Protein AF-A0A398A1E6-F1 (afdb_monomer)

Solvent-accessible surface area (backbone atoms only — not comparable to full-atom values): 34211 Å² total; per-residue (Å²):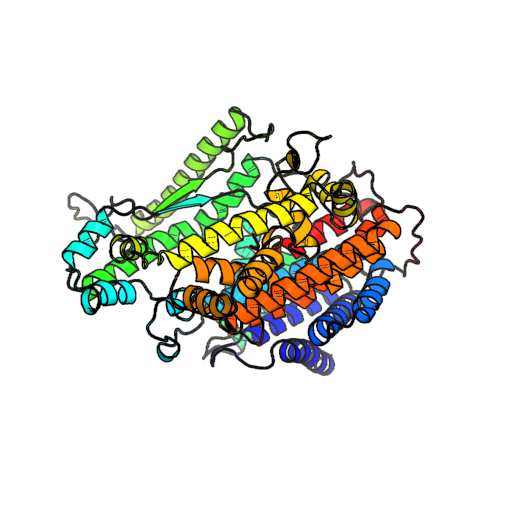 111,75,71,62,53,54,57,51,51,52,49,53,42,49,53,52,35,71,74,47,75,67,75,86,45,96,84,60,49,50,63,63,43,35,38,51,53,50,50,52,48,44,52,53,42,24,76,49,20,32,60,68,38,33,52,51,54,47,51,46,42,52,44,24,42,54,24,73,72,68,67,47,69,66,38,56,52,54,48,36,55,58,55,56,20,45,45,46,69,49,40,35,53,51,36,47,49,41,33,48,52,48,52,51,41,52,44,27,48,52,46,45,63,76,69,53,79,80,51,76,85,73,43,83,84,54,81,70,25,65,76,38,90,70,39,36,71,51,69,45,55,48,50,48,44,40,37,74,77,66,66,43,53,61,66,57,55,51,54,50,37,60,74,37,66,45,76,49,70,45,66,71,60,75,57,59,78,62,49,58,77,53,54,53,37,53,48,52,43,39,53,34,58,56,54,69,68,42,96,85,66,51,74,64,60,43,50,56,38,50,54,49,35,47,52,38,51,52,55,52,71,73,44,81,86,72,65,69,57,57,61,49,55,62,51,42,33,58,32,60,51,36,50,40,79,74,45,48,66,66,44,52,63,53,49,14,49,53,34,37,54,33,42,42,76,64,73,40,86,64,61,40,51,51,84,38,60,34,70,45,76,48,67,41,48,30,65,67,39,88,80,22,83,76,44,38,75,65,44,34,51,51,40,54,51,49,52,52,51,53,50,51,54,54,50,52,61,50,49,56,56,46,59,71,70,62,73,66,90,76,83,76,96,78,91,80,54,37,33,57,61,73,70,46,49,56,78,75,54,71,78,80,79,78,53,71,69,58,51,57,48,48,60,56,28,52,53,45,16,51,48,52,34,40,45,50,67,71,62,37,86,58,35,67,59,49,51,54,37,46,25,60,45,66,56,59,59,72,44,67,52,48,76,57,68,44,45,81,42,93,87,52,63,71,91,26,46,37,69,66,52,56,45,49,25,31,50,64,37,24,56,42,53,87,69,54,62,20,52,37,60,16,52,52,49,45,35,72,75,37,73,66,42,47,59,51,46,31,48,38,42,75,69,30,70,72,54,28,57,54,50,53,47,50,41,54,41,54,68,66,40,35,64,67,58,32,47,50,26,34,73,64,50,35,58,79,91,49,46,68,57,55,51,52,52,47,50,46,51,54,54,25,52,53,54,49,30,60,34,71,70,39,95,50,77,45,68,93,37,58,66,60,45,49,55,54,58,73,44,42,28,41,37,49,44,34,41,42,48,36,45,55,47,49,32,54,70,74,34,87,82,62,81,68,70,65,53,80,88,57,64,55,56,85,63,98,61,100,68,61,80,78,66,76,36,68,56,50,87,81,58,92,59,68,70,34,50,64,56,28,42,52,36,22,56,41,31,38,47,65,68,59,59,85,70,119

Radius of gyration: 26.44 Å; Cα contacts (8 Å, |Δi|>4): 723; chains: 1; bounding box: 74×60×83 Å

InterPro domains:
  IPR015813 Pyruvate/Phosphoenolpyruvate kinase-like domain superfamily [SSF51621] (33-337)
  IPR015813 Pyruvate/Phosphoenolpyruvate kinase-like domain superfamily [SSF51621] (335-616)
  IPR018129 Phosphoenolpyruvate carboxylase, Lys active site [PS00781] (169-180)
  IPR021135 Phosphoenolpyruvate carboxylase [PF00311] (34-332)
  IPR021135 Phosphoenolpyruvate carboxylase [PF00311] (334-616)
  IPR021135 Phosphoenolpyruvate carboxylase [PR00150] (168-181)
  IPR021135 Phosphoenolpyruvate carboxylase [PR00150] (221-237)
  IPR021135 Phosphoenolpyruvate carboxylase [PR00150] (281-296)
  IPR021135 Phosphoenolpyruvate carboxylase [PTHR30523] (6-334)

Sequence (616 aa):
MAGRNIEKMASIDAQLRQLAPAKVSEDDKLIEYDALLLDRFLDILQDLHGEDLRETVQELYELSAEYEGKREPKKLEELGKVLTSLDAGDSIVISKAFSHMLNLANLAEEVQIAYRRRIKKLKKGDFVDESSAATESDIEETFKRLVSDLGKSPEEIFDALKNQTVDLVLTAHPTQSVRRSLLQKHGRIRDCLAQLYAKDITPDDKQELDESLQREIQAAFRTDEIRRTPPTPQDEMRAGMSYFHETIWNGVPKFLRRVDTALKNIGIDERVPYNAPLIQFSSWMGGDRDGNPRVTPEVTRDVCLLARMMAANLYYNQIENLMFELSMWRCTDETLQRFTAATLEHGMNPPVSPKPEWRALLDAMAVVATEEYRSVVFQEPRFVEYFRLATPELEYGRMNIGSRPSKRKPSGGIESLRAIPWIFAWTQTRFHLPVWLGFGAAFKYAIKKDVRNLHMLQDMYKHWPFFRVTIDLIEMVFAKGDPGIAALYDKLLVSKDLWAFGEKLRTNFEETKNLILQTAGHKDLLEGDPYLKQRLRLRDSYITTLNVCQAYTLKRIRDQNYNVTLRPHISKEIMQSSKSAQELVKLNPTSEYAPGLEDTLILTMKGIAAGLQNTG

Structure (mmCIF, N/CA/C/O backbone):
data_AF-A0A398A1E6-F1
#
_entry.id   AF-A0A398A1E6-F1
#
loop_
_atom_site.group_PDB
_atom_site.id
_atom_site.type_symbol
_atom_site.label_atom_id
_atom_site.label_alt_id
_atom_site.label_comp_id
_atom_site.label_asym_id
_atom_site.label_entity_id
_atom_site.label_seq_id
_atom_site.pdbx_PDB_ins_code
_atom_site.Cartn_x
_atom_site.Cartn_y
_atom_site.Cartn_z
_atom_site.occupancy
_atom_site.B_iso_or_equiv
_atom_site.auth_seq_id
_atom_site.auth_comp_id
_atom_site.auth_asym_id
_atom_site.auth_atom_id
_atom_site.pdbx_PDB_model_num
ATOM 1 N N . MET A 1 1 ? 21.370 32.645 -9.598 1.00 35.91 1 MET A N 1
ATOM 2 C CA . MET A 1 1 ? 21.016 31.280 -9.150 1.00 35.91 1 MET A CA 1
ATOM 3 C C . MET A 1 1 ? 19.801 31.279 -8.225 1.00 35.91 1 MET A C 1
ATOM 5 O O . MET A 1 1 ? 18.847 30.604 -8.573 1.00 35.91 1 MET A O 1
ATOM 9 N N . ALA A 1 2 ? 19.738 32.113 -7.174 1.00 27.20 2 ALA A N 1
ATOM 10 C CA . ALA A 1 2 ? 18.571 32.193 -6.273 1.00 27.20 2 ALA A CA 1
ATOM 11 C C . ALA A 1 2 ? 17.202 32.413 -6.969 1.00 27.20 2 ALA A C 1
ATOM 13 O O . ALA A 1 2 ? 16.229 31.769 -6.605 1.00 27.20 2 ALA A O 1
ATOM 14 N N . GLY A 1 3 ? 17.123 33.252 -8.014 1.00 25.17 3 GLY A N 1
ATOM 15 C CA . GLY A 1 3 ? 15.863 33.500 -8.742 1.00 25.17 3 GLY A CA 1
ATOM 16 C C . GLY A 1 3 ? 15.341 32.324 -9.586 1.00 25.17 3 GLY A C 1
ATOM 17 O O . GLY A 1 3 ? 14.135 32.136 -9.664 1.00 25.17 3 GLY A O 1
ATOM 18 N N . ARG A 1 4 ? 16.228 31.490 -10.159 1.00 37.16 4 ARG A N 1
ATOM 19 C CA . ARG A 1 4 ? 15.828 30.289 -10.928 1.00 37.16 4 ARG A CA 1
ATOM 20 C C . ARG A 1 4 ? 15.352 29.152 -10.019 1.00 37.16 4 ARG A C 1
ATOM 22 O O . ARG A 1 4 ? 14.465 28.410 -10.419 1.00 37.16 4 ARG A O 1
ATOM 29 N N . ASN A 1 5 ? 15.906 29.024 -8.810 1.00 42.53 5 ASN A N 1
ATOM 30 C CA . ASN A 1 5 ? 15.459 28.009 -7.846 1.00 42.53 5 ASN A CA 1
ATOM 31 C C . ASN A 1 5 ? 14.048 28.314 -7.310 1.00 42.53 5 ASN A C 1
ATOM 33 O O . ASN A 1 5 ? 13.251 27.397 -7.152 1.00 42.53 5 ASN A O 1
ATOM 37 N N . ILE A 1 6 ? 13.697 29.595 -7.130 1.00 44.06 6 ILE A N 1
ATOM 38 C CA . ILE A 1 6 ? 12.349 30.011 -6.699 1.00 44.06 6 ILE A CA 1
ATOM 39 C C . ILE A 1 6 ? 11.285 29.690 -7.769 1.00 44.06 6 ILE A C 1
ATOM 41 O O . ILE A 1 6 ? 10.217 29.186 -7.430 1.00 44.06 6 ILE A O 1
ATOM 45 N N . GLU A 1 7 ? 11.573 29.921 -9.056 1.00 47.78 7 GLU A N 1
ATOM 46 C CA . GLU A 1 7 ? 10.660 29.559 -10.159 1.00 47.78 7 GLU A CA 1
ATOM 47 C C . GLU A 1 7 ? 10.483 28.036 -10.304 1.00 47.78 7 GLU A C 1
ATOM 49 O O . GLU A 1 7 ? 9.387 27.567 -10.611 1.00 47.78 7 GLU A O 1
ATOM 54 N N . LYS A 1 8 ? 11.536 27.249 -10.040 1.00 51.31 8 LYS A N 1
ATOM 55 C CA . LYS A 1 8 ? 11.503 25.779 -10.130 1.00 51.31 8 LYS A CA 1
ATOM 56 C C . LYS A 1 8 ? 10.757 25.127 -8.952 1.00 51.31 8 LYS A C 1
ATOM 58 O O . LYS A 1 8 ? 9.938 24.244 -9.201 1.00 51.31 8 LYS A O 1
ATOM 63 N N . MET A 1 9 ? 10.940 25.604 -7.712 1.00 51.16 9 MET A N 1
ATOM 64 C CA . MET A 1 9 ? 10.110 25.201 -6.557 1.00 51.16 9 MET A CA 1
ATOM 65 C C . MET A 1 9 ? 8.623 25.466 -6.810 1.00 51.16 9 MET A C 1
ATOM 67 O O . MET A 1 9 ? 7.776 24.625 -6.509 1.00 51.16 9 MET A O 1
ATOM 71 N N . ALA A 1 10 ? 8.308 26.623 -7.402 1.00 58.62 10 ALA A N 1
ATOM 72 C CA . ALA A 1 10 ? 6.941 26.975 -7.759 1.00 58.62 10 ALA A CA 1
ATOM 73 C C . ALA A 1 10 ? 6.337 26.018 -8.807 1.00 58.62 10 ALA A C 1
ATOM 75 O O . ALA A 1 10 ? 5.124 25.838 -8.807 1.00 58.62 10 ALA A O 1
ATOM 76 N N . SER A 1 11 ? 7.152 25.370 -9.654 1.00 68.12 11 SER A N 1
ATOM 77 C CA . SER A 1 11 ? 6.687 24.389 -10.650 1.00 68.12 11 SER A CA 1
ATOM 78 C C . SER A 1 11 ? 6.213 23.076 -10.011 1.00 68.12 11 SER A C 1
ATOM 80 O O . SER A 1 11 ? 5.104 22.624 -10.293 1.00 68.12 11 SER A O 1
ATOM 82 N N . ILE A 1 12 ? 7.005 22.485 -9.105 1.00 73.56 12 ILE A N 1
ATOM 83 C CA . ILE A 1 12 ? 6.671 21.200 -8.454 1.00 73.56 12 ILE A CA 1
ATOM 84 C C . ILE A 1 12 ? 5.479 21.361 -7.507 1.00 73.56 12 ILE A C 1
ATOM 86 O O . ILE A 1 12 ? 4.529 20.580 -7.569 1.00 73.56 12 ILE A O 1
ATOM 90 N N . ASP A 1 13 ? 5.484 22.407 -6.676 1.00 81.44 13 ASP A N 1
ATOM 91 C CA . ASP A 1 13 ? 4.347 22.731 -5.807 1.00 81.44 13 ASP A CA 1
ATOM 92 C C . ASP A 1 13 ? 3.076 22.985 -6.640 1.00 81.44 13 ASP A C 1
ATOM 94 O O . ASP A 1 13 ? 2.014 22.453 -6.317 1.00 81.44 13 ASP A O 1
ATOM 98 N N . ALA A 1 14 ? 3.174 23.696 -7.773 1.00 81.69 14 ALA A N 1
ATOM 99 C CA . ALA A 1 14 ? 2.032 23.903 -8.664 1.00 81.69 14 ALA A CA 1
ATOM 100 C C . ALA A 1 14 ? 1.500 22.595 -9.271 1.00 81.69 14 ALA A C 1
ATOM 102 O O . ALA A 1 14 ? 0.284 22.418 -9.338 1.00 81.69 14 ALA A O 1
ATOM 103 N N . GLN A 1 15 ? 2.369 21.671 -9.690 1.00 82.81 15 GLN A N 1
ATOM 104 C CA . GLN A 1 15 ? 1.957 20.371 -10.235 1.00 82.81 15 GLN A CA 1
ATOM 105 C C . GLN A 1 15 ? 1.272 19.500 -9.178 1.00 82.81 15 GLN A C 1
ATOM 107 O O . GLN A 1 15 ? 0.183 18.976 -9.424 1.00 82.81 15 GLN A O 1
ATOM 112 N N . LEU A 1 16 ? 1.840 19.413 -7.972 1.00 85.94 16 LEU A N 1
ATOM 113 C CA . LEU A 1 16 ? 1.220 18.704 -6.849 1.00 85.94 16 LEU A CA 1
ATOM 114 C C . LEU A 1 16 ? -0.152 19.306 -6.499 1.00 85.94 16 LEU A C 1
ATOM 116 O O . LEU A 1 16 ? -1.125 18.573 -6.305 1.00 85.94 16 LEU A O 1
ATOM 120 N N . ARG A 1 17 ? -0.275 20.641 -6.503 1.00 87.38 17 ARG A N 1
ATOM 121 C CA . ARG A 1 17 ? -1.558 21.336 -6.292 1.00 87.38 17 ARG A CA 1
ATOM 122 C C . ARG A 1 17 ? -2.555 21.121 -7.428 1.00 87.38 17 ARG A C 1
ATOM 124 O O . ARG A 1 17 ? -3.752 21.153 -7.176 1.00 87.38 17 ARG A O 1
ATOM 131 N N . GLN A 1 18 ? -2.126 20.868 -8.662 1.00 86.44 18 GLN A N 1
ATOM 132 C CA . GLN A 1 18 ? -3.060 20.480 -9.727 1.00 86.44 18 GLN A CA 1
ATOM 133 C C . GLN A 1 18 ? -3.651 19.084 -9.484 1.00 86.44 18 GLN A C 1
ATOM 135 O O . GLN A 1 18 ? -4.835 18.864 -9.746 1.00 86.44 18 GLN A O 1
ATOM 140 N N . LEU A 1 19 ? -2.859 18.154 -8.939 1.00 85.81 19 LEU A N 1
ATOM 141 C CA . LEU A 1 19 ? -3.315 16.799 -8.605 1.00 85.81 19 LEU A CA 1
ATOM 142 C C . LEU A 1 19 ? -4.220 16.773 -7.365 1.00 85.81 19 LEU A C 1
ATOM 144 O O . LEU A 1 19 ? -5.220 16.040 -7.343 1.00 85.81 19 LEU A O 1
ATOM 148 N N . ALA A 1 20 ? -3.894 17.593 -6.362 1.00 88.00 20 ALA A N 1
ATOM 149 C CA . ALA A 1 20 ? -4.620 17.742 -5.104 1.00 88.00 20 ALA A CA 1
ATOM 150 C C . ALA A 1 20 ? -4.887 19.234 -4.786 1.00 88.00 20 ALA A C 1
ATOM 152 O O . ALA A 1 20 ? -4.189 19.836 -3.971 1.00 88.00 20 ALA A O 1
ATOM 153 N N . PRO A 1 21 ? -5.910 19.856 -5.403 1.00 81.38 21 PRO A N 1
ATOM 154 C CA . PRO A 1 21 ? -6.115 21.309 -5.326 1.00 81.38 21 PRO A CA 1
ATOM 155 C C . PRO A 1 21 ? -6.673 21.809 -3.994 1.00 81.38 21 PRO A C 1
ATOM 157 O O . PRO A 1 21 ? -6.530 22.987 -3.669 1.00 81.38 21 PRO A O 1
ATOM 160 N N . ALA A 1 22 ? -7.325 20.939 -3.226 1.00 87.88 22 ALA A N 1
ATOM 161 C CA . ALA A 1 22 ? -7.956 21.297 -1.965 1.00 87.88 22 ALA A CA 1
ATOM 162 C C . ALA A 1 22 ? -7.212 20.665 -0.789 1.00 87.88 22 ALA A C 1
ATOM 164 O O . ALA A 1 22 ? -6.858 19.486 -0.830 1.00 87.88 22 ALA A O 1
ATOM 165 N N . LYS A 1 23 ? -7.044 21.443 0.285 1.00 89.50 23 LYS A N 1
ATOM 166 C CA . LYS A 1 23 ? -6.632 20.908 1.583 1.00 89.50 23 LYS A CA 1
ATOM 167 C C . LYS A 1 23 ? -7.730 20.012 2.144 1.00 89.50 23 LYS A C 1
ATOM 169 O O . LYS A 1 23 ? -8.903 20.386 2.117 1.00 89.50 23 LYS A O 1
ATOM 174 N N . VAL A 1 24 ? -7.346 18.866 2.699 1.00 90.06 24 VAL A N 1
ATOM 175 C CA . VAL A 1 24 ? -8.292 17.929 3.339 1.00 90.06 24 VAL A CA 1
ATOM 176 C C . VAL A 1 24 ? -8.504 18.220 4.833 1.00 90.06 24 VAL A C 1
ATOM 178 O O . VAL A 1 24 ? -9.445 17.715 5.447 1.00 90.06 24 VAL A O 1
ATOM 181 N N . SER A 1 25 ? -7.655 19.061 5.432 1.00 88.12 25 SER A N 1
ATOM 182 C CA . SER A 1 25 ? -7.827 19.654 6.766 1.00 88.12 25 SER A CA 1
ATOM 183 C C . SER A 1 25 ? -7.097 21.002 6.866 1.00 88.12 25 SER A C 1
ATOM 185 O O . SER A 1 25 ? -6.244 21.317 6.040 1.00 88.12 25 SER A O 1
ATOM 187 N N . GLU A 1 26 ? -7.423 21.839 7.858 1.00 88.25 26 GLU A N 1
ATOM 188 C CA . GLU A 1 26 ? -6.770 23.156 8.026 1.00 88.25 26 GLU A CA 1
ATOM 189 C C . GLU A 1 26 ? -5.255 23.045 8.269 1.00 88.25 26 GLU A C 1
ATOM 191 O O . GLU A 1 26 ? -4.477 23.892 7.829 1.00 88.25 26 GLU A O 1
ATOM 196 N N . ASP A 1 27 ? -4.844 21.984 8.959 1.00 88.62 27 ASP A N 1
ATOM 197 C CA . ASP A 1 27 ? -3.462 21.636 9.281 1.00 88.62 27 ASP A CA 1
ATOM 198 C C . ASP A 1 27 ? -2.801 20.721 8.238 1.00 88.62 27 ASP A C 1
ATOM 200 O O . ASP A 1 27 ? -1.704 20.215 8.478 1.00 88.62 27 ASP A O 1
ATOM 204 N N . ASP A 1 28 ? -3.447 20.509 7.088 1.00 91.25 28 ASP A N 1
ATOM 205 C CA . ASP A 1 28 ? -2.875 19.767 5.969 1.00 91.25 28 ASP A CA 1
ATOM 206 C C . ASP A 1 28 ? -1.689 20.537 5.373 1.00 91.25 28 ASP A C 1
ATOM 208 O O . ASP A 1 28 ? -1.822 21.680 4.906 1.00 91.25 28 ASP A O 1
ATOM 212 N N . LYS A 1 29 ? -0.526 19.892 5.445 1.00 91.69 29 LYS A N 1
ATOM 213 C CA . LYS A 1 29 ? 0.778 20.337 4.959 1.00 91.69 29 LYS A CA 1
ATOM 214 C C . LYS A 1 29 ? 1.413 19.308 4.017 1.00 91.69 29 LYS A C 1
ATOM 216 O O . LYS A 1 29 ? 2.608 19.395 3.746 1.00 91.69 29 LYS A O 1
ATOM 221 N N . LEU A 1 30 ? 0.661 18.305 3.552 1.00 92.31 30 LEU A N 1
ATOM 222 C CA . LEU A 1 30 ? 1.240 17.174 2.823 1.00 92.31 30 LEU A CA 1
ATOM 223 C C . LEU A 1 30 ? 1.933 17.608 1.527 1.00 92.31 30 LEU A C 1
ATOM 225 O O . LEU A 1 30 ? 3.026 17.138 1.230 1.00 92.31 30 LEU A O 1
ATOM 229 N N . ILE A 1 31 ? 1.319 18.535 0.790 1.00 91.75 31 ILE A N 1
ATOM 230 C CA . ILE A 1 31 ? 1.897 19.089 -0.440 1.00 91.75 31 ILE A CA 1
ATOM 231 C C . ILE A 1 31 ? 3.161 19.883 -0.117 1.00 91.75 31 ILE A C 1
ATOM 233 O O . ILE A 1 31 ? 4.172 19.723 -0.789 1.00 91.75 31 ILE A O 1
ATOM 237 N N . GLU A 1 32 ? 3.126 20.704 0.933 1.00 92.00 32 GLU A N 1
ATOM 238 C CA . GLU A 1 32 ? 4.274 21.494 1.371 1.00 92.00 32 GLU A CA 1
ATOM 239 C C . GLU A 1 32 ? 5.451 20.600 1.794 1.00 92.00 32 GLU A C 1
ATOM 241 O O . GLU A 1 32 ? 6.601 20.914 1.492 1.00 92.00 32 GLU A O 1
ATOM 246 N N . TYR A 1 33 ? 5.167 19.482 2.464 1.00 93.50 33 TYR A N 1
ATOM 247 C CA . TYR A 1 33 ? 6.160 18.481 2.839 1.00 93.50 33 TYR A CA 1
ATOM 248 C C . TYR A 1 33 ? 6.773 17.787 1.623 1.00 93.50 33 TYR A C 1
ATOM 250 O O . TYR A 1 33 ? 7.997 17.722 1.526 1.00 93.50 33 TYR A O 1
ATOM 258 N N . ASP A 1 34 ? 5.945 17.292 0.699 1.00 92.00 34 ASP A N 1
ATOM 259 C CA . ASP A 1 34 ? 6.426 16.583 -0.491 1.00 92.00 34 ASP A CA 1
ATOM 260 C C . ASP A 1 34 ? 7.236 17.522 -1.399 1.00 92.00 34 ASP A C 1
ATOM 262 O O . ASP A 1 34 ? 8.368 17.214 -1.769 1.00 92.00 34 ASP A O 1
ATOM 266 N N . ALA A 1 35 ? 6.732 18.736 -1.645 1.00 92.00 35 ALA A N 1
ATOM 267 C CA . ALA A 1 35 ? 7.427 19.755 -2.430 1.00 92.00 35 ALA A CA 1
ATOM 268 C C . ALA A 1 35 ? 8.807 20.110 -1.850 1.00 92.00 35 ALA A C 1
ATOM 270 O O . ALA A 1 35 ? 9.777 20.204 -2.602 1.00 92.00 35 ALA A O 1
ATOM 271 N N . LEU A 1 36 ? 8.923 20.270 -0.523 1.00 93.19 36 LEU A N 1
ATOM 272 C CA . LEU A 1 36 ? 10.206 20.552 0.130 1.00 93.19 36 LEU A CA 1
ATOM 273 C C . LEU A 1 36 ? 11.200 19.396 -0.040 1.00 93.19 36 LEU A C 1
ATOM 275 O O . LEU A 1 36 ? 12.368 19.627 -0.356 1.00 93.19 36 LEU A O 1
ATOM 279 N N . LEU A 1 37 ? 10.756 18.155 0.176 1.00 94.00 37 LEU A N 1
ATOM 280 C CA . LEU A 1 37 ? 11.623 16.982 0.051 1.00 94.00 37 LEU A CA 1
ATOM 281 C C . LEU A 1 37 ? 12.091 16.773 -1.395 1.00 94.00 37 LEU A C 1
ATOM 283 O O . LEU A 1 37 ? 13.263 16.463 -1.610 1.00 94.00 37 LEU A O 1
ATOM 287 N N . LEU A 1 38 ? 11.203 16.972 -2.373 1.00 92.19 38 LEU A N 1
ATOM 288 C CA . LEU A 1 38 ? 11.521 16.895 -3.800 1.00 92.19 38 LEU A CA 1
ATOM 289 C C . LEU A 1 38 ? 12.538 17.952 -4.211 1.00 92.19 38 LEU A C 1
ATOM 291 O O . LEU A 1 38 ? 13.514 17.624 -4.881 1.00 92.19 38 LEU A O 1
ATOM 295 N N . ASP A 1 39 ? 12.331 19.198 -3.791 1.00 92.44 39 ASP A N 1
ATOM 296 C CA . ASP A 1 39 ? 13.235 20.304 -4.099 1.00 92.44 39 ASP A CA 1
ATOM 297 C C . ASP A 1 39 ? 14.654 20.012 -3.593 1.00 92.44 39 ASP A C 1
ATOM 299 O O . ASP A 1 39 ? 15.613 20.001 -4.367 1.00 92.44 39 ASP A O 1
ATOM 303 N N . ARG A 1 40 ? 14.774 19.633 -2.313 1.00 94.19 40 ARG A N 1
ATOM 304 C CA . ARG A 1 40 ? 16.062 19.259 -1.710 1.00 94.19 40 ARG A CA 1
ATOM 305 C C . ARG A 1 40 ? 16.690 18.050 -2.391 1.00 94.19 40 ARG A C 1
ATOM 307 O O . ARG A 1 40 ? 17.902 18.020 -2.590 1.00 94.19 40 ARG A O 1
ATOM 314 N N . PHE A 1 41 ? 15.890 17.057 -2.770 1.00 95.50 41 PHE A N 1
ATOM 315 C CA . PHE A 1 41 ? 16.400 15.889 -3.477 1.00 95.50 41 PHE A CA 1
ATOM 316 C C . PHE A 1 41 ? 16.917 16.225 -4.883 1.00 95.50 41 PHE A C 1
ATOM 318 O O . PHE A 1 41 ? 17.969 15.723 -5.272 1.00 95.50 41 PHE A O 1
ATOM 325 N N . LEU A 1 42 ? 16.223 17.079 -5.639 1.00 93.94 42 LEU A N 1
ATOM 326 C CA . LEU A 1 42 ? 16.648 17.484 -6.981 1.00 93.94 42 LEU A CA 1
ATOM 327 C C . LEU A 1 42 ? 17.925 18.328 -6.959 1.00 93.94 42 LEU A C 1
ATOM 329 O O . LEU A 1 42 ? 18.764 18.165 -7.846 1.00 93.94 42 LEU A O 1
ATOM 333 N N . ASP A 1 43 ? 18.102 19.175 -5.945 1.00 93.44 43 ASP A N 1
ATOM 334 C CA . ASP A 1 43 ? 19.359 19.897 -5.731 1.00 93.44 43 ASP A CA 1
ATOM 335 C C . ASP A 1 43 ? 20.512 18.917 -5.448 1.00 93.44 43 ASP A C 1
ATOM 337 O O . ASP A 1 43 ? 21.538 18.954 -6.128 1.00 93.44 43 ASP A O 1
ATOM 341 N N . ILE A 1 44 ? 20.307 17.937 -4.557 1.00 94.62 44 ILE A N 1
ATOM 342 C CA . ILE A 1 44 ? 21.291 16.871 -4.289 1.00 94.62 44 ILE A CA 1
ATOM 343 C C . ILE A 1 44 ? 21.609 16.064 -5.557 1.00 94.62 44 ILE A C 1
ATOM 345 O O . ILE A 1 44 ? 22.762 15.695 -5.797 1.00 94.62 44 ILE A O 1
ATOM 349 N N . LEU A 1 45 ? 20.597 15.757 -6.371 1.00 93.25 45 LEU A N 1
ATOM 350 C CA . LEU A 1 45 ? 20.772 15.002 -7.608 1.00 93.25 45 LEU A CA 1
ATOM 351 C C . LEU A 1 45 ? 21.617 15.786 -8.620 1.00 93.25 45 LEU A C 1
ATOM 353 O O . LEU A 1 45 ? 22.506 15.206 -9.248 1.00 93.25 45 LEU A O 1
ATOM 357 N N . GLN A 1 46 ? 21.381 17.095 -8.739 1.00 94.00 46 GLN A N 1
ATOM 358 C CA . GLN A 1 46 ? 22.186 17.986 -9.571 1.00 94.00 46 GLN A CA 1
ATOM 359 C C . GLN A 1 46 ? 23.637 18.055 -9.098 1.00 94.00 46 GLN A C 1
ATOM 361 O O . GLN A 1 46 ? 24.542 17.968 -9.927 1.00 94.00 46 GLN A O 1
ATOM 366 N N . ASP A 1 47 ? 23.871 18.165 -7.792 1.00 92.06 47 ASP A N 1
ATOM 367 C CA . ASP A 1 47 ? 25.225 18.231 -7.238 1.00 92.06 47 ASP A CA 1
ATOM 368 C C . ASP A 1 47 ? 26.017 16.936 -7.473 1.00 92.06 47 ASP A C 1
ATOM 370 O O . ASP A 1 47 ? 27.228 16.966 -7.696 1.00 92.06 47 ASP A O 1
ATOM 374 N N . LEU A 1 48 ? 25.341 15.783 -7.437 1.00 90.06 48 LEU A N 1
ATOM 375 C CA . LEU A 1 48 ? 25.979 14.476 -7.612 1.00 90.06 48 LEU A CA 1
ATOM 376 C C . LEU A 1 48 ? 26.184 14.085 -9.079 1.00 90.06 48 LEU A C 1
ATOM 378 O O . LEU A 1 48 ? 27.209 13.484 -9.405 1.00 90.06 48 LEU A O 1
ATOM 382 N N . HIS A 1 49 ? 25.215 14.383 -9.945 1.00 90.12 49 HIS A N 1
ATOM 383 C CA . HIS A 1 49 ? 25.149 13.835 -11.303 1.00 90.12 49 HIS A CA 1
ATOM 384 C C . HIS A 1 49 ? 25.028 14.891 -12.413 1.00 90.12 49 HIS A C 1
ATOM 386 O O . HIS A 1 49 ? 25.072 14.538 -13.591 1.00 90.12 49 HIS A O 1
ATOM 392 N N . GLY A 1 50 ? 24.933 16.175 -12.069 1.00 92.69 50 GLY A N 1
ATOM 393 C CA . GLY A 1 50 ? 24.848 17.287 -13.013 1.00 92.69 50 GLY A CA 1
ATOM 394 C C . GLY A 1 50 ? 23.421 17.728 -13.356 1.00 92.69 50 GLY A C 1
ATOM 395 O O . GLY A 1 50 ? 22.439 17.025 -13.119 1.00 92.69 50 GLY A O 1
ATOM 396 N N . GLU A 1 51 ? 23.322 18.926 -13.940 1.00 92.88 51 GLU A N 1
ATOM 397 C CA . GLU A 1 51 ? 22.051 19.587 -14.280 1.00 92.88 51 GLU A CA 1
ATOM 398 C C . GLU A 1 51 ? 21.231 18.798 -15.311 1.00 92.88 51 GLU A C 1
ATOM 400 O O . GLU A 1 51 ? 20.036 18.616 -15.107 1.00 92.88 51 GLU A O 1
ATOM 405 N N . ASP A 1 52 ? 21.868 18.229 -16.339 1.00 93.19 52 ASP A N 1
ATOM 406 C CA . ASP A 1 52 ? 21.170 17.488 -17.402 1.00 93.19 52 ASP A CA 1
ATOM 407 C C . ASP A 1 52 ? 20.373 16.279 -16.852 1.00 93.19 52 ASP A C 1
ATOM 409 O O . ASP A 1 52 ? 19.265 15.980 -17.311 1.00 93.19 52 ASP A O 1
ATOM 413 N N . LEU A 1 53 ? 20.907 15.585 -15.832 1.00 92.44 53 LEU A N 1
ATOM 414 C CA . LEU A 1 53 ? 20.206 14.464 -15.197 1.00 92.44 53 LEU A CA 1
ATOM 415 C C . LEU A 1 53 ? 19.046 14.959 -14.328 1.00 92.44 53 LEU A C 1
ATOM 417 O O . LEU A 1 53 ? 17.960 14.380 -14.384 1.00 92.44 53 LEU A O 1
ATOM 421 N N . ARG A 1 54 ? 19.254 16.032 -13.551 1.00 94.44 54 ARG A N 1
ATOM 422 C CA . ARG A 1 54 ? 18.181 16.673 -12.775 1.00 94.44 54 ARG A CA 1
ATOM 423 C C . ARG A 1 54 ? 17.027 17.073 -13.689 1.00 94.44 54 ARG A C 1
ATOM 425 O O . ARG A 1 54 ? 15.885 16.751 -13.379 1.00 94.44 54 ARG A O 1
ATOM 432 N N . GLU A 1 55 ? 17.320 17.742 -14.801 1.00 93.81 55 GLU A N 1
ATOM 433 C CA . GLU A 1 55 ? 16.307 18.182 -15.764 1.00 93.81 55 GLU A CA 1
ATOM 434 C C . GLU A 1 55 ? 15.568 16.999 -16.387 1.00 93.81 55 GLU A C 1
ATOM 436 O O . GLU A 1 55 ? 14.349 17.047 -16.503 1.00 93.81 55 GLU A O 1
ATOM 441 N N . THR A 1 56 ? 16.266 15.900 -16.685 1.00 95.19 56 THR A N 1
ATOM 442 C CA . THR A 1 56 ? 15.627 14.672 -17.186 1.00 95.19 56 THR A CA 1
ATOM 443 C C . THR A 1 56 ? 14.701 14.035 -16.140 1.00 95.19 56 THR A C 1
ATOM 445 O O . THR A 1 56 ? 13.595 13.615 -16.475 1.00 95.19 56 THR A O 1
ATOM 448 N N . VAL A 1 57 ? 15.110 13.956 -14.865 1.00 95.69 57 VAL A N 1
ATOM 449 C CA . VAL A 1 57 ? 14.234 13.461 -13.781 1.00 95.69 57 VAL A CA 1
ATOM 450 C C . VAL A 1 57 ? 13.020 14.362 -13.615 1.00 95.69 57 VAL A C 1
ATOM 452 O O . VAL A 1 57 ? 11.907 13.858 -13.475 1.00 95.69 57 VAL A O 1
ATOM 455 N N . GLN A 1 58 ? 13.231 15.677 -13.652 1.00 93.44 58 GLN A N 1
ATOM 456 C CA . GLN A 1 58 ? 12.151 16.641 -13.568 1.00 93.44 58 GLN A CA 1
ATOM 457 C C . GLN A 1 58 ? 11.184 16.454 -14.742 1.00 93.44 58 GLN A C 1
ATOM 459 O O . GLN A 1 58 ? 10.029 16.154 -14.488 1.00 93.44 58 GLN A O 1
ATOM 464 N N . GLU A 1 59 ? 11.642 16.485 -15.997 1.00 94.25 59 GLU A N 1
ATOM 465 C CA . GLU A 1 59 ? 10.811 16.268 -17.196 1.00 94.25 59 GLU A CA 1
ATOM 466 C C . GLU A 1 59 ? 9.953 14.996 -17.092 1.00 94.25 59 GLU A C 1
ATOM 468 O O . GLU A 1 59 ? 8.750 15.021 -17.357 1.00 94.25 59 GLU A O 1
ATOM 473 N N . LEU A 1 60 ? 10.551 13.879 -16.666 1.00 95.94 60 LEU A N 1
ATOM 474 C CA . LEU A 1 60 ? 9.831 12.621 -16.464 1.00 95.94 60 LEU A CA 1
ATOM 475 C C . LEU A 1 60 ? 8.741 12.750 -15.388 1.00 95.94 60 LEU A C 1
ATOM 477 O O . LEU A 1 60 ? 7.632 12.246 -15.569 1.00 95.94 60 LEU A O 1
ATOM 481 N N . TYR A 1 61 ? 9.026 13.447 -14.287 1.00 94.81 61 TYR A N 1
ATOM 482 C CA . TYR A 1 61 ? 8.036 13.714 -13.251 1.00 94.81 61 TYR A CA 1
ATOM 483 C C . TYR A 1 61 ? 6.888 14.577 -13.794 1.00 94.81 61 TYR A C 1
ATOM 485 O O . TYR A 1 61 ? 5.729 14.196 -13.637 1.00 94.81 61 TYR A O 1
ATOM 493 N N . GLU A 1 62 ? 7.189 15.663 -14.510 1.00 92.06 62 GLU A N 1
ATOM 494 C CA . GLU A 1 62 ? 6.185 16.578 -15.070 1.00 92.06 62 GLU A CA 1
ATOM 495 C C . GLU A 1 62 ? 5.270 15.859 -16.075 1.00 92.06 62 GLU A C 1
ATOM 497 O O . GLU A 1 62 ? 4.046 15.923 -15.962 1.00 92.06 62 GLU A O 1
ATOM 502 N N . LEU A 1 63 ? 5.842 15.081 -17.001 1.00 94.12 63 LEU A N 1
ATOM 503 C CA . LEU A 1 63 ? 5.080 14.283 -17.970 1.00 94.12 63 LEU A CA 1
ATOM 504 C C . LEU A 1 63 ? 4.162 13.254 -17.291 1.00 94.12 63 LEU A C 1
ATOM 506 O O . LEU A 1 63 ? 3.045 13.011 -17.757 1.00 94.12 63 LEU A O 1
ATOM 510 N N . SER A 1 64 ? 4.622 12.641 -16.197 1.00 95.06 64 SER A N 1
ATOM 511 C CA . SER A 1 64 ? 3.802 11.709 -15.421 1.00 95.06 64 SER A CA 1
ATOM 512 C C . SER A 1 64 ? 2.685 12.422 -14.657 1.00 95.06 64 SER A C 1
ATOM 514 O O . SER A 1 64 ? 1.547 11.968 -14.709 1.00 95.06 64 SER A O 1
ATOM 516 N N . ALA A 1 65 ? 2.951 13.582 -14.052 1.00 91.81 65 ALA A N 1
ATOM 517 C CA . ALA A 1 65 ? 1.939 14.390 -13.375 1.00 91.81 65 ALA A CA 1
ATOM 518 C C . ALA A 1 65 ? 0.867 14.909 -14.353 1.00 91.81 65 ALA A C 1
ATOM 520 O O . ALA A 1 65 ? -0.328 14.870 -14.051 1.00 91.81 65 ALA A O 1
ATOM 521 N N . GLU A 1 66 ? 1.261 15.320 -15.564 1.00 92.81 66 GLU A N 1
ATOM 522 C CA . GLU A 1 66 ? 0.325 15.672 -16.640 1.00 92.81 66 GLU A CA 1
ATOM 523 C C . GLU A 1 66 ? -0.571 14.488 -17.031 1.00 92.81 66 GLU A C 1
ATOM 525 O O . GLU A 1 66 ? -1.779 14.656 -17.246 1.00 92.81 66 GLU A O 1
ATOM 530 N N . TYR A 1 67 ? 0.006 13.284 -17.103 1.00 95.75 67 TYR A N 1
ATOM 531 C CA . TYR A 1 67 ? -0.760 12.065 -17.325 1.00 95.75 67 TYR A CA 1
ATOM 532 C C . TYR A 1 67 ? -1.729 11.786 -16.170 1.00 95.75 67 TYR A C 1
ATOM 534 O O . TYR A 1 67 ? -2.887 11.486 -16.433 1.00 95.75 67 TYR A O 1
ATOM 542 N N . GLU A 1 68 ? -1.337 11.942 -14.909 1.00 93.19 68 GLU A N 1
ATOM 543 C CA . GLU A 1 68 ? -2.250 11.725 -13.776 1.00 93.19 68 GLU A CA 1
ATOM 544 C C . GLU A 1 68 ? -3.427 12.718 -13.759 1.00 93.19 68 GLU A C 1
ATOM 546 O O . GLU A 1 68 ? -4.537 12.371 -13.344 1.00 93.19 68 GLU A O 1
ATOM 551 N N . GLY A 1 69 ? -3.220 13.933 -14.276 1.00 88.31 69 GLY A N 1
ATOM 552 C CA . GLY A 1 69 ? -4.269 14.944 -14.406 1.00 88.31 69 GLY A CA 1
ATOM 553 C C . GLY A 1 69 ? -5.312 14.642 -15.490 1.00 88.31 69 GLY A C 1
ATOM 554 O O . GLY A 1 69 ? -6.499 14.895 -15.275 1.00 88.31 69 GLY A O 1
ATOM 555 N N . LYS A 1 70 ? -4.896 14.120 -16.657 1.00 91.00 70 LYS A N 1
ATOM 556 C CA . LYS A 1 70 ? -5.774 13.962 -17.845 1.00 91.00 70 LYS A CA 1
ATOM 557 C C . LYS A 1 70 ? -5.941 12.530 -18.363 1.00 91.00 70 LYS A C 1
ATOM 559 O O . LYS A 1 70 ? -6.837 12.280 -19.164 1.00 91.00 70 LYS A O 1
ATOM 564 N N . ARG A 1 71 ? -5.084 11.604 -17.935 1.00 93.38 71 ARG A N 1
ATOM 565 C CA . ARG A 1 71 ? -4.982 10.195 -18.366 1.00 93.38 71 ARG A CA 1
ATOM 566 C C . ARG A 1 71 ? -4.863 10.020 -19.887 1.00 93.38 71 ARG A C 1
ATOM 568 O O . ARG A 1 71 ? -5.399 9.073 -20.456 1.00 93.38 71 ARG A O 1
ATOM 575 N N . GLU A 1 72 ? -4.157 10.924 -20.570 1.00 94.25 72 GLU A N 1
ATOM 576 C CA . GLU A 1 72 ? -3.947 10.849 -22.023 1.00 94.25 72 GLU A CA 1
ATOM 577 C C . GLU A 1 72 ? -2.859 9.813 -22.378 1.00 94.25 72 GLU A C 1
ATOM 579 O O . GLU A 1 72 ? -1.685 10.047 -22.082 1.00 94.25 72 GLU A O 1
ATOM 584 N N . PRO A 1 73 ? -3.167 8.707 -23.090 1.00 92.88 73 PRO A N 1
ATOM 585 C CA . PRO A 1 73 ? -2.189 7.640 -23.353 1.00 92.88 73 PRO A CA 1
ATOM 586 C C . PRO A 1 73 ? -0.938 8.100 -24.111 1.00 92.88 73 PRO A C 1
ATOM 588 O O . PRO A 1 73 ? 0.137 7.523 -23.963 1.00 92.88 73 PRO A O 1
ATOM 591 N N . LYS A 1 74 ? -1.056 9.176 -24.899 1.00 95.00 74 LYS A N 1
ATOM 592 C CA . LYS A 1 74 ? 0.064 9.786 -25.623 1.00 95.00 74 LYS A CA 1
ATOM 593 C C . LYS A 1 74 ? 1.187 10.237 -24.678 1.00 95.00 74 LYS A C 1
ATOM 595 O O . LYS A 1 74 ? 2.354 10.107 -25.036 1.00 95.00 74 LYS A O 1
ATOM 600 N N . LYS A 1 75 ? 0.860 10.697 -23.465 1.00 96.12 75 LYS A N 1
ATOM 601 C CA . LYS A 1 75 ? 1.855 11.103 -22.461 1.00 96.12 75 LYS A CA 1
ATOM 602 C C . LYS A 1 75 ? 2.699 9.931 -21.962 1.00 96.12 75 LYS A C 1
ATOM 604 O O . LYS A 1 75 ? 3.906 10.080 -21.803 1.00 96.12 75 LYS A O 1
ATOM 609 N N . LEU A 1 76 ? 2.112 8.738 -21.841 1.00 96.88 76 LEU A N 1
ATOM 610 C CA . LEU A 1 76 ? 2.866 7.517 -21.533 1.00 96.88 76 LEU A CA 1
ATOM 611 C C . LEU A 1 76 ? 3.840 7.137 -22.659 1.00 96.88 76 LEU A C 1
ATOM 613 O O . LEU A 1 76 ? 4.926 6.618 -22.401 1.00 96.88 76 LEU A O 1
ATOM 617 N N . GLU A 1 77 ? 3.477 7.399 -23.917 1.00 94.25 77 GLU A N 1
ATOM 618 C CA . GLU A 1 77 ? 4.380 7.192 -25.054 1.00 94.25 77 GLU A CA 1
ATOM 619 C C . GLU A 1 77 ? 5.513 8.223 -25.088 1.00 94.25 77 GLU A C 1
ATOM 621 O O . GLU A 1 77 ? 6.645 7.863 -25.405 1.00 94.25 77 GLU A O 1
ATOM 626 N N . GLU A 1 78 ? 5.228 9.486 -24.758 1.00 96.00 78 GLU A N 1
ATOM 627 C CA . GLU A 1 78 ? 6.234 10.547 -24.606 1.00 96.00 78 GLU A CA 1
ATOM 628 C C . GLU A 1 78 ? 7.246 10.181 -23.506 1.00 96.00 78 GLU A C 1
ATOM 630 O O . GLU A 1 78 ? 8.442 10.113 -23.793 1.00 96.00 78 GLU A O 1
ATOM 635 N N . LEU A 1 79 ? 6.774 9.789 -22.314 1.00 95.50 79 LEU A N 1
ATOM 636 C CA . LEU A 1 79 ? 7.606 9.230 -21.235 1.00 95.50 79 LEU A CA 1
ATOM 637 C C . LEU A 1 79 ? 8.457 8.049 -21.712 1.00 95.50 79 LEU A C 1
ATOM 639 O O . LEU A 1 79 ? 9.665 7.988 -21.482 1.00 95.50 79 LEU A O 1
ATOM 643 N N . GLY A 1 80 ? 7.823 7.107 -22.412 1.00 94.56 80 GLY A N 1
ATOM 644 C CA . GLY A 1 80 ? 8.469 5.912 -22.937 1.00 94.56 80 GLY A CA 1
ATOM 645 C C . GLY A 1 80 ? 9.619 6.210 -23.891 1.00 94.56 80 GLY A C 1
ATOM 646 O O . GLY A 1 80 ? 10.660 5.555 -23.826 1.00 94.56 80 GLY A O 1
ATOM 647 N N . LYS A 1 81 ? 9.468 7.220 -24.754 1.00 94.38 81 LYS A N 1
ATOM 648 C CA . LYS A 1 81 ? 10.526 7.667 -25.674 1.00 94.38 81 LYS A CA 1
ATOM 649 C C . LYS A 1 81 ? 11.731 8.223 -24.925 1.00 94.38 81 LYS A C 1
ATOM 651 O O . LYS A 1 81 ? 12.861 7.904 -25.291 1.00 94.38 81 LYS A O 1
ATOM 656 N N . VAL A 1 82 ? 11.506 9.007 -23.869 1.00 95.50 82 VAL A N 1
ATOM 657 C CA . VAL A 1 82 ? 12.602 9.513 -23.030 1.00 95.50 82 VAL A CA 1
ATOM 658 C C . VAL A 1 82 ? 13.322 8.336 -22.370 1.00 95.50 82 VAL A C 1
ATOM 660 O O . VAL A 1 82 ? 14.515 8.147 -22.603 1.00 95.50 82 VAL A O 1
ATOM 663 N N . LEU A 1 83 ? 12.587 7.477 -21.660 1.00 94.81 83 LEU A N 1
ATOM 664 C CA . LEU A 1 83 ? 13.138 6.350 -20.897 1.00 94.81 83 LEU A CA 1
ATOM 665 C C . LEU A 1 83 ? 13.869 5.316 -21.768 1.00 94.81 83 LEU A C 1
ATOM 667 O O . LEU A 1 83 ? 14.931 4.831 -21.393 1.00 94.81 83 LEU A O 1
ATOM 671 N N . THR A 1 84 ? 13.341 4.982 -22.948 1.00 91.75 84 THR A N 1
ATOM 672 C CA . THR A 1 84 ? 13.979 3.998 -23.848 1.00 91.75 84 THR A CA 1
ATOM 673 C C . THR A 1 84 ? 15.260 4.489 -24.494 1.00 91.75 84 THR A C 1
ATOM 675 O O . THR A 1 84 ? 16.086 3.666 -24.886 1.00 91.75 84 THR A O 1
ATOM 678 N N . SER A 1 85 ? 15.428 5.805 -24.608 1.00 93.44 85 SER A N 1
ATOM 679 C CA . SER A 1 85 ? 16.648 6.386 -25.159 1.00 93.44 85 SER A CA 1
ATOM 680 C C . SER A 1 85 ? 17.806 6.423 -24.158 1.00 93.44 85 SER A C 1
ATOM 682 O O . SER A 1 85 ? 18.928 6.692 -24.566 1.00 93.44 85 SER A O 1
ATOM 684 N N . LEU A 1 86 ? 17.570 6.145 -22.872 1.00 91.25 86 LEU A N 1
ATOM 685 C CA . LEU A 1 86 ? 18.615 6.127 -21.849 1.00 91.25 86 LEU A CA 1
ATOM 686 C C . LEU A 1 86 ? 19.497 4.878 -21.961 1.00 91.25 86 LEU A C 1
ATOM 688 O O . LEU A 1 86 ? 19.016 3.760 -22.203 1.00 91.25 86 LEU A O 1
ATOM 692 N N . ASP A 1 87 ? 20.797 5.058 -21.728 1.00 87.56 87 ASP A N 1
ATOM 693 C CA . ASP A 1 87 ? 21.709 3.934 -21.547 1.00 87.56 87 ASP A CA 1
ATOM 694 C C . ASP A 1 87 ? 21.472 3.216 -20.204 1.00 87.56 87 ASP A C 1
ATOM 696 O O . ASP A 1 87 ? 20.613 3.592 -19.402 1.00 87.56 87 ASP A O 1
ATOM 700 N N . ALA A 1 88 ? 22.201 2.124 -19.976 1.00 83.56 88 ALA A N 1
ATOM 701 C CA . ALA A 1 88 ? 22.040 1.299 -18.784 1.00 83.56 88 ALA A CA 1
ATOM 702 C C . ALA A 1 88 ? 22.374 2.042 -17.478 1.00 83.56 88 ALA A C 1
ATOM 704 O O . ALA A 1 88 ? 21.690 1.839 -16.477 1.00 83.56 88 ALA A O 1
ATOM 705 N N . GLY A 1 89 ? 23.404 2.894 -17.484 1.00 84.38 89 GLY A N 1
ATOM 706 C CA . GLY A 1 89 ? 23.817 3.652 -16.307 1.00 84.38 89 GLY A CA 1
ATOM 707 C C . GLY A 1 89 ? 22.761 4.683 -15.931 1.00 84.38 89 GLY A C 1
ATOM 708 O O . GLY A 1 89 ? 22.279 4.685 -14.798 1.00 84.38 89 GLY A O 1
ATOM 709 N N . ASP A 1 90 ? 22.324 5.483 -16.903 1.00 90.25 90 ASP A N 1
ATOM 710 C CA . ASP A 1 90 ? 21.285 6.492 -16.681 1.00 90.25 90 ASP A CA 1
ATOM 711 C C . ASP A 1 90 ? 19.946 5.850 -16.286 1.00 90.25 90 ASP A C 1
ATOM 713 O O . ASP A 1 90 ? 19.275 6.336 -15.378 1.00 90.25 90 ASP A O 1
ATOM 717 N N . SER A 1 91 ? 19.574 4.710 -16.883 1.00 91.06 91 SER A N 1
ATOM 718 C CA . SER A 1 91 ? 18.339 3.986 -16.528 1.00 91.06 91 SER A CA 1
ATOM 719 C C . SER A 1 91 ? 18.307 3.562 -15.053 1.00 91.06 91 SER A C 1
ATOM 721 O O . SER A 1 91 ? 17.272 3.686 -14.387 1.00 91.06 91 SER A O 1
ATOM 723 N N . ILE A 1 92 ? 19.443 3.105 -14.513 1.00 88.88 92 ILE A N 1
ATOM 724 C CA . ILE A 1 92 ? 19.575 2.747 -13.094 1.00 88.88 92 ILE A CA 1
ATOM 725 C C . ILE A 1 92 ? 19.438 3.993 -12.216 1.00 88.88 92 ILE A C 1
ATOM 727 O O . ILE A 1 92 ? 18.696 3.964 -11.234 1.00 88.88 92 ILE A O 1
ATOM 731 N N . VAL A 1 93 ? 20.117 5.094 -12.556 1.00 90.69 93 VAL A N 1
ATOM 732 C CA . VAL A 1 93 ? 20.067 6.314 -11.735 1.00 90.69 93 VAL A CA 1
ATOM 733 C C . VAL A 1 93 ? 18.665 6.925 -11.743 1.00 90.69 93 VAL A C 1
ATOM 735 O O . VAL A 1 93 ? 18.154 7.256 -10.675 1.00 90.69 93 VAL A O 1
ATOM 738 N N . ILE A 1 94 ? 18.001 6.993 -12.901 1.00 94.06 94 ILE A N 1
ATOM 739 C CA . ILE A 1 94 ? 16.621 7.483 -13.022 1.00 94.06 94 ILE A CA 1
ATOM 740 C C . ILE A 1 94 ? 15.659 6.603 -12.214 1.00 94.06 94 ILE A C 1
ATOM 742 O O . ILE A 1 94 ? 14.915 7.109 -11.376 1.00 94.06 94 ILE A O 1
ATOM 746 N N . SER A 1 95 ? 15.681 5.279 -12.401 1.00 91.94 95 SER A N 1
ATOM 747 C CA . SER A 1 95 ? 14.780 4.380 -11.659 1.00 91.94 95 SER A CA 1
ATOM 748 C C . SER A 1 95 ? 15.025 4.424 -10.145 1.00 91.94 95 SER A C 1
ATOM 750 O O . SER A 1 95 ? 14.070 4.413 -9.364 1.00 91.94 95 SER A O 1
ATOM 752 N N . LYS A 1 96 ? 16.287 4.561 -9.716 1.00 91.50 96 LYS A N 1
ATOM 753 C CA . LYS A 1 96 ? 16.651 4.771 -8.310 1.00 91.50 96 LYS A CA 1
ATOM 754 C C . LYS A 1 96 ? 16.147 6.117 -7.785 1.00 91.50 96 LYS A C 1
ATOM 756 O O . LYS A 1 96 ? 15.620 6.155 -6.678 1.00 91.50 96 LYS A O 1
ATOM 761 N N . ALA A 1 97 ? 16.272 7.194 -8.561 1.00 94.44 97 ALA A N 1
ATOM 762 C CA . ALA A 1 97 ? 15.791 8.522 -8.186 1.00 94.44 97 ALA A CA 1
ATOM 763 C C . ALA A 1 97 ? 14.275 8.521 -7.950 1.00 94.44 97 ALA A C 1
ATOM 765 O O . ALA A 1 97 ? 13.835 8.918 -6.876 1.00 94.44 97 ALA A O 1
ATOM 766 N N . PHE A 1 98 ? 13.487 7.965 -8.874 1.00 95.81 98 PHE A N 1
ATOM 767 C CA . PHE A 1 98 ? 12.030 7.861 -8.713 1.00 95.81 98 PHE A CA 1
ATOM 768 C C . PHE A 1 98 ? 11.614 6.959 -7.544 1.00 95.81 98 PHE A C 1
ATOM 770 O O . PHE A 1 98 ? 10.679 7.290 -6.817 1.00 95.81 98 PHE A O 1
ATOM 777 N N . SER A 1 99 ? 12.324 5.848 -7.313 1.00 91.75 99 SER A N 1
ATOM 778 C CA . SER A 1 99 ? 12.113 5.014 -6.120 1.00 91.75 99 SER A CA 1
ATOM 779 C C . SER A 1 99 ? 12.389 5.798 -4.830 1.00 91.75 99 SER A C 1
ATOM 781 O O . SER A 1 99 ? 11.639 5.691 -3.862 1.00 91.75 99 SER A O 1
ATOM 783 N N . HIS A 1 100 ? 13.438 6.624 -4.819 1.00 93.31 100 HIS A N 1
ATOM 784 C CA . HIS A 1 100 ? 13.805 7.426 -3.657 1.00 93.31 100 HIS A CA 1
ATOM 785 C C . HIS A 1 100 ? 12.829 8.582 -3.405 1.00 93.31 100 HIS A C 1
ATOM 787 O O . HIS A 1 100 ? 12.400 8.769 -2.271 1.00 93.31 100 HIS A O 1
ATOM 793 N N . MET A 1 101 ? 12.409 9.302 -4.450 1.00 95.06 101 MET A N 1
ATOM 794 C CA . MET A 1 101 ? 11.379 10.349 -4.365 1.00 95.06 101 MET A CA 1
ATOM 795 C C . MET A 1 101 ? 10.070 9.789 -3.799 1.00 95.06 101 MET A C 1
ATOM 797 O O . MET A 1 101 ? 9.488 10.373 -2.893 1.00 95.06 101 MET A O 1
ATOM 801 N N . LEU A 1 102 ? 9.665 8.595 -4.240 1.00 94.38 102 LEU A N 1
ATOM 802 C CA . LEU A 1 102 ? 8.493 7.909 -3.697 1.00 94.38 102 LEU A CA 1
ATOM 803 C C . LEU A 1 102 ? 8.664 7.519 -2.218 1.00 94.38 102 LEU A C 1
ATOM 805 O O . LEU A 1 102 ? 7.714 7.607 -1.440 1.00 94.38 102 LEU A O 1
ATOM 809 N N . ASN A 1 103 ? 9.866 7.110 -1.798 1.00 93.19 103 ASN A N 1
ATOM 810 C CA . ASN A 1 103 ? 10.159 6.878 -0.382 1.00 93.19 103 ASN A CA 1
ATOM 811 C C . ASN A 1 103 ? 10.040 8.178 0.430 1.00 93.19 103 ASN A C 1
ATOM 813 O O . ASN A 1 103 ? 9.446 8.153 1.505 1.00 93.19 103 ASN A O 1
ATOM 817 N N . LEU A 1 104 ? 10.541 9.307 -0.081 1.00 95.50 104 LEU A N 1
ATOM 818 C CA . LEU A 1 104 ? 10.406 10.618 0.564 1.00 95.50 104 LEU A CA 1
ATOM 819 C C . LEU A 1 104 ? 8.935 11.053 0.674 1.00 95.50 104 LEU A C 1
ATOM 821 O O . LEU A 1 104 ? 8.514 11.455 1.759 1.00 95.50 104 LEU A O 1
ATOM 825 N N . ALA A 1 105 ? 8.136 10.870 -0.380 1.00 94.81 105 ALA A N 1
ATOM 826 C CA . ALA A 1 105 ? 6.696 11.136 -0.359 1.00 94.81 105 ALA A CA 1
ATOM 827 C C . ALA A 1 105 ? 5.976 10.295 0.714 1.00 94.81 105 ALA A C 1
ATOM 829 O O . ALA A 1 105 ? 5.185 10.816 1.502 1.00 94.81 105 ALA A O 1
ATOM 830 N N . ASN A 1 106 ? 6.319 9.006 0.841 1.00 92.88 106 ASN A N 1
ATOM 831 C CA . ASN A 1 106 ? 5.796 8.155 1.915 1.00 92.88 106 ASN A CA 1
ATOM 832 C C . ASN A 1 106 ? 6.176 8.679 3.317 1.00 92.88 106 ASN A C 1
ATOM 834 O O . ASN A 1 106 ? 5.356 8.621 4.233 1.00 92.88 106 ASN A O 1
ATOM 838 N N . LEU A 1 107 ? 7.387 9.223 3.506 1.00 94.88 107 LEU A N 1
ATOM 839 C CA . LEU A 1 107 ? 7.796 9.826 4.784 1.00 94.88 107 LEU A CA 1
ATOM 840 C C . LEU A 1 107 ? 7.023 11.115 5.090 1.00 94.88 107 LEU A C 1
ATOM 842 O O . LEU A 1 107 ? 6.643 11.328 6.243 1.00 94.88 107 LEU A O 1
ATOM 846 N N . ALA A 1 108 ? 6.761 11.947 4.080 1.00 95.69 108 ALA A N 1
ATOM 847 C CA . ALA A 1 108 ? 5.909 13.127 4.216 1.00 95.69 108 ALA A CA 1
ATOM 848 C C . ALA A 1 108 ? 4.487 12.742 4.652 1.00 95.69 108 ALA A C 1
ATOM 850 O O . ALA A 1 108 ? 3.932 13.353 5.569 1.00 95.69 108 ALA A O 1
ATOM 851 N N . GLU A 1 109 ? 3.920 11.682 4.068 1.00 93.12 109 GLU A N 1
ATOM 852 C CA . GLU A 1 109 ? 2.627 11.144 4.493 1.00 93.12 109 GLU A CA 1
ATOM 853 C C . GLU A 1 109 ? 2.637 10.655 5.944 1.00 93.12 109 GLU A C 1
ATOM 855 O O . GLU A 1 109 ? 1.709 10.956 6.696 1.00 93.12 109 GLU A O 1
ATOM 860 N N . GLU A 1 110 ? 3.673 9.915 6.354 1.00 90.88 110 GLU A N 1
ATOM 861 C CA . GLU A 1 110 ? 3.819 9.436 7.733 1.00 90.88 110 GLU A CA 1
ATOM 862 C C . GLU A 1 110 ? 3.828 10.603 8.732 1.00 90.88 110 GLU A C 1
ATOM 864 O O . GLU A 1 110 ? 3.126 10.548 9.745 1.00 90.88 110 GLU A O 1
ATOM 869 N N . VAL A 1 111 ? 4.564 11.680 8.433 1.00 93.19 111 VAL A N 1
ATOM 870 C CA . VAL A 1 111 ? 4.595 12.896 9.266 1.00 93.19 111 VAL A CA 1
ATOM 871 C C . VAL A 1 111 ? 3.229 13.578 9.281 1.00 93.19 111 VAL A C 1
ATOM 873 O O . VAL A 1 111 ? 2.717 13.886 10.359 1.00 93.19 111 VAL A O 1
ATOM 876 N N . GLN A 1 112 ? 2.589 13.756 8.122 1.00 92.69 112 GLN A N 1
ATOM 877 C CA . GLN A 1 112 ? 1.260 14.362 8.052 1.00 92.69 112 GLN A CA 1
ATOM 878 C C . GLN A 1 112 ? 0.231 13.585 8.882 1.00 92.69 112 GLN A C 1
ATOM 880 O O . GLN A 1 112 ? -0.587 14.199 9.565 1.00 92.69 112 GLN A O 1
ATOM 885 N N . ILE A 1 113 ? 0.247 12.251 8.836 1.00 83.94 113 ILE A N 1
ATOM 886 C CA . ILE A 1 113 ? -0.676 11.409 9.610 1.00 83.94 113 ILE A CA 1
ATOM 887 C C . ILE A 1 113 ? -0.369 11.510 11.106 1.00 83.94 113 ILE A C 1
ATOM 889 O O . ILE A 1 113 ? -1.292 11.664 11.905 1.00 83.94 113 ILE A O 1
ATOM 893 N N . ALA A 1 114 ? 0.910 11.457 11.489 1.00 83.25 114 ALA A N 1
ATOM 894 C CA . ALA A 1 114 ? 1.331 11.471 12.887 1.00 83.25 114 ALA A CA 1
ATOM 895 C C . ALA A 1 114 ? 0.984 12.780 13.616 1.00 83.25 114 ALA A C 1
ATOM 897 O O . ALA A 1 114 ? 0.674 12.749 14.808 1.00 83.25 114 ALA A O 1
ATOM 898 N N . TYR A 1 115 ? 1.024 13.914 12.909 1.00 86.12 115 TYR A N 1
ATOM 899 C CA . TYR A 1 115 ? 0.787 15.244 13.481 1.00 86.12 115 TYR A CA 1
ATOM 900 C C . TYR A 1 115 ? -0.581 15.845 13.143 1.00 86.12 115 TYR A C 1
ATOM 902 O O . TYR A 1 115 ? -0.888 16.942 13.617 1.00 86.12 115 TYR A O 1
ATOM 910 N N . ARG A 1 116 ? -1.428 15.139 12.381 1.00 86.00 116 ARG A N 1
ATOM 911 C CA . ARG A 1 116 ? -2.790 15.598 12.087 1.00 86.00 116 ARG A CA 1
ATOM 912 C C . ARG A 1 116 ? -3.597 15.745 13.373 1.00 86.00 116 ARG A C 1
ATOM 914 O O . ARG A 1 116 ? -3.713 14.824 14.186 1.00 86.00 116 ARG A O 1
ATOM 921 N N . ARG A 1 117 ? -4.248 16.891 13.522 1.00 84.06 117 ARG A N 1
ATOM 922 C CA . ARG A 1 117 ? -5.189 17.156 14.600 1.00 84.06 117 ARG A CA 1
ATOM 923 C C . ARG A 1 117 ? -6.462 16.334 14.399 1.00 84.06 117 ARG A C 1
ATOM 925 O O . ARG A 1 117 ? -7.121 16.423 13.368 1.00 84.06 117 ARG A O 1
ATOM 932 N N . ARG A 1 118 ? -6.878 15.594 15.430 1.00 79.50 118 ARG A N 1
ATOM 933 C CA . ARG A 1 118 ? -8.205 14.956 15.455 1.00 79.50 118 ARG A CA 1
ATOM 934 C C . ARG A 1 118 ? -9.299 16.024 15.582 1.00 79.50 118 ARG A C 1
ATOM 936 O O . ARG A 1 118 ? -9.303 16.802 16.540 1.00 79.50 118 ARG A O 1
ATOM 943 N N . ILE A 1 119 ? -10.236 16.059 14.632 1.00 82.06 119 ILE A N 1
ATOM 944 C CA . ILE A 1 119 ? -11.358 17.010 14.603 1.00 82.06 119 ILE A CA 1
ATOM 945 C C . ILE A 1 119 ? -12.652 16.256 14.913 1.00 82.06 119 ILE A C 1
ATOM 947 O O . ILE A 1 119 ? -13.222 15.599 14.048 1.00 82.06 119 ILE A O 1
ATOM 951 N N . LYS A 1 120 ? -13.168 16.400 16.141 1.00 79.00 120 LYS A N 1
ATOM 952 C CA . LYS A 1 120 ? -14.381 15.686 16.587 1.00 79.00 120 LYS A CA 1
ATOM 953 C C . LYS A 1 120 ? -15.620 15.950 15.723 1.00 79.00 120 LYS A C 1
ATOM 955 O O . LYS A 1 120 ? -16.472 15.083 15.619 1.00 79.00 120 LYS A O 1
ATOM 960 N N . LYS A 1 121 ? -15.707 17.121 15.081 1.00 82.00 121 LYS A N 1
ATOM 961 C CA . LYS A 1 121 ? -16.828 17.493 14.197 1.00 82.00 121 LYS A CA 1
ATOM 962 C C . LYS A 1 121 ? -16.905 16.678 12.898 1.00 82.00 121 LYS A C 1
ATOM 964 O O . LYS A 1 121 ? -17.924 16.762 12.228 1.00 82.00 121 LYS A O 1
ATOM 969 N N . LEU A 1 122 ? -15.851 15.944 12.527 1.00 80.62 122 LEU A N 1
ATOM 970 C CA . LEU A 1 122 ? -15.868 15.074 11.345 1.00 80.62 122 LEU A CA 1
ATOM 971 C C . LEU A 1 122 ? -16.621 13.758 11.589 1.00 80.62 122 LEU A C 1
ATOM 973 O O . LEU A 1 122 ? -17.012 13.113 10.621 1.00 80.62 122 LEU A O 1
ATOM 977 N N . LYS A 1 123 ? -16.824 13.374 12.857 1.00 86.12 123 LYS A N 1
ATOM 978 C CA . LYS A 1 123 ? -17.527 12.145 13.233 1.00 86.12 123 LYS A CA 1
ATOM 979 C C . LYS A 1 123 ? -19.018 12.252 12.909 1.00 86.12 123 LYS A C 1
ATOM 981 O O . LYS A 1 123 ? -19.659 13.242 13.267 1.00 86.12 123 LYS A O 1
ATOM 986 N N . LYS A 1 124 ? -19.566 11.232 12.252 1.00 84.00 124 LYS A N 1
ATOM 987 C CA . LYS A 1 124 ? -20.996 11.095 11.937 1.00 84.00 124 LYS A CA 1
ATOM 988 C C . LYS A 1 124 ? -21.790 10.451 13.076 1.00 84.00 124 LYS A C 1
ATOM 990 O O . LYS A 1 124 ? -23.007 10.612 13.117 1.00 84.00 124 LYS A O 1
ATOM 995 N N . GLY A 1 125 ? -21.113 9.791 14.015 1.00 83.69 125 GLY A N 1
ATOM 996 C CA . GLY A 1 125 ? -21.714 9.131 15.173 1.00 83.69 125 GLY A CA 1
ATOM 997 C C . GLY A 1 125 ? -22.209 7.713 14.891 1.00 83.69 125 GLY A C 1
ATOM 998 O O . GLY A 1 125 ? -23.049 7.209 15.631 1.00 83.69 125 GLY A O 1
ATOM 999 N N . ASP A 1 126 ? -21.720 7.075 13.829 1.00 84.88 126 ASP A N 1
ATOM 1000 C CA . ASP A 1 126 ? -22.053 5.697 13.474 1.00 84.88 126 ASP A CA 1
ATOM 1001 C C . ASP A 1 126 ? -20.785 4.863 13.217 1.00 84.88 126 ASP A C 1
ATOM 1003 O O . ASP A 1 126 ? -19.658 5.347 13.318 1.00 84.88 126 ASP A O 1
ATOM 1007 N N . PHE A 1 127 ? -20.957 3.578 12.897 1.00 82.56 127 PHE A N 1
ATOM 1008 C CA . PHE A 1 127 ? -19.838 2.654 12.694 1.00 82.56 127 PHE A CA 1
ATOM 1009 C C . PHE A 1 127 ? -18.948 3.004 11.487 1.00 82.56 127 PHE A C 1
ATOM 1011 O O . PHE A 1 127 ? -17.869 2.429 11.352 1.00 82.56 127 PHE A O 1
ATOM 1018 N N . VAL A 1 128 ? -19.375 3.914 10.602 1.00 82.06 128 VAL A N 1
ATOM 1019 C CA . VAL A 1 128 ? -18.559 4.373 9.470 1.00 82.06 128 VAL A CA 1
ATOM 1020 C C . VAL A 1 128 ? -17.373 5.193 9.968 1.00 82.06 128 VAL A C 1
ATOM 1022 O O . VAL A 1 128 ? -16.315 5.157 9.341 1.00 82.06 128 VAL A O 1
ATOM 1025 N N . ASP A 1 129 ? -17.495 5.863 11.116 1.00 82.75 129 ASP A N 1
ATOM 1026 C CA . ASP A 1 129 ? -16.395 6.636 11.700 1.00 82.75 129 ASP A CA 1
ATOM 1027 C C . ASP A 1 129 ? -15.152 5.771 11.966 1.00 82.75 129 ASP A C 1
ATOM 1029 O O . ASP A 1 129 ? -14.031 6.257 11.830 1.00 82.75 129 ASP A O 1
ATOM 1033 N N . GLU A 1 130 ? -15.330 4.478 12.247 1.00 81.62 130 GLU A N 1
ATOM 1034 C CA . GLU A 1 130 ? -14.246 3.531 12.543 1.00 81.62 130 GLU A CA 1
ATOM 1035 C C . GLU A 1 130 ? -13.461 3.070 11.298 1.00 81.62 130 GLU A C 1
ATOM 1037 O O . GLU A 1 130 ? -12.491 2.324 11.412 1.00 81.62 130 GLU A O 1
ATOM 1042 N N . SER A 1 131 ? -13.856 3.506 10.095 1.00 73.69 131 SER A N 1
ATOM 1043 C CA . SER A 1 131 ? -13.196 3.128 8.833 1.00 73.69 131 SER A CA 1
ATOM 1044 C C . SER A 1 131 ? -11.988 3.998 8.463 1.00 73.69 131 SER A C 1
ATOM 1046 O O . SER A 1 131 ? -11.195 3.608 7.606 1.00 73.69 131 SER A O 1
ATOM 1048 N N . SER A 1 132 ? -11.813 5.159 9.107 1.00 77.31 132 SER A N 1
ATOM 1049 C CA . SER A 1 132 ? -10.715 6.092 8.829 1.00 77.31 132 SER A CA 1
ATOM 1050 C C . SER A 1 132 ? -10.072 6.602 10.113 1.00 77.31 132 SER A C 1
ATOM 1052 O O . SER A 1 132 ? -10.755 7.040 11.034 1.00 77.31 132 SER A O 1
ATOM 1054 N N . ALA A 1 133 ? -8.738 6.664 10.147 1.00 74.56 133 ALA A N 1
ATOM 1055 C CA . ALA A 1 133 ? -7.982 7.149 11.307 1.00 74.56 133 ALA A CA 1
ATOM 1056 C C . ALA A 1 133 ? -8.304 8.609 11.702 1.00 74.56 133 ALA A C 1
ATOM 1058 O O . ALA A 1 133 ? -8.006 9.043 12.817 1.00 74.56 133 ALA A O 1
ATOM 1059 N N . ALA A 1 134 ? -8.889 9.392 10.787 1.00 76.12 134 ALA A N 1
ATOM 1060 C CA . ALA A 1 134 ? -9.330 10.758 11.068 1.00 76.12 134 ALA A CA 1
ATOM 1061 C C . ALA A 1 134 ? -10.586 10.810 11.960 1.00 76.12 134 ALA A C 1
ATOM 1063 O O . ALA A 1 134 ? -10.775 11.788 12.689 1.00 76.12 134 ALA A O 1
ATOM 1064 N N . THR A 1 135 ? -11.425 9.774 11.902 1.00 83.06 135 THR A N 1
ATOM 1065 C CA . THR A 1 135 ? -12.737 9.696 12.560 1.00 83.06 135 THR A CA 1
ATOM 1066 C C . THR A 1 135 ? -12.844 8.557 13.570 1.00 83.06 135 THR A C 1
ATOM 1068 O O . THR A 1 135 ? -13.729 8.623 14.421 1.00 83.06 135 THR A O 1
ATOM 1071 N N . GLU A 1 136 ? -11.935 7.577 13.546 1.00 81.00 136 GLU A N 1
ATOM 1072 C CA . GLU A 1 136 ? -11.961 6.419 14.445 1.00 81.00 136 GLU A CA 1
ATOM 1073 C C . GLU A 1 136 ? -11.997 6.843 15.918 1.00 81.00 136 GLU A C 1
ATOM 1075 O O . GLU A 1 136 ? -11.497 7.907 16.327 1.00 81.00 136 GLU A O 1
ATOM 1080 N N . SER A 1 137 ? -12.614 6.013 16.743 1.00 82.38 137 SER A N 1
ATOM 1081 C CA . SER A 1 137 ? -12.630 6.200 18.185 1.00 82.38 137 SER A CA 1
ATOM 1082 C C . SER A 1 137 ? -11.266 5.873 18.764 1.00 82.38 137 SER A C 1
ATOM 1084 O O . SER A 1 137 ? -10.649 4.858 18.448 1.00 82.38 137 SER A O 1
ATOM 1086 N N . ASP A 1 138 ? -10.757 6.769 19.609 1.00 85.81 138 ASP A N 1
ATOM 1087 C CA . ASP A 1 138 ? -9.669 6.362 20.484 1.00 85.81 138 ASP A CA 1
ATOM 1088 C C . ASP A 1 138 ? -10.193 5.453 21.601 1.00 85.81 138 ASP A C 1
ATOM 1090 O O . ASP A 1 138 ? -11.391 5.238 21.783 1.00 85.81 138 ASP A O 1
ATOM 1094 N N . ILE A 1 139 ? -9.258 4.926 22.379 1.00 86.75 139 ILE A N 1
ATOM 1095 C CA . ILE A 1 139 ? -9.556 3.931 23.395 1.00 86.75 139 ILE A CA 1
ATOM 1096 C C . ILE A 1 139 ? -10.493 4.420 24.506 1.00 86.75 139 ILE A C 1
ATOM 1098 O O . ILE A 1 139 ? -11.257 3.640 25.068 1.00 86.75 139 ILE A O 1
ATOM 1102 N N . GLU A 1 140 ? -10.439 5.711 24.827 1.00 89.19 140 GLU A N 1
ATOM 1103 C CA . GLU A 1 140 ? -11.297 6.309 25.843 1.00 89.19 140 GLU A CA 1
ATOM 1104 C C . GLU A 1 140 ? -12.693 6.574 25.277 1.00 89.19 140 GLU A C 1
ATOM 1106 O O . GLU A 1 140 ? -13.687 6.355 25.967 1.00 89.19 140 GLU A O 1
ATOM 1111 N N . GLU A 1 141 ? -12.780 7.012 24.020 1.00 88.75 141 GLU A N 1
ATOM 1112 C CA . GLU A 1 141 ? -14.051 7.162 23.308 1.00 88.75 141 GLU A CA 1
ATOM 1113 C C . GLU A 1 141 ? -14.777 5.814 23.176 1.00 88.75 141 GLU A C 1
ATOM 1115 O O . GLU A 1 141 ? -15.972 5.746 23.468 1.00 88.75 141 GLU A O 1
ATOM 1120 N N . THR A 1 142 ? -14.054 4.735 22.860 1.00 90.44 142 THR A N 1
ATOM 1121 C CA . THR A 1 142 ? -14.579 3.360 22.867 1.00 90.44 142 THR A CA 1
ATOM 1122 C C . THR A 1 142 ? -15.119 2.961 24.242 1.00 90.44 142 THR A C 1
ATOM 1124 O O . THR A 1 142 ? -16.251 2.489 24.346 1.00 90.44 142 THR A O 1
ATOM 1127 N N . PHE A 1 143 ? -14.359 3.176 25.322 1.00 92.50 143 PHE A N 1
ATOM 1128 C CA . PHE A 1 143 ? -14.836 2.879 26.679 1.00 92.50 143 PHE A CA 1
ATOM 1129 C C . PHE A 1 143 ? -16.088 3.661 27.048 1.00 92.50 143 PHE A C 1
ATOM 1131 O O . PHE A 1 143 ? -17.031 3.095 27.596 1.00 92.50 143 PHE A O 1
ATOM 1138 N N . LYS A 1 144 ? -16.112 4.957 26.732 1.00 92.81 144 LYS A N 1
ATOM 1139 C CA . LYS A 1 144 ? -17.270 5.806 26.998 1.00 92.81 144 LYS A CA 1
ATOM 1140 C C . LYS A 1 144 ? -18.499 5.297 26.260 1.00 92.81 144 LYS A C 1
ATOM 1142 O O . LYS A 1 144 ? -19.517 5.134 26.914 1.00 92.81 144 LYS A O 1
ATOM 1147 N N . ARG A 1 145 ? -18.382 4.956 24.972 1.00 90.88 145 ARG A N 1
ATOM 1148 C CA . ARG A 1 145 ? -19.468 4.351 24.183 1.00 90.88 145 ARG A CA 1
ATOM 1149 C C . ARG A 1 145 ? -19.967 3.037 24.794 1.00 90.88 145 ARG A C 1
ATOM 1151 O O . ARG A 1 145 ? -21.175 2.832 24.889 1.00 90.88 145 ARG A O 1
ATOM 1158 N N . LEU A 1 146 ? -19.065 2.162 25.247 1.00 92.69 146 LEU A N 1
ATOM 1159 C CA . LEU A 1 146 ? -19.442 0.903 25.908 1.00 92.69 146 LEU A CA 1
ATOM 1160 C C . LEU A 1 146 ? -20.272 1.149 27.179 1.00 92.69 146 LEU A C 1
ATOM 1162 O O . LEU A 1 146 ? -21.266 0.457 27.399 1.00 92.69 146 LEU A O 1
ATOM 1166 N N . VAL A 1 147 ? -19.902 2.151 27.980 1.00 94.75 147 VAL A N 1
ATOM 1167 C CA . VAL A 1 147 ? -20.636 2.510 29.201 1.00 94.75 147 VAL A CA 1
ATOM 1168 C C . VAL A 1 147 ? -21.949 3.230 28.886 1.00 94.75 147 VAL A C 1
ATOM 1170 O O . VAL A 1 147 ? -23.001 2.827 29.376 1.00 94.75 147 VAL A O 1
ATOM 1173 N N . SER A 1 148 ? -21.908 4.298 28.086 1.00 93.38 148 SER A N 1
ATOM 1174 C CA . SER A 1 148 ? -23.052 5.191 27.875 1.00 93.38 148 SER A CA 1
ATOM 1175 C C . SER A 1 148 ? -24.105 4.614 26.940 1.00 93.38 148 SER A C 1
ATOM 1177 O O . SER A 1 148 ? -25.294 4.726 27.228 1.00 93.38 148 SER A O 1
ATOM 1179 N N . ASP A 1 149 ? -23.681 3.998 25.838 1.00 92.00 149 ASP A N 1
ATOM 1180 C CA . ASP A 1 149 ? -24.584 3.651 24.737 1.00 92.00 149 ASP A CA 1
ATOM 1181 C C . ASP A 1 149 ? -24.995 2.177 24.809 1.00 92.00 149 ASP A C 1
ATOM 1183 O O . ASP A 1 149 ? -26.118 1.822 24.453 1.00 92.00 149 ASP A O 1
ATOM 1187 N N . LEU A 1 150 ? -24.098 1.316 25.302 1.00 92.00 150 LEU A N 1
ATOM 1188 C CA . LEU A 1 150 ? -24.324 -0.130 25.419 1.00 92.00 150 LEU A CA 1
ATOM 1189 C C . LEU A 1 150 ? -24.593 -0.606 26.849 1.00 92.00 150 LEU A C 1
ATOM 1191 O O . LEU A 1 150 ? -24.862 -1.792 27.052 1.00 92.00 150 LEU A O 1
ATOM 1195 N N . GLY A 1 151 ? -24.545 0.300 27.830 1.00 93.81 151 GLY A N 1
ATOM 1196 C CA . GLY A 1 151 ? -24.892 0.013 29.220 1.00 93.81 151 GLY A CA 1
ATOM 1197 C C . GLY A 1 151 ? -23.976 -1.007 29.899 1.00 93.81 151 GLY A C 1
ATOM 1198 O O . GLY A 1 151 ? -24.420 -1.677 30.830 1.00 93.81 151 GLY A O 1
ATOM 1199 N N . LYS A 1 152 ? -22.732 -1.163 29.426 1.00 95.19 152 LYS A N 1
ATOM 1200 C CA . LYS A 1 152 ? -21.733 -2.028 30.067 1.00 95.19 152 LYS A CA 1
ATOM 1201 C C . LYS A 1 152 ? -21.188 -1.368 31.321 1.00 95.19 152 LYS A C 1
ATOM 1203 O O . LYS A 1 152 ? -20.914 -0.168 31.327 1.00 95.19 152 LYS A O 1
ATOM 1208 N N . SER A 1 153 ? -21.004 -2.148 32.379 1.00 96.69 153 SER A N 1
ATOM 1209 C CA . SER A 1 153 ? -20.379 -1.619 33.587 1.00 96.69 153 SER A CA 1
ATOM 1210 C C . SER A 1 153 ? -18.867 -1.422 33.362 1.00 96.69 153 SER A C 1
ATOM 1212 O O . SER A 1 153 ? -18.248 -2.176 32.600 1.00 96.69 153 SER A O 1
ATOM 1214 N N . PRO A 1 154 ? -18.230 -0.427 34.007 1.00 96.12 154 PRO A N 1
ATOM 1215 C CA . PRO A 1 154 ? -16.777 -0.261 33.946 1.00 96.12 154 PRO A CA 1
ATOM 1216 C C . PRO A 1 154 ? -16.002 -1.513 34.396 1.00 96.12 154 PRO A C 1
ATOM 1218 O O . PRO A 1 154 ? -14.923 -1.796 33.874 1.00 96.12 154 PRO A O 1
ATOM 1221 N N . GLU A 1 155 ? -16.555 -2.290 35.328 1.00 96.19 155 GLU A N 1
ATOM 1222 C CA . GLU A 1 155 ? -15.974 -3.541 35.822 1.00 96.19 155 GLU A CA 1
ATOM 1223 C C . GLU A 1 155 ? -16.034 -4.651 34.770 1.00 96.19 155 GLU A C 1
ATOM 1225 O O . GLU A 1 155 ? -15.060 -5.385 34.614 1.00 96.19 155 GLU A O 1
ATOM 1230 N N . GLU A 1 156 ? -17.134 -4.751 34.011 1.00 94.62 156 GLU A N 1
ATOM 1231 C CA . GLU A 1 156 ? -17.233 -5.686 32.883 1.00 94.62 156 GLU A CA 1
ATOM 1232 C C . GLU A 1 156 ? -16.155 -5.378 31.840 1.00 94.62 156 GLU A C 1
ATOM 1234 O O . GLU A 1 156 ? -15.431 -6.280 31.412 1.00 94.62 156 GLU A O 1
ATOM 1239 N N . ILE A 1 157 ? -16.016 -4.095 31.476 1.00 93.38 157 ILE A N 1
ATOM 1240 C CA . ILE A 1 157 ? -14.976 -3.583 30.570 1.00 93.38 157 ILE A CA 1
ATOM 1241 C C . ILE A 1 157 ? -13.600 -4.003 31.085 1.00 93.38 157 ILE A C 1
ATOM 1243 O O . ILE A 1 157 ? -12.836 -4.636 30.359 1.00 93.38 157 ILE A O 1
ATOM 1247 N N . PHE A 1 158 ? -13.290 -3.705 32.346 1.00 94.75 158 PHE A N 1
ATOM 1248 C CA . PHE A 1 158 ? -12.005 -4.048 32.944 1.00 94.75 158 PHE A CA 1
ATOM 1249 C C . PHE A 1 158 ? -11.722 -5.555 32.937 1.00 94.75 158 PHE A C 1
ATOM 1251 O O . PHE A 1 158 ? -10.606 -5.971 32.618 1.00 94.75 158 PHE A O 1
ATOM 1258 N N . ASP A 1 159 ? -12.715 -6.384 33.262 1.00 93.31 159 ASP A N 1
ATOM 1259 C CA . ASP A 1 159 ? -12.531 -7.830 33.328 1.00 93.31 159 ASP A CA 1
ATOM 1260 C C . ASP A 1 159 ? -12.281 -8.458 31.958 1.00 93.31 159 ASP A C 1
ATOM 1262 O O . ASP A 1 159 ? -11.372 -9.276 31.798 1.00 93.31 159 ASP A O 1
ATOM 1266 N N . ALA A 1 160 ? -12.999 -8.011 30.933 1.00 92.12 160 ALA A N 1
ATOM 1267 C CA . ALA A 1 160 ? -12.739 -8.474 29.579 1.00 92.12 160 ALA A CA 1
ATOM 1268 C C . ALA A 1 160 ? -11.373 -8.010 29.054 1.00 92.12 160 ALA A C 1
ATOM 1270 O O . ALA A 1 160 ? -10.722 -8.774 28.344 1.00 92.12 160 ALA A O 1
ATOM 1271 N N . LEU A 1 161 ? -10.881 -6.831 29.460 1.00 89.50 161 LEU A N 1
ATOM 1272 C CA . LEU A 1 161 ? -9.516 -6.414 29.127 1.00 89.50 161 LEU A CA 1
ATOM 1273 C C . LEU A 1 161 ? -8.461 -7.336 29.696 1.00 89.50 161 LEU A C 1
ATOM 1275 O O . LEU A 1 161 ? -7.532 -7.678 28.976 1.00 89.50 161 LEU A O 1
ATOM 1279 N N . LYS A 1 162 ? -8.602 -7.767 30.952 1.00 88.69 162 LYS A N 1
ATOM 1280 C CA . LYS A 1 162 ? -7.645 -8.696 31.573 1.00 88.69 162 LYS A CA 1
ATOM 1281 C C . LYS A 1 162 ? -7.525 -10.015 30.804 1.00 88.69 162 LYS A C 1
ATOM 1283 O O . LYS A 1 162 ? -6.455 -10.615 30.801 1.00 88.69 162 LYS A O 1
ATOM 1288 N N . ASN A 1 163 ? -8.607 -10.444 30.160 1.00 89.38 163 ASN A N 1
ATOM 1289 C CA . ASN A 1 163 ? -8.700 -11.717 29.444 1.00 89.38 163 ASN A CA 1
ATOM 1290 C C . ASN A 1 163 ? -8.471 -11.589 27.927 1.00 89.38 163 ASN A C 1
ATOM 1292 O O . ASN A 1 163 ? -8.577 -12.571 27.192 1.00 89.38 163 ASN A O 1
ATOM 1296 N N . GLN A 1 164 ? -8.174 -10.385 27.445 1.00 89.69 164 GLN A N 1
ATOM 1297 C CA . GLN A 1 164 ? -7.982 -10.096 26.034 1.00 89.69 164 GLN A CA 1
ATOM 1298 C C . GLN A 1 164 ? -6.527 -10.316 25.606 1.00 89.69 164 GLN A C 1
ATOM 1300 O O . GLN A 1 164 ? -5.602 -9.879 26.284 1.00 89.69 164 GLN A O 1
ATOM 1305 N N . THR A 1 165 ? -6.322 -10.874 24.410 1.00 90.75 165 THR A N 1
ATOM 1306 C CA . THR A 1 165 ? -5.008 -10.908 23.751 1.00 90.75 165 THR A CA 1
ATOM 1307 C C . THR A 1 165 ? -5.139 -10.610 22.262 1.00 90.75 165 THR A C 1
ATOM 1309 O O . THR A 1 165 ? -5.952 -11.219 21.568 1.00 90.75 165 THR A O 1
ATOM 1312 N N . VAL A 1 166 ? -4.304 -9.696 21.762 1.00 90.44 166 VAL A N 1
ATOM 1313 C CA . VAL A 1 166 ? -4.065 -9.488 20.326 1.00 90.44 166 VAL A CA 1
ATOM 1314 C C . VAL A 1 166 ? -2.682 -10.019 19.980 1.00 90.44 166 VAL A C 1
ATOM 1316 O O . VAL A 1 166 ? -1.698 -9.489 20.486 1.00 90.44 166 VAL A O 1
ATOM 1319 N N . ASP A 1 167 ? -2.595 -11.025 19.107 1.00 92.19 167 ASP A N 1
ATOM 1320 C CA . ASP A 1 167 ? -1.315 -11.515 18.576 1.00 92.19 167 ASP A CA 1
ATOM 1321 C C . ASP A 1 167 ? -1.079 -10.996 17.150 1.00 92.19 167 ASP A C 1
ATOM 1323 O O . ASP A 1 167 ? -1.829 -11.308 16.222 1.00 92.19 167 ASP A O 1
ATOM 1327 N N . LEU A 1 168 ? -0.033 -10.184 16.981 1.00 90.12 168 LEU A N 1
ATOM 1328 C CA . LEU A 1 168 ? 0.388 -9.635 15.695 1.00 90.12 168 LEU A CA 1
ATOM 1329 C C . LEU A 1 168 ? 1.528 -10.476 15.107 1.00 90.12 168 LEU A C 1
ATOM 1331 O O . LEU A 1 168 ? 2.665 -10.442 15.583 1.00 90.12 168 LEU A O 1
ATOM 1335 N N . VAL A 1 169 ? 1.238 -11.203 14.027 1.00 93.31 169 VAL A N 1
ATOM 1336 C CA . VAL A 1 169 ? 2.203 -12.099 13.373 1.00 93.31 169 VAL A CA 1
ATOM 1337 C C . VAL A 1 169 ? 2.978 -11.365 12.275 1.00 93.31 169 VAL A C 1
ATOM 1339 O O . VAL A 1 169 ? 2.439 -11.058 11.212 1.00 93.31 169 VAL A O 1
ATOM 1342 N N . LEU A 1 170 ? 4.270 -11.117 12.495 1.00 91.62 170 LEU A N 1
ATOM 1343 C CA . LEU A 1 170 ? 5.150 -10.506 11.498 1.00 91.62 170 LEU A CA 1
ATOM 1344 C C . LEU A 1 170 ? 5.527 -11.499 10.388 1.00 91.62 170 LEU A C 1
ATOM 1346 O O . LEU A 1 170 ? 5.912 -12.645 10.642 1.00 91.62 170 LEU A O 1
ATOM 1350 N N . THR A 1 171 ? 5.487 -11.030 9.142 1.00 88.94 171 THR A N 1
ATOM 1351 C CA . THR A 1 171 ? 5.845 -11.807 7.947 1.00 88.94 171 THR A CA 1
ATOM 1352 C C . THR A 1 171 ? 6.983 -11.135 7.174 1.00 88.94 171 THR A C 1
ATOM 1354 O O . THR A 1 171 ? 7.275 -9.955 7.367 1.00 88.94 171 THR A O 1
ATOM 1357 N N . ALA A 1 172 ? 7.674 -11.897 6.321 1.00 84.56 172 ALA A N 1
ATOM 1358 C CA . ALA A 1 172 ? 8.721 -11.342 5.468 1.00 84.56 172 ALA A CA 1
ATOM 1359 C C . ALA A 1 172 ? 8.114 -10.406 4.411 1.00 84.56 172 ALA A C 1
ATOM 1361 O O . ALA A 1 172 ? 7.100 -10.729 3.793 1.00 84.56 172 ALA A O 1
ATOM 1362 N N . HIS A 1 173 ? 8.769 -9.276 4.157 1.00 78.19 173 HIS A N 1
ATOM 1363 C CA . HIS A 1 173 ? 8.334 -8.342 3.124 1.00 78.19 173 HIS A CA 1
ATOM 1364 C C . HIS A 1 173 ? 8.598 -8.923 1.714 1.00 78.19 173 HIS A C 1
ATOM 1366 O O . HIS A 1 173 ? 9.714 -9.378 1.453 1.00 78.19 173 HIS A O 1
ATOM 1372 N N . PRO A 1 174 ? 7.638 -8.866 0.766 1.00 66.38 174 PRO A N 1
ATOM 1373 C CA . PRO A 1 174 ? 7.731 -9.566 -0.525 1.00 66.38 174 PRO A CA 1
ATOM 1374 C C . PRO A 1 174 ? 8.808 -9.033 -1.486 1.00 66.38 174 PRO A C 1
ATOM 1376 O O . PRO A 1 174 ? 9.276 -9.784 -2.342 1.00 66.38 174 PRO A O 1
ATOM 1379 N N . THR A 1 175 ? 9.180 -7.750 -1.373 1.00 63.31 175 THR A N 1
ATOM 1380 C CA . THR A 1 175 ? 10.159 -7.091 -2.261 1.00 63.31 175 THR A CA 1
ATOM 1381 C C . THR A 1 175 ? 11.336 -6.386 -1.588 1.00 63.31 175 THR A C 1
ATOM 1383 O O . THR A 1 175 ? 12.375 -6.195 -2.226 1.00 63.31 175 THR A O 1
ATOM 1386 N N . GLN A 1 176 ? 11.202 -5.952 -0.333 1.00 64.62 176 GLN A N 1
ATOM 1387 C CA . GLN A 1 176 ? 12.179 -5.091 0.325 1.00 64.62 176 GLN A CA 1
ATOM 1388 C C . GLN A 1 176 ? 12.420 -5.501 1.777 1.00 64.62 176 GLN A C 1
ATOM 1390 O O . GLN A 1 176 ? 11.605 -5.281 2.662 1.00 64.62 176 GLN A O 1
ATOM 1395 N N . SER A 1 177 ? 13.611 -6.023 2.050 1.00 65.06 177 SER A N 1
ATOM 1396 C CA . SER A 1 177 ? 14.121 -6.141 3.414 1.00 65.06 177 SER A CA 1
ATOM 1397 C C . SER A 1 177 ? 14.914 -4.871 3.750 1.00 65.06 177 SER A C 1
ATOM 1399 O O . SER A 1 177 ? 16.134 -4.814 3.532 1.00 65.06 177 SER A O 1
ATOM 1401 N N . VAL A 1 178 ? 14.202 -3.834 4.211 1.00 68.62 178 VAL A N 1
ATOM 1402 C CA . VAL A 1 178 ? 14.777 -2.536 4.607 1.00 68.62 178 VAL A CA 1
ATOM 1403 C C . VAL A 1 178 ? 15.742 -2.749 5.773 1.00 68.62 178 VAL A C 1
ATOM 1405 O O . VAL A 1 178 ? 15.414 -3.386 6.773 1.00 68.62 178 VAL A O 1
ATOM 1408 N N . ARG A 1 179 ? 16.975 -2.251 5.641 1.00 73.56 179 ARG A N 1
ATOM 1409 C CA . ARG A 1 179 ? 17.984 -2.368 6.702 1.00 73.56 179 ARG A CA 1
ATOM 1410 C C . ARG A 1 179 ? 17.690 -1.360 7.812 1.00 73.56 179 ARG A C 1
ATOM 1412 O O . ARG A 1 179 ? 17.301 -0.229 7.532 1.00 73.56 179 ARG A O 1
ATOM 1419 N N . ARG A 1 180 ? 18.010 -1.722 9.057 1.00 76.25 180 ARG A N 1
ATOM 1420 C CA . ARG A 1 180 ? 17.923 -0.826 10.224 1.00 76.25 180 ARG A CA 1
ATOM 1421 C C . ARG A 1 180 ? 18.568 0.547 9.988 1.00 76.25 180 ARG A C 1
ATOM 1423 O O . ARG A 1 180 ? 17.997 1.566 10.354 1.00 76.25 180 ARG A O 1
ATOM 1430 N N . SER A 1 181 ? 19.722 0.588 9.322 1.00 81.50 181 SER A N 1
ATOM 1431 C CA . SER A 1 181 ? 20.435 1.838 9.023 1.00 81.50 181 SER A CA 1
ATOM 1432 C C . SER A 1 181 ? 19.670 2.794 8.101 1.00 81.50 181 SER A C 1
ATOM 1434 O O . SER A 1 181 ? 19.939 3.996 8.145 1.00 81.50 181 SER A O 1
ATOM 1436 N N . LEU A 1 182 ? 18.763 2.278 7.264 1.00 84.31 182 LEU A N 1
ATOM 1437 C CA . LEU A 1 182 ? 17.891 3.075 6.403 1.00 84.31 182 LEU A CA 1
ATOM 1438 C C . LEU A 1 182 ? 16.639 3.520 7.171 1.00 84.31 182 LEU A C 1
ATOM 1440 O O . LEU A 1 182 ? 16.299 4.695 7.114 1.00 84.31 182 LEU A O 1
ATOM 1444 N N . LEU A 1 183 ? 16.051 2.646 8.004 1.00 84.31 183 LEU A N 1
ATOM 1445 C CA . LEU A 1 183 ? 14.957 3.024 8.918 1.00 84.31 183 LEU A CA 1
ATOM 1446 C C . LEU A 1 183 ? 15.346 4.191 9.837 1.00 84.31 183 LEU A C 1
ATOM 1448 O O . LEU A 1 183 ? 14.560 5.111 10.033 1.00 84.31 183 LEU A O 1
ATOM 1452 N N . GLN A 1 184 ? 16.578 4.198 10.349 1.00 87.94 184 GLN A N 1
ATOM 1453 C CA . GLN A 1 184 ? 17.084 5.300 11.172 1.00 87.94 184 GLN A CA 1
ATOM 1454 C C . GLN A 1 184 ? 17.262 6.606 10.387 1.00 87.94 184 GLN A C 1
ATOM 1456 O O . GLN A 1 184 ? 17.020 7.679 10.931 1.00 87.94 184 GLN A O 1
ATOM 1461 N N . LYS A 1 185 ? 17.681 6.538 9.115 1.00 92.25 185 LYS A N 1
ATOM 1462 C CA . LYS A 1 185 ? 17.751 7.724 8.238 1.00 92.25 185 LYS A CA 1
ATOM 1463 C C . LYS A 1 185 ? 16.355 8.274 7.973 1.00 92.25 185 LYS A C 1
ATOM 1465 O O . LYS A 1 185 ? 16.136 9.464 8.131 1.00 92.25 185 LYS A O 1
ATOM 1470 N N . HIS A 1 186 ? 15.404 7.394 7.670 1.00 93.00 186 HIS A N 1
ATOM 1471 C CA . HIS A 1 186 ? 13.999 7.759 7.509 1.00 93.00 186 HIS A CA 1
ATOM 1472 C C . HIS A 1 186 ? 13.427 8.402 8.780 1.00 93.00 186 HIS A C 1
ATOM 1474 O O . HIS A 1 186 ? 12.724 9.400 8.684 1.00 93.00 186 HIS A O 1
ATOM 1480 N N . GLY A 1 187 ? 13.773 7.882 9.965 1.00 91.94 187 GLY A N 1
ATOM 1481 C CA . GLY A 1 187 ? 13.444 8.505 11.250 1.00 91.94 187 GLY A CA 1
ATOM 1482 C C . GLY A 1 187 ? 13.953 9.941 11.348 1.00 91.94 187 GLY A C 1
ATOM 1483 O O . GLY A 1 187 ? 13.154 10.848 11.543 1.00 91.94 187 GLY A O 1
ATOM 1484 N N . ARG A 1 188 ? 15.248 10.162 11.093 1.00 95.69 188 ARG A N 1
ATOM 1485 C CA . ARG A 1 188 ? 15.844 11.507 11.137 1.00 95.69 188 ARG A CA 1
ATOM 1486 C C . ARG A 1 188 ? 15.251 12.469 10.103 1.00 95.69 188 ARG A C 1
ATOM 1488 O O . ARG A 1 188 ? 15.031 13.626 10.432 1.00 95.69 188 ARG A O 1
ATOM 1495 N N . ILE A 1 189 ? 14.932 11.999 8.893 1.00 96.44 189 ILE A N 1
ATOM 1496 C CA . ILE A 1 189 ? 14.236 12.808 7.875 1.00 96.44 189 ILE A CA 1
ATOM 1497 C C . ILE A 1 189 ? 12.867 13.263 8.398 1.00 96.44 189 ILE A C 1
ATOM 1499 O O . ILE A 1 189 ? 12.541 14.445 8.301 1.00 96.44 189 ILE A O 1
ATOM 1503 N N . ARG A 1 190 ? 12.083 12.357 9.001 1.00 95.75 190 ARG A N 1
ATOM 1504 C CA . ARG A 1 190 ? 10.782 12.704 9.599 1.00 95.75 190 ARG A CA 1
ATOM 1505 C C . ARG A 1 190 ? 10.918 13.685 10.757 1.00 95.75 190 ARG A C 1
ATOM 1507 O O . ARG A 1 190 ? 10.128 14.621 10.841 1.00 95.75 190 ARG A O 1
ATOM 1514 N N . ASP A 1 191 ? 11.915 13.488 11.616 1.00 94.19 191 ASP A N 1
ATOM 1515 C CA . ASP A 1 191 ? 12.167 14.364 12.759 1.00 94.19 191 ASP A CA 1
ATOM 1516 C C . ASP A 1 191 ? 12.531 15.782 12.295 1.00 94.19 191 ASP A C 1
ATOM 1518 O O . ASP A 1 191 ? 11.957 16.748 12.798 1.00 94.19 191 ASP A O 1
ATOM 1522 N N . CYS A 1 192 ? 13.418 15.914 11.299 1.00 95.88 192 CYS A N 1
ATOM 1523 C CA . CYS A 1 192 ? 13.752 17.202 10.687 1.00 95.88 192 CYS A CA 1
ATOM 1524 C C . CYS A 1 192 ? 12.514 17.864 10.068 1.00 95.88 192 CYS A C 1
ATOM 1526 O O . CYS A 1 192 ? 12.251 19.037 10.322 1.00 95.88 192 CYS A O 1
ATOM 1528 N N . LEU A 1 193 ? 11.717 17.109 9.305 1.00 94.56 193 LEU A N 1
ATOM 1529 C CA . LEU A 1 193 ? 10.519 17.627 8.644 1.00 94.56 193 LEU A CA 1
ATOM 1530 C C . LEU A 1 193 ? 9.468 18.126 9.648 1.00 94.56 193 LEU A C 1
ATOM 1532 O O . LEU A 1 193 ? 8.892 19.198 9.464 1.00 94.56 193 LEU A O 1
ATOM 1536 N N . ALA A 1 194 ? 9.246 17.387 10.737 1.00 92.56 194 ALA A N 1
ATOM 1537 C CA . ALA A 1 194 ? 8.330 17.793 11.798 1.00 92.56 194 ALA A CA 1
ATOM 1538 C C . ALA A 1 194 ? 8.812 19.066 12.519 1.00 92.56 194 ALA A C 1
ATOM 1540 O O . ALA A 1 194 ? 8.012 19.967 12.779 1.00 92.56 194 ALA A O 1
ATOM 1541 N N . GLN A 1 195 ? 10.114 19.163 12.809 1.00 93.44 195 GLN A N 1
ATOM 1542 C CA . GLN A 1 195 ? 10.707 20.308 13.509 1.00 93.44 195 GLN A CA 1
ATOM 1543 C C . GLN A 1 195 ? 10.734 21.579 12.648 1.00 93.44 195 GLN A C 1
ATOM 1545 O O . GLN A 1 195 ? 10.410 22.652 13.152 1.00 93.44 195 GLN A O 1
ATOM 1550 N N . LEU A 1 196 ? 11.012 21.468 11.343 1.00 92.62 196 LEU A N 1
ATOM 1551 C CA . LEU A 1 196 ? 11.034 22.604 10.405 1.00 92.62 196 LEU A CA 1
ATOM 1552 C C . LEU A 1 196 ? 9.704 23.368 10.322 1.00 92.62 196 LEU A C 1
ATOM 1554 O O . LEU A 1 196 ? 9.685 24.549 9.976 1.00 92.62 196 LEU A O 1
ATOM 1558 N N . TYR A 1 197 ? 8.592 22.701 10.633 1.00 89.81 197 TYR A N 1
ATOM 1559 C CA . TYR A 1 197 ? 7.247 23.276 10.608 1.00 89.81 197 TYR A CA 1
ATOM 1560 C C . TYR A 1 197 ? 6.670 23.537 12.006 1.00 89.81 197 TYR A C 1
ATOM 1562 O O . TYR A 1 197 ? 5.456 23.760 12.131 1.00 89.81 197 TYR A O 1
ATOM 1570 N N . ALA A 1 198 ? 7.520 23.531 13.039 1.00 88.81 198 ALA A N 1
ATOM 1571 C CA . ALA A 1 198 ? 7.171 24.011 14.368 1.00 88.81 198 ALA A CA 1
ATOM 1572 C C . ALA A 1 198 ? 6.794 25.503 14.328 1.00 88.81 198 ALA A C 1
ATOM 1574 O O . ALA A 1 198 ? 7.278 26.269 13.497 1.00 88.81 198 ALA A O 1
ATOM 1575 N N . LYS A 1 199 ? 5.885 25.917 15.220 1.00 83.12 199 LYS A N 1
ATOM 1576 C CA . LYS A 1 199 ? 5.255 27.247 15.171 1.00 83.12 199 LYS A CA 1
ATOM 1577 C C . LYS A 1 199 ? 6.240 28.402 15.399 1.00 83.12 199 LYS A C 1
ATOM 1579 O O . LYS A 1 199 ? 6.098 29.432 14.751 1.00 83.12 199 LYS A O 1
ATOM 1584 N N . ASP A 1 200 ? 7.221 28.202 16.276 1.00 88.94 200 ASP A N 1
ATOM 1585 C CA . ASP A 1 200 ? 8.108 29.254 16.787 1.00 88.94 200 ASP A CA 1
ATOM 1586 C C . ASP A 1 200 ? 9.593 28.878 16.599 1.00 88.94 200 ASP A C 1
ATOM 1588 O O . ASP A 1 200 ? 10.396 28.977 17.523 1.00 88.94 200 ASP A O 1
ATOM 1592 N N . ILE A 1 201 ? 9.951 28.378 15.411 1.00 92.56 201 ILE A N 1
ATOM 1593 C CA . ILE A 1 201 ? 11.337 28.032 15.055 1.00 92.56 201 ILE A CA 1
ATOM 1594 C C . ILE A 1 201 ? 12.154 29.290 14.722 1.00 92.56 201 ILE A C 1
ATOM 1596 O O . ILE A 1 201 ? 11.681 30.167 13.991 1.00 92.56 201 ILE A O 1
ATOM 1600 N N . THR A 1 202 ? 13.380 29.391 15.245 1.00 94.31 202 THR A N 1
ATOM 1601 C CA . THR A 1 202 ? 14.269 30.514 14.916 1.00 94.31 202 THR A CA 1
ATOM 1602 C C . THR A 1 202 ? 14.839 30.369 13.495 1.00 94.31 202 THR A C 1
ATOM 1604 O O . THR A 1 202 ? 14.884 29.260 12.958 1.00 94.31 202 THR A O 1
ATOM 1607 N N . PRO A 1 203 ? 15.264 31.466 12.837 1.00 94.38 203 PRO A N 1
ATOM 1608 C CA . PRO A 1 203 ? 15.884 31.381 11.515 1.00 94.38 203 PRO A CA 1
ATOM 1609 C C . PRO A 1 203 ? 17.132 30.489 11.484 1.00 94.38 203 PRO A C 1
ATOM 1611 O O . PRO A 1 203 ? 17.286 29.719 10.537 1.00 94.38 203 PRO A O 1
ATOM 1614 N N . ASP A 1 204 ? 17.962 30.559 12.527 1.00 94.75 204 ASP A N 1
ATOM 1615 C CA . ASP A 1 204 ? 19.198 29.779 12.635 1.00 94.75 204 ASP A CA 1
ATOM 1616 C C . ASP A 1 204 ? 18.879 28.286 12.817 1.00 94.75 204 ASP A C 1
ATOM 1618 O O . ASP A 1 204 ? 19.351 27.466 12.032 1.00 94.75 204 ASP A O 1
ATOM 1622 N N . ASP A 1 205 ? 17.963 27.934 13.733 1.00 94.44 205 ASP A N 1
ATOM 1623 C CA . ASP A 1 205 ? 17.515 26.541 13.916 1.00 94.44 205 ASP A CA 1
ATOM 1624 C C . ASP A 1 205 ? 16.922 25.967 12.622 1.00 94.44 205 ASP A C 1
ATOM 1626 O O . ASP A 1 205 ? 17.124 24.802 12.278 1.00 94.44 205 ASP A O 1
ATOM 1630 N N . LYS A 1 206 ? 16.166 26.789 11.882 1.00 93.88 206 LYS A N 1
ATOM 1631 C CA . LYS A 1 206 ? 15.576 26.384 10.604 1.00 93.88 206 LYS A CA 1
ATOM 1632 C C . LYS A 1 206 ? 16.651 26.102 9.560 1.00 93.88 206 LYS A C 1
ATOM 1634 O O . LYS A 1 206 ? 16.507 25.137 8.811 1.00 93.88 206 LYS A O 1
ATOM 1639 N N . GLN A 1 207 ? 17.696 26.924 9.499 1.00 94.75 207 GLN A N 1
ATOM 1640 C CA . GLN A 1 207 ? 18.814 26.703 8.590 1.00 94.75 207 GLN A CA 1
ATOM 1641 C C . GLN A 1 207 ? 19.565 25.413 8.949 1.00 94.75 207 GLN A C 1
ATOM 1643 O O . GLN A 1 207 ? 19.760 24.566 8.080 1.00 94.75 207 GLN A O 1
ATOM 1648 N N . GLU A 1 208 ? 19.903 25.211 10.224 1.00 95.69 208 GLU A N 1
ATOM 1649 C CA . GLU A 1 208 ? 20.595 24.003 10.695 1.00 95.69 208 GLU A CA 1
ATOM 1650 C C . GLU A 1 208 ? 19.776 22.725 10.435 1.00 95.69 208 GLU A C 1
ATOM 1652 O O . GLU A 1 208 ? 20.313 21.689 10.024 1.00 95.69 208 GLU A O 1
ATOM 1657 N N . LEU A 1 209 ? 18.454 22.787 10.625 1.00 95.56 209 LEU A N 1
ATOM 1658 C CA . LEU A 1 209 ? 17.554 21.672 10.335 1.00 95.56 209 LEU A CA 1
ATOM 1659 C C . LEU A 1 209 ? 17.419 21.389 8.834 1.00 95.56 209 LEU A C 1
ATOM 1661 O O . LEU A 1 209 ? 17.336 20.218 8.462 1.00 95.56 209 LEU A O 1
ATOM 1665 N N . ASP A 1 210 ? 17.417 22.415 7.979 1.00 94.56 210 ASP A N 1
ATOM 1666 C CA . ASP A 1 210 ? 17.393 22.248 6.519 1.00 94.56 210 ASP A CA 1
ATOM 1667 C C . ASP A 1 210 ? 18.704 21.613 6.018 1.00 94.56 210 ASP A C 1
ATOM 1669 O O . ASP A 1 210 ? 18.669 20.648 5.252 1.00 94.56 210 ASP A O 1
ATOM 1673 N N . GLU A 1 211 ? 19.856 22.043 6.542 1.00 95.12 211 GLU A N 1
ATOM 1674 C CA . GLU A 1 211 ? 21.160 21.422 6.269 1.00 95.12 211 GLU A CA 1
ATOM 1675 C C . GLU A 1 211 ? 21.208 19.958 6.750 1.00 95.12 211 GLU A C 1
ATOM 1677 O O . GLU A 1 211 ? 21.683 19.062 6.041 1.00 95.12 211 GLU A O 1
ATOM 1682 N N . SER A 1 212 ? 20.666 19.675 7.940 1.00 96.75 212 SER A N 1
ATOM 1683 C CA . SER A 1 212 ? 20.551 18.307 8.455 1.00 96.75 212 SER A CA 1
ATOM 1684 C C . SER A 1 212 ? 19.639 17.441 7.581 1.00 96.75 212 SER A C 1
ATOM 1686 O O . SER A 1 212 ? 19.985 16.294 7.288 1.00 96.75 212 SER A O 1
ATOM 1688 N N . LEU A 1 213 ? 18.507 17.981 7.121 1.00 96.56 213 LEU A N 1
ATOM 1689 C CA . LEU A 1 213 ? 17.584 17.294 6.219 1.00 96.56 213 LEU A CA 1
ATOM 1690 C C . LEU A 1 213 ? 18.277 16.920 4.901 1.00 96.56 213 LEU A C 1
ATOM 1692 O O . LEU A 1 213 ? 18.230 15.755 4.502 1.00 96.56 213 LEU A O 1
ATOM 1696 N N . GLN A 1 214 ? 18.978 17.867 4.269 1.00 96.38 214 GLN A N 1
ATOM 1697 C CA . GLN A 1 214 ? 19.750 17.624 3.043 1.00 96.38 214 GLN A CA 1
ATOM 1698 C C . GLN A 1 214 ? 20.782 16.508 3.233 1.00 96.38 214 GLN A C 1
ATOM 1700 O O . GLN A 1 214 ? 20.856 15.569 2.435 1.00 96.38 214 GLN A O 1
ATOM 1705 N N . ARG A 1 215 ? 21.538 16.561 4.337 1.00 96.38 215 ARG A N 1
ATOM 1706 C CA . ARG A 1 215 ? 22.545 15.549 4.677 1.00 96.38 215 ARG A CA 1
ATOM 1707 C C . ARG A 1 215 ? 21.933 14.157 4.834 1.00 96.38 215 ARG A C 1
ATOM 1709 O O . ARG A 1 215 ? 22.511 13.180 4.355 1.00 96.38 215 ARG A O 1
ATOM 1716 N N . GLU A 1 216 ? 20.782 14.036 5.495 1.00 96.69 216 GLU A N 1
ATOM 1717 C CA . GLU A 1 216 ? 20.117 12.741 5.683 1.00 96.69 216 GLU A CA 1
ATOM 1718 C C . GLU A 1 216 ? 19.498 12.202 4.385 1.00 96.69 216 GLU A C 1
ATOM 1720 O O . GLU A 1 216 ? 19.625 11.001 4.126 1.00 96.69 216 GLU A O 1
ATOM 1725 N N . ILE A 1 217 ? 18.914 13.061 3.537 1.00 95.88 217 ILE A N 1
ATOM 1726 C CA . ILE A 1 217 ? 18.418 12.678 2.201 1.00 95.88 217 ILE A CA 1
ATOM 1727 C C . ILE A 1 217 ? 19.578 12.163 1.342 1.00 95.88 217 ILE A C 1
ATOM 1729 O O . ILE A 1 217 ? 19.514 11.054 0.809 1.00 95.88 217 ILE A O 1
ATOM 1733 N N . GLN A 1 218 ? 20.687 12.904 1.268 1.00 94.88 218 GLN A N 1
ATOM 1734 C CA . GLN A 1 218 ? 21.863 12.483 0.507 1.00 94.88 218 GLN A CA 1
ATOM 1735 C C . GLN A 1 218 ? 22.436 11.161 1.041 1.00 94.88 218 GLN A C 1
ATOM 1737 O O . GLN A 1 218 ? 22.787 10.268 0.264 1.00 94.88 218 GLN A O 1
ATOM 1742 N N . ALA A 1 219 ? 22.507 11.001 2.366 1.00 92.75 219 ALA A N 1
ATOM 1743 C CA . ALA A 1 219 ? 22.974 9.767 2.989 1.00 92.75 219 ALA A CA 1
ATOM 1744 C C . ALA A 1 219 ? 22.055 8.576 2.676 1.00 92.75 219 ALA A C 1
ATOM 1746 O O . ALA A 1 219 ? 22.546 7.460 2.487 1.00 92.75 219 ALA A O 1
ATOM 1747 N N . ALA A 1 220 ? 20.739 8.787 2.621 1.00 91.62 220 ALA A N 1
ATOM 1748 C CA . ALA A 1 220 ? 19.779 7.759 2.242 1.00 91.62 220 ALA A CA 1
ATOM 1749 C C . ALA A 1 220 ? 19.922 7.391 0.756 1.00 91.62 220 ALA A C 1
ATOM 1751 O O . ALA A 1 220 ? 20.106 6.214 0.453 1.00 91.62 220 ALA A O 1
ATOM 1752 N N . PHE A 1 221 ? 19.980 8.374 -0.146 1.00 90.94 221 PHE A N 1
ATOM 1753 C CA . PHE A 1 221 ? 20.130 8.153 -1.589 1.00 90.94 221 PHE A CA 1
ATOM 1754 C C . PHE A 1 221 ? 21.433 7.428 -1.964 1.00 90.94 221 PHE A C 1
ATOM 1756 O O . PHE A 1 221 ? 21.450 6.525 -2.807 1.00 90.94 221 PHE A O 1
ATOM 1763 N N . ARG A 1 222 ? 22.548 7.770 -1.307 1.00 87.56 222 ARG A N 1
ATOM 1764 C CA . ARG A 1 222 ? 23.848 7.112 -1.533 1.00 87.56 222 ARG A CA 1
ATOM 1765 C C . ARG A 1 222 ? 23.970 5.746 -0.852 1.00 87.56 222 ARG A C 1
ATOM 1767 O O . ARG A 1 222 ? 24.940 5.035 -1.101 1.00 87.56 222 ARG A O 1
ATOM 1774 N N . THR A 1 223 ? 23.007 5.351 -0.019 1.00 83.00 223 THR A N 1
ATOM 1775 C CA . THR A 1 223 ? 22.967 4.003 0.555 1.00 83.00 223 THR A CA 1
ATOM 1776 C C . THR A 1 223 ? 22.328 3.040 -0.449 1.00 83.00 223 THR A C 1
ATOM 1778 O O . THR A 1 223 ? 21.200 3.245 -0.882 1.00 83.00 223 THR A O 1
ATOM 1781 N N . ASP A 1 224 ? 23.029 1.964 -0.816 1.00 66.94 224 ASP A N 1
ATOM 1782 C CA . ASP A 1 224 ? 22.503 0.957 -1.750 1.00 66.94 224 ASP A CA 1
ATOM 1783 C C . ASP A 1 224 ? 21.227 0.274 -1.207 1.00 66.94 224 ASP A C 1
ATOM 1785 O O . ASP A 1 224 ? 21.272 -0.490 -0.236 1.00 66.94 224 ASP A O 1
ATOM 1789 N N . GLU A 1 225 ? 20.094 0.503 -1.880 1.00 63.56 225 GLU A N 1
ATOM 1790 C CA . GLU A 1 225 ? 18.808 -0.180 -1.636 1.00 63.56 225 GLU A CA 1
ATOM 1791 C C . GLU A 1 225 ? 18.739 -1.573 -2.303 1.00 63.56 225 GLU A C 1
ATOM 1793 O O . GLU A 1 225 ? 17.924 -2.437 -1.941 1.00 63.56 225 GLU A O 1
ATOM 1798 N N . ILE A 1 226 ? 19.603 -1.828 -3.292 1.00 62.56 226 ILE A N 1
ATOM 1799 C CA . ILE A 1 226 ? 19.669 -3.108 -4.001 1.00 62.56 226 ILE A CA 1
ATOM 1800 C C . ILE A 1 226 ? 20.604 -4.060 -3.249 1.00 62.56 226 ILE A C 1
ATOM 1802 O O . ILE A 1 226 ? 21.765 -3.756 -2.974 1.00 62.56 226 ILE A O 1
ATOM 1806 N N . ARG A 1 227 ? 20.092 -5.246 -2.902 1.00 61.12 227 ARG A N 1
ATOM 1807 C CA . ARG A 1 227 ? 20.913 -6.319 -2.334 1.00 61.12 227 ARG A CA 1
ATOM 1808 C C . ARG A 1 227 ? 21.561 -7.093 -3.478 1.00 61.12 227 ARG A C 1
ATOM 1810 O O . ARG A 1 227 ? 20.859 -7.577 -4.354 1.00 61.12 227 ARG A O 1
ATOM 1817 N N . ARG A 1 228 ? 22.888 -7.224 -3.425 1.00 58.62 228 ARG A N 1
ATOM 1818 C CA . ARG A 1 228 ? 23.713 -7.942 -4.418 1.00 58.62 228 ARG A CA 1
ATOM 1819 C C . ARG A 1 228 ? 23.522 -9.464 -4.373 1.00 58.62 228 ARG A C 1
ATOM 1821 O O . ARG A 1 228 ? 23.843 -10.160 -5.323 1.00 58.62 228 ARG A O 1
ATOM 1828 N N . THR A 1 229 ? 23.003 -9.981 -3.264 1.00 62.66 229 THR A N 1
ATOM 1829 C CA . THR A 1 229 ? 22.645 -11.389 -3.078 1.00 62.66 229 THR A CA 1
ATOM 1830 C C . THR A 1 229 ? 21.229 -11.485 -2.509 1.00 62.66 229 THR A C 1
ATOM 1832 O O . THR A 1 229 ? 20.828 -10.601 -1.737 1.00 62.66 229 THR A O 1
ATOM 1835 N N . PRO A 1 230 ? 20.458 -12.535 -2.856 1.00 66.25 230 PRO A N 1
ATOM 1836 C CA . PRO A 1 230 ? 19.183 -12.804 -2.207 1.00 66.25 230 PRO A CA 1
ATOM 1837 C C . PRO A 1 230 ? 19.346 -12.804 -0.687 1.00 66.25 230 PRO A C 1
ATOM 1839 O O . PRO A 1 230 ? 20.321 -13.377 -0.190 1.00 66.25 230 PRO A O 1
ATOM 1842 N N . PRO A 1 231 ? 18.410 -12.204 0.067 1.00 76.38 231 PRO A N 1
ATOM 1843 C CA . PRO A 1 231 ? 18.454 -12.297 1.515 1.00 76.38 231 PRO A CA 1
ATOM 1844 C C . PRO A 1 231 ? 18.376 -13.766 1.944 1.00 76.38 231 PRO A C 1
ATOM 1846 O O . PRO A 1 231 ? 17.589 -14.552 1.403 1.00 76.38 231 PRO A O 1
ATOM 1849 N N . THR A 1 232 ? 19.190 -14.137 2.930 1.00 86.94 232 THR A N 1
ATOM 1850 C CA . THR A 1 232 ? 18.987 -15.402 3.642 1.00 86.94 232 THR A CA 1
ATOM 1851 C C . THR A 1 232 ? 17.730 -15.290 4.514 1.00 86.94 232 THR A C 1
ATOM 1853 O O . THR A 1 232 ? 17.368 -14.179 4.919 1.00 86.94 232 THR A O 1
ATOM 1856 N N . PRO A 1 233 ? 17.050 -16.397 4.857 1.00 89.50 233 PRO A N 1
ATOM 1857 C CA . PRO A 1 233 ? 15.930 -16.338 5.798 1.00 89.50 233 PRO A CA 1
ATOM 1858 C C . PRO A 1 233 ? 16.308 -15.699 7.150 1.00 89.50 233 PRO A C 1
ATOM 1860 O O . PRO A 1 233 ? 15.495 -15.000 7.755 1.00 89.50 233 PRO A O 1
ATOM 1863 N N . GLN A 1 234 ? 17.557 -15.871 7.602 1.00 90.50 234 GLN A N 1
ATOM 1864 C CA . GLN A 1 234 ? 18.089 -15.198 8.789 1.00 90.50 234 GLN A CA 1
ATOM 1865 C C . GLN A 1 234 ? 18.160 -13.670 8.606 1.00 90.50 234 GLN A C 1
ATOM 1867 O O . GLN A 1 234 ? 17.885 -12.922 9.545 1.00 90.50 234 GLN A O 1
ATOM 1872 N N . ASP A 1 235 ? 18.499 -13.177 7.410 1.00 86.12 235 ASP A N 1
ATOM 1873 C CA . ASP A 1 235 ? 18.487 -11.740 7.110 1.00 86.12 235 ASP A CA 1
ATOM 1874 C C . ASP A 1 235 ? 17.079 -11.151 7.112 1.00 86.12 235 ASP A C 1
ATOM 1876 O O . ASP A 1 235 ? 16.893 -10.033 7.595 1.00 86.12 235 ASP A O 1
ATOM 1880 N N . GLU A 1 236 ? 16.102 -11.883 6.568 1.00 86.00 236 GLU A N 1
ATOM 1881 C CA . GLU A 1 236 ? 14.694 -11.469 6.593 1.00 86.00 236 GLU A CA 1
ATOM 1882 C C . GLU A 1 236 ? 14.212 -11.325 8.037 1.00 86.00 236 GLU A C 1
ATOM 1884 O O . GLU A 1 236 ? 13.647 -10.288 8.384 1.00 86.00 236 GLU A O 1
ATOM 1889 N N . MET A 1 237 ? 14.541 -12.294 8.900 1.00 90.88 237 MET A N 1
ATOM 1890 C CA . MET A 1 237 ? 14.217 -12.228 10.324 1.00 90.88 237 MET A CA 1
ATOM 1891 C C . MET A 1 237 ? 14.875 -11.023 11.013 1.00 90.88 237 MET A C 1
ATOM 1893 O O . MET A 1 237 ? 14.183 -10.243 11.665 1.00 90.88 237 MET A O 1
ATOM 1897 N N . ARG A 1 238 ? 16.183 -10.794 10.814 1.00 88.44 238 ARG A N 1
ATOM 1898 C CA . ARG A 1 238 ? 16.885 -9.630 11.398 1.00 88.44 238 ARG A CA 1
ATOM 1899 C C . ARG A 1 238 ? 16.290 -8.294 10.948 1.00 88.44 238 ARG A C 1
ATOM 1901 O O . ARG A 1 238 ? 16.185 -7.362 11.747 1.00 88.44 238 ARG A O 1
ATOM 1908 N N . ALA A 1 239 ? 15.903 -8.188 9.680 1.00 84.19 239 ALA A N 1
ATOM 1909 C CA . ALA A 1 239 ? 15.267 -6.986 9.161 1.00 84.19 239 ALA A CA 1
ATOM 1910 C C . ALA A 1 239 ? 13.873 -6.775 9.763 1.00 84.19 239 ALA A C 1
ATOM 1912 O O . ALA A 1 239 ? 13.593 -5.681 10.245 1.00 84.19 239 ALA A O 1
ATOM 1913 N N . GLY A 1 240 ? 13.041 -7.819 9.828 1.00 86.25 240 GLY A N 1
ATOM 1914 C CA . GLY A 1 240 ? 11.722 -7.742 10.462 1.00 86.25 240 GLY A CA 1
ATOM 1915 C C . GLY A 1 240 ? 11.799 -7.324 11.933 1.00 86.25 240 GLY A C 1
ATOM 1916 O O . GLY A 1 240 ? 11.040 -6.468 12.381 1.00 86.25 240 GLY A O 1
ATOM 1917 N N . MET A 1 241 ? 12.797 -7.825 12.667 1.00 88.62 241 MET A N 1
ATOM 1918 C CA . MET A 1 241 ? 13.025 -7.450 14.066 1.00 88.62 241 MET A CA 1
ATOM 1919 C C . MET A 1 241 ? 13.523 -6.008 14.262 1.00 88.62 241 MET A C 1
ATOM 1921 O O . MET A 1 241 ? 13.536 -5.513 15.389 1.00 88.62 241 MET A O 1
ATOM 1925 N N . SER A 1 242 ? 13.907 -5.297 13.197 1.00 87.12 242 SER A N 1
ATOM 1926 C CA . SER A 1 242 ? 14.351 -3.901 13.311 1.00 87.12 242 SER A CA 1
ATOM 1927 C C . SER A 1 242 ? 13.218 -2.974 13.772 1.00 87.12 242 SER A C 1
ATOM 1929 O O . SER A 1 242 ? 13.475 -2.038 14.523 1.00 87.12 242 SER A O 1
ATOM 1931 N N . TYR A 1 243 ? 11.959 -3.270 13.430 1.00 86.31 243 TYR A N 1
ATOM 1932 C CA . TYR A 1 243 ? 10.805 -2.484 13.890 1.00 86.31 243 TYR A CA 1
ATOM 1933 C C . TYR A 1 243 ? 10.578 -2.572 15.404 1.00 86.31 243 TYR A C 1
ATOM 1935 O O . TYR A 1 243 ? 10.137 -1.589 16.005 1.00 86.31 243 TYR A O 1
ATOM 1943 N N . PHE A 1 244 ? 10.936 -3.698 16.039 1.00 87.00 244 PHE A N 1
ATOM 1944 C CA . PHE A 1 244 ? 10.912 -3.802 17.499 1.00 87.00 244 PHE A CA 1
ATOM 1945 C C . PHE A 1 244 ? 11.857 -2.818 18.145 1.00 87.00 244 PHE A C 1
ATOM 1947 O O . PHE A 1 244 ? 11.447 -2.058 19.017 1.00 87.00 244 PHE A O 1
ATOM 1954 N N . HIS A 1 245 ? 13.100 -2.827 17.676 1.00 83.50 245 HIS A N 1
ATOM 1955 C CA . HIS A 1 245 ? 14.144 -1.984 18.223 1.00 83.50 245 HIS A CA 1
ATOM 1956 C C . HIS A 1 245 ? 13.826 -0.494 18.046 1.00 83.50 245 HIS A C 1
ATOM 1958 O O . HIS A 1 245 ? 14.095 0.301 18.939 1.00 83.50 245 HIS A O 1
ATOM 1964 N N . GLU A 1 246 ? 13.275 -0.105 16.896 1.00 84.06 246 GLU A N 1
ATOM 1965 C CA . GLU A 1 246 ? 13.075 1.311 16.574 1.00 84.06 246 GLU A CA 1
ATOM 1966 C C . GLU A 1 246 ? 11.735 1.869 17.093 1.00 84.06 246 GLU A C 1
ATOM 1968 O O . GLU A 1 246 ? 11.670 3.045 17.438 1.00 84.06 246 GLU A O 1
ATOM 1973 N N . THR A 1 247 ? 10.661 1.065 17.174 1.00 84.44 247 THR A N 1
ATOM 1974 C CA . THR A 1 247 ? 9.311 1.593 17.480 1.00 84.44 247 THR A CA 1
ATOM 1975 C C . THR A 1 247 ? 8.505 0.764 18.481 1.00 84.44 247 THR A C 1
ATOM 1977 O O . THR A 1 247 ? 8.042 1.313 19.483 1.00 84.44 247 THR A O 1
ATOM 1980 N N . ILE A 1 248 ? 8.330 -0.543 18.258 1.00 90.38 248 ILE A N 1
ATOM 1981 C CA . ILE A 1 248 ? 7.360 -1.355 19.019 1.00 90.38 248 ILE A CA 1
ATOM 1982 C C . ILE A 1 248 ? 7.765 -1.467 20.495 1.00 90.38 248 ILE A C 1
ATOM 1984 O O . ILE A 1 248 ? 6.901 -1.354 21.365 1.00 90.38 248 ILE A O 1
ATOM 1988 N N . TRP A 1 249 ? 9.065 -1.612 20.787 1.00 88.44 249 TRP A N 1
ATOM 1989 C CA . TRP A 1 249 ? 9.589 -1.748 22.153 1.00 88.44 249 TRP A CA 1
ATOM 1990 C C . TRP A 1 249 ? 9.152 -0.604 23.076 1.00 88.44 249 TRP A C 1
ATOM 1992 O O . TRP A 1 249 ? 8.692 -0.838 24.190 1.00 88.44 249 TRP A O 1
ATOM 2002 N N . ASN A 1 250 ? 9.217 0.634 22.579 1.00 85.12 250 ASN A N 1
ATOM 2003 C CA . ASN A 1 250 ? 8.782 1.823 23.315 1.00 85.12 250 ASN A CA 1
ATOM 2004 C C . ASN A 1 250 ? 7.277 2.101 23.139 1.00 85.12 250 ASN A C 1
ATOM 2006 O O . ASN A 1 250 ? 6.636 2.687 24.016 1.00 85.12 250 ASN A O 1
ATOM 2010 N N . GLY A 1 251 ? 6.703 1.685 22.007 1.00 87.44 251 GLY A N 1
ATOM 2011 C CA . GLY A 1 251 ? 5.304 1.904 21.649 1.00 87.44 251 GLY A CA 1
ATOM 2012 C C . GLY A 1 251 ? 4.323 1.141 22.537 1.00 87.44 251 GLY A C 1
ATOM 2013 O O . GLY A 1 251 ? 3.378 1.745 23.045 1.00 87.44 251 GLY A O 1
ATOM 2014 N N . VAL A 1 252 ? 4.576 -0.150 22.788 1.00 89.19 252 VAL A N 1
ATOM 2015 C CA . VAL A 1 252 ? 3.719 -1.005 23.632 1.00 89.19 252 VAL A CA 1
ATOM 2016 C C . VAL A 1 252 ? 3.509 -0.391 25.020 1.00 89.19 252 VAL A C 1
ATOM 2018 O O . VAL A 1 252 ? 2.373 -0.032 25.325 1.00 89.19 252 VAL A O 1
ATOM 2021 N N . PRO A 1 253 ? 4.543 -0.156 25.856 1.00 86.69 253 PRO A N 1
ATOM 2022 C CA . PRO A 1 253 ? 4.345 0.379 27.202 1.00 86.69 253 PRO A CA 1
ATOM 2023 C C . PRO A 1 253 ? 3.680 1.764 27.210 1.00 86.69 253 PRO A C 1
ATOM 2025 O O . PRO A 1 253 ? 2.949 2.071 28.158 1.00 86.69 253 PRO A O 1
ATOM 2028 N N . LYS A 1 254 ? 3.911 2.601 26.187 1.00 84.12 254 LYS A N 1
ATOM 2029 C CA . LYS A 1 254 ? 3.249 3.908 26.032 1.00 84.12 254 LYS A CA 1
ATOM 2030 C C . LYS A 1 254 ? 1.754 3.747 25.759 1.00 84.12 254 LYS A C 1
ATOM 2032 O O . LYS A 1 254 ? 0.955 4.440 26.388 1.00 84.12 254 LYS A O 1
ATOM 2037 N N . PHE A 1 255 ? 1.379 2.824 24.876 1.00 88.06 255 PHE A N 1
ATOM 2038 C CA . PHE A 1 255 ? -0.020 2.490 24.627 1.00 88.06 255 PHE A CA 1
ATOM 2039 C C . PHE A 1 255 ? -0.678 1.896 25.877 1.00 88.06 255 PHE A C 1
ATOM 2041 O O . PHE A 1 255 ? -1.731 2.382 26.281 1.00 88.06 255 PHE A O 1
ATOM 2048 N N . LEU A 1 256 ? -0.028 0.950 26.571 1.00 87.12 256 LEU A N 1
ATOM 2049 C CA . LEU A 1 256 ? -0.609 0.364 27.787 1.00 87.12 256 LEU A CA 1
ATOM 2050 C C . LEU A 1 256 ? -0.842 1.426 28.875 1.00 87.12 256 LEU A C 1
ATOM 2052 O O . LEU A 1 256 ? -1.802 1.354 29.638 1.00 87.12 256 LEU A O 1
ATOM 2056 N N . ARG A 1 257 ? 0.004 2.466 28.915 1.00 84.31 257 ARG A N 1
ATOM 2057 C CA . ARG A 1 257 ? -0.186 3.615 29.807 1.00 84.31 257 ARG A CA 1
ATOM 2058 C C . ARG A 1 257 ? -1.355 4.505 29.389 1.00 84.31 257 ARG A C 1
ATOM 2060 O O . ARG A 1 257 ? -2.033 5.053 30.251 1.00 84.31 257 ARG A O 1
ATOM 2067 N N . ARG A 1 258 ? -1.599 4.669 28.086 1.00 86.19 258 ARG A N 1
ATOM 2068 C CA . ARG A 1 258 ? -2.780 5.394 27.592 1.00 86.19 258 ARG A CA 1
ATOM 2069 C C . ARG A 1 258 ? -4.051 4.707 28.047 1.00 86.19 258 ARG A C 1
ATOM 2071 O O . ARG A 1 258 ? -4.979 5.384 28.479 1.00 86.19 258 ARG A O 1
ATOM 2078 N N . VAL A 1 259 ? -4.085 3.385 27.959 1.00 89.44 259 VAL A N 1
ATOM 2079 C CA . VAL A 1 259 ? -5.266 2.684 28.416 1.00 89.44 259 VAL A CA 1
ATOM 2080 C C . VAL A 1 259 ? -5.388 2.790 29.947 1.00 89.44 259 VAL A C 1
ATOM 2082 O O . VAL A 1 259 ? -6.506 3.016 30.399 1.00 89.44 259 VAL A O 1
ATOM 2085 N N . ASP A 1 260 ? -4.272 2.864 30.710 1.00 90.50 260 ASP A N 1
ATOM 2086 C CA . ASP A 1 260 ? -4.312 3.262 32.139 1.00 90.50 260 ASP A CA 1
ATOM 2087 C C . ASP A 1 260 ? -5.142 4.510 32.416 1.00 90.50 260 ASP A C 1
ATOM 2089 O O . ASP A 1 260 ? -5.965 4.551 33.331 1.00 90.50 260 ASP A O 1
ATOM 2093 N N . THR A 1 261 ? -4.911 5.543 31.620 1.00 89.56 261 THR A N 1
ATOM 2094 C CA . THR A 1 261 ? -5.646 6.798 31.725 1.00 89.56 261 THR A CA 1
ATOM 2095 C C . THR A 1 261 ? -7.123 6.617 31.379 1.00 89.56 261 THR A C 1
ATOM 2097 O O . THR A 1 261 ? -7.979 7.182 32.053 1.00 89.56 261 THR A O 1
ATOM 2100 N N . ALA A 1 262 ? -7.428 5.808 30.366 1.00 91.25 262 ALA A N 1
ATOM 2101 C CA . ALA A 1 262 ? -8.788 5.625 29.886 1.00 91.25 262 ALA A CA 1
ATOM 2102 C C . ALA A 1 262 ? -9.694 4.882 30.886 1.00 91.25 262 ALA A C 1
ATOM 2104 O O . ALA A 1 262 ? -10.834 5.312 31.053 1.00 91.25 262 ALA A O 1
ATOM 2105 N N . LEU A 1 263 ? -9.226 3.837 31.598 1.00 93.50 263 LEU A N 1
ATOM 2106 C CA . LEU A 1 263 ? -10.099 3.197 32.606 1.00 93.50 263 LEU A CA 1
ATOM 2107 C C . LEU A 1 263 ? -10.348 4.106 33.816 1.00 93.50 263 LEU A C 1
ATOM 2109 O O . LEU A 1 263 ? -11.476 4.166 34.303 1.00 93.50 263 LEU A O 1
ATOM 2113 N N . LYS A 1 264 ? -9.344 4.884 34.247 1.00 93.44 264 LYS A N 1
ATOM 2114 C CA . LYS A 1 264 ? -9.538 5.900 35.299 1.00 93.44 264 LYS A CA 1
ATOM 2115 C C . LYS A 1 264 ? -10.641 6.885 34.931 1.00 93.44 264 LYS A C 1
ATOM 2117 O O . LYS A 1 264 ? -11.473 7.220 35.769 1.00 93.44 264 LYS A O 1
ATOM 2122 N N . ASN A 1 265 ? -10.694 7.291 33.665 1.00 94.75 265 ASN A N 1
ATOM 2123 C CA . ASN A 1 265 ? -11.692 8.233 33.163 1.00 94.75 265 ASN A CA 1
ATOM 2124 C C . ASN A 1 265 ? -13.120 7.660 33.091 1.00 94.75 265 ASN A C 1
ATOM 2126 O O . ASN A 1 265 ? -14.060 8.445 32.966 1.00 94.75 265 ASN A O 1
ATOM 2130 N N . ILE A 1 266 ? -13.301 6.338 33.199 1.00 95.00 266 ILE A N 1
ATOM 2131 C CA . ILE A 1 266 ? -14.621 5.694 33.340 1.00 95.00 266 ILE A CA 1
ATOM 2132 C C . ILE A 1 266 ? -14.898 5.176 34.763 1.00 95.00 266 ILE A C 1
ATOM 2134 O O . ILE A 1 266 ? -15.890 4.486 34.972 1.00 95.00 266 ILE A O 1
ATOM 2138 N N . GLY A 1 267 ? -14.052 5.515 35.744 1.00 94.62 267 GLY A N 1
ATOM 2139 C CA . GLY A 1 267 ? -14.283 5.215 37.163 1.00 94.62 267 GLY A CA 1
ATOM 2140 C C . GLY A 1 267 ? -13.539 4.002 37.731 1.00 94.62 267 GLY A C 1
ATOM 2141 O O . GLY A 1 267 ? -13.726 3.690 38.902 1.00 94.62 267 GLY A O 1
ATOM 2142 N N . ILE A 1 268 ? -12.670 3.344 36.960 1.00 95.25 268 ILE A N 1
ATOM 2143 C CA . ILE A 1 268 ? -11.827 2.241 37.450 1.00 95.25 268 ILE A CA 1
ATOM 2144 C C . ILE A 1 268 ? -10.465 2.801 37.867 1.00 95.25 268 ILE A C 1
ATOM 2146 O O . ILE A 1 268 ? -9.665 3.219 37.029 1.00 95.25 268 ILE A O 1
ATOM 2150 N N . ASP A 1 269 ? -10.187 2.819 39.171 1.00 93.56 269 ASP A N 1
ATOM 2151 C CA . ASP A 1 269 ? -8.937 3.391 39.697 1.00 93.56 269 ASP A CA 1
ATOM 2152 C C . ASP A 1 269 ? -7.736 2.425 39.636 1.00 93.56 269 ASP A C 1
ATOM 2154 O O . ASP A 1 269 ? -6.574 2.832 39.774 1.00 93.56 269 ASP A O 1
ATOM 2158 N N . GLU A 1 270 ? -8.008 1.148 39.369 1.00 91.12 270 GLU A N 1
ATOM 2159 C CA . GLU A 1 270 ? -6.998 0.117 39.168 1.00 91.12 270 GLU A CA 1
ATOM 2160 C C . GLU A 1 270 ? -6.263 0.286 37.844 1.00 91.12 270 GLU A C 1
ATOM 2162 O O . GLU A 1 270 ? -6.796 0.812 36.861 1.00 91.12 270 GLU A O 1
ATOM 2167 N N . ARG A 1 271 ? -5.022 -0.218 37.812 1.00 88.75 271 ARG A N 1
ATOM 2168 C CA . ARG A 1 271 ? -4.368 -0.481 36.540 1.00 88.75 271 ARG A CA 1
ATOM 2169 C C . ARG A 1 271 ? -4.667 -1.897 36.066 1.00 88.75 271 ARG A C 1
ATOM 2171 O O . ARG A 1 271 ? -4.696 -2.803 36.889 1.00 88.75 271 ARG A O 1
ATOM 2178 N N . VAL A 1 272 ? -4.835 -2.117 34.761 1.00 87.06 272 VAL A N 1
ATOM 2179 C CA . VAL A 1 272 ? -4.806 -3.474 34.204 1.00 87.06 272 VAL A CA 1
ATOM 2180 C C . VAL A 1 272 ? -3.514 -4.122 34.652 1.00 87.06 272 VAL A C 1
ATOM 2182 O O . VAL A 1 272 ? -2.503 -3.439 34.604 1.00 87.06 272 VAL A O 1
ATOM 2185 N N . PRO A 1 273 ? -3.535 -5.382 35.093 1.00 89.19 273 PRO A N 1
ATOM 2186 C CA . PRO A 1 273 ? -2.356 -6.074 35.580 1.00 89.19 273 PRO A CA 1
ATOM 2187 C C . PRO A 1 273 ? -1.252 -6.227 34.533 1.00 89.19 273 PRO A C 1
ATOM 2189 O O . PRO A 1 273 ? -1.491 -6.434 33.350 1.00 89.19 273 PRO A O 1
ATOM 2192 N N . TYR A 1 274 ? -0.008 -6.192 34.985 1.00 84.31 274 TYR A N 1
ATOM 2193 C CA . TYR A 1 274 ? 1.181 -6.188 34.133 1.00 84.31 274 TYR A CA 1
ATOM 2194 C C . TYR A 1 274 ? 1.503 -7.482 33.440 1.00 84.31 274 TYR A C 1
ATOM 2196 O O . TYR A 1 274 ? 2.181 -7.517 32.418 1.00 84.31 274 TYR A O 1
ATOM 2204 N N . ASN A 1 275 ? 1.048 -8.550 34.065 1.00 84.31 275 ASN A N 1
ATOM 2205 C CA . ASN A 1 275 ? 1.146 -9.902 33.579 1.00 84.31 275 ASN A CA 1
ATOM 2206 C C . ASN A 1 275 ? 0.043 -10.221 32.563 1.00 84.31 275 ASN A C 1
ATOM 2208 O O . ASN A 1 275 ? 0.057 -11.317 32.010 1.00 84.31 275 ASN A O 1
ATOM 2212 N N . ALA A 1 276 ? -0.896 -9.304 32.310 1.00 86.31 276 ALA A N 1
ATOM 2213 C CA . ALA A 1 276 ? -1.950 -9.513 31.336 1.00 86.31 276 ALA A CA 1
ATOM 2214 C C . ALA A 1 276 ? -1.370 -9.346 29.905 1.00 86.31 276 ALA A C 1
ATOM 2216 O O . ALA A 1 276 ? -0.882 -8.264 29.553 1.00 86.31 276 ALA A O 1
ATOM 2217 N N . PRO A 1 277 ? -1.371 -10.403 29.064 1.00 86.44 277 PRO A N 1
ATOM 2218 C CA . PRO A 1 277 ? -0.680 -10.425 27.773 1.00 86.44 277 PRO A CA 1
ATOM 2219 C C . PRO A 1 277 ? -1.540 -9.792 26.677 1.00 86.44 277 PRO A C 1
ATOM 2221 O O . PRO A 1 277 ? -1.973 -10.433 25.721 1.00 86.44 277 PRO A O 1
ATOM 2224 N N . LEU A 1 278 ? -1.809 -8.506 26.838 1.00 86.69 278 LEU A N 1
ATOM 2225 C CA . LEU A 1 278 ? -2.839 -7.813 26.078 1.00 86.69 278 LEU A CA 1
ATOM 2226 C C . LEU A 1 278 ? -2.431 -7.583 24.610 1.00 86.69 278 LEU A C 1
ATOM 2228 O O . LEU A 1 278 ? -3.263 -7.672 23.704 1.00 86.69 278 LEU A O 1
ATOM 2232 N N . ILE A 1 279 ? -1.127 -7.414 24.361 1.00 90.00 279 ILE A N 1
ATOM 2233 C CA . ILE A 1 279 ? -0.519 -7.480 23.025 1.00 90.00 279 ILE A CA 1
ATOM 2234 C C . ILE A 1 279 ? 0.609 -8.508 23.050 1.00 90.00 279 ILE A C 1
ATOM 2236 O O . ILE A 1 279 ? 1.471 -8.483 23.930 1.00 90.00 279 ILE A O 1
ATOM 2240 N N . GLN A 1 280 ? 0.611 -9.393 22.063 1.00 91.25 280 GLN A N 1
ATOM 2241 C CA . GLN A 1 280 ? 1.670 -10.345 21.770 1.00 91.25 280 GLN A CA 1
ATOM 2242 C C . GLN A 1 280 ? 2.126 -10.158 20.325 1.00 91.25 280 GLN A C 1
ATOM 2244 O O . GLN A 1 280 ? 1.417 -9.590 19.490 1.00 91.25 280 GLN A O 1
ATOM 2249 N N . PHE A 1 281 ? 3.341 -10.615 20.048 1.00 94.12 281 PHE A N 1
ATOM 2250 C CA . PHE A 1 281 ? 3.871 -10.618 18.701 1.00 94.12 281 PHE A CA 1
ATOM 2251 C C . PHE A 1 281 ? 4.509 -11.961 18.388 1.00 94.12 281 PHE A C 1
AT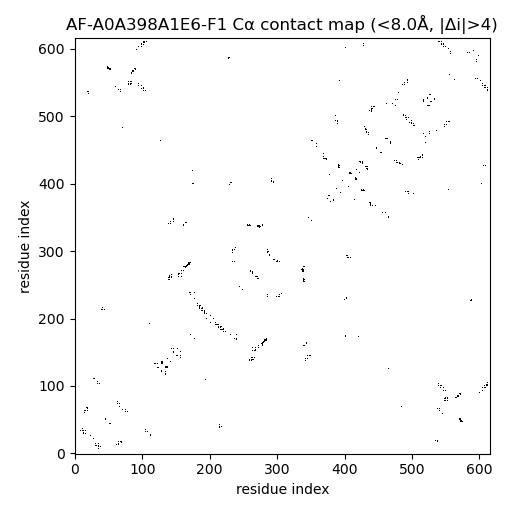OM 2253 O O . PHE A 1 281 ? 5.340 -12.467 19.145 1.00 94.12 281 PHE A O 1
ATOM 2260 N N . SER A 1 282 ? 4.186 -12.456 17.205 1.00 95.62 282 SER A N 1
ATOM 2261 C CA . SER A 1 282 ? 4.691 -13.699 16.641 1.00 95.62 282 SER A CA 1
ATOM 2262 C C . SER A 1 282 ? 5.428 -13.421 15.326 1.00 95.62 282 SER A C 1
ATOM 2264 O O . SER A 1 282 ? 5.394 -12.314 14.788 1.00 95.62 282 SER A O 1
ATOM 2266 N N . SER A 1 283 ? 6.132 -14.414 14.778 1.00 94.69 283 SER A N 1
ATOM 2267 C CA . SER A 1 283 ? 6.854 -14.262 13.507 1.00 94.69 283 SER A CA 1
ATOM 2268 C C . SER A 1 283 ? 6.850 -15.551 12.694 1.00 94.69 283 SER A C 1
ATOM 2270 O O . SER A 1 283 ? 7.076 -16.635 13.229 1.00 94.69 283 SER A O 1
ATOM 2272 N N . TRP A 1 284 ? 6.650 -15.428 11.381 1.00 95.94 284 TRP A N 1
ATOM 2273 C CA . TRP A 1 284 ? 6.817 -16.530 10.422 1.00 95.94 284 TRP A CA 1
ATOM 2274 C C . TRP A 1 284 ? 8.221 -16.602 9.807 1.00 95.94 284 TRP A C 1
ATOM 2276 O O . TRP A 1 284 ? 8.561 -17.589 9.147 1.00 95.94 284 TRP A O 1
ATOM 2286 N N . MET A 1 285 ? 9.056 -15.579 10.006 1.00 93.69 285 MET A N 1
ATOM 2287 C CA . MET A 1 285 ? 10.381 -15.479 9.386 1.00 93.69 285 MET A CA 1
ATOM 2288 C C . MET A 1 285 ? 11.335 -16.538 9.957 1.00 93.69 285 MET A C 1
ATOM 2290 O O . MET A 1 285 ? 11.722 -16.476 11.120 1.00 93.69 285 MET A O 1
ATOM 2294 N N . GLY A 1 286 ? 11.703 -17.520 9.125 1.00 92.50 286 GLY A N 1
ATOM 2295 C CA . GLY A 1 286 ? 12.510 -18.688 9.505 1.00 92.50 286 GLY A CA 1
ATOM 2296 C C . GLY A 1 286 ? 11.713 -19.871 10.082 1.00 92.50 286 GLY A C 1
ATOM 2297 O O . GLY A 1 286 ? 12.304 -20.914 10.365 1.00 92.50 286 GLY A O 1
ATOM 2298 N N . GLY A 1 287 ? 10.387 -19.746 10.214 1.00 92.56 287 GLY A N 1
ATOM 2299 C CA . GLY A 1 287 ? 9.482 -20.829 10.623 1.00 92.56 287 GLY A CA 1
ATOM 2300 C C . GLY A 1 287 ? 8.658 -21.399 9.465 1.00 92.56 287 GLY A C 1
ATOM 2301 O O . GLY A 1 287 ? 8.615 -22.617 9.275 1.00 92.56 287 GLY A O 1
ATOM 2302 N N . ASP A 1 288 ? 8.042 -20.521 8.666 1.00 92.44 288 ASP A N 1
ATOM 2303 C CA . ASP A 1 288 ? 7.209 -20.916 7.527 1.00 92.44 288 ASP A CA 1
ATOM 2304 C C . ASP A 1 288 ? 8.058 -21.518 6.398 1.00 92.44 288 ASP A C 1
ATOM 2306 O O . ASP A 1 288 ? 8.829 -20.831 5.719 1.00 92.44 288 ASP A O 1
ATOM 2310 N N . ARG A 1 289 ? 7.882 -22.825 6.206 1.00 92.19 289 ARG A N 1
ATOM 2311 C CA . ARG A 1 289 ? 8.590 -23.655 5.229 1.00 92.19 289 ARG A CA 1
ATOM 2312 C C . ARG A 1 289 ? 7.694 -24.151 4.093 1.00 92.19 289 ARG A C 1
ATOM 2314 O O . ARG A 1 289 ? 8.160 -24.972 3.304 1.00 92.19 289 ARG A O 1
ATOM 2321 N N . ASP A 1 290 ? 6.442 -23.680 3.975 1.00 88.31 290 ASP A N 1
ATOM 2322 C CA . ASP A 1 290 ? 5.525 -24.135 2.915 1.00 88.31 290 ASP A CA 1
ATOM 2323 C C . ASP A 1 290 ? 6.120 -23.856 1.522 1.00 88.31 290 ASP A C 1
ATOM 2325 O O . ASP A 1 290 ? 6.199 -22.721 1.036 1.00 88.31 290 ASP A O 1
ATOM 2329 N N . GLY A 1 291 ? 6.606 -24.932 0.894 1.00 79.38 291 GLY A N 1
ATOM 2330 C CA . GLY A 1 291 ? 7.379 -24.991 -0.346 1.00 79.38 291 GLY A CA 1
ATOM 2331 C C . GLY A 1 291 ? 8.498 -23.946 -0.481 1.00 79.38 291 GLY A C 1
ATOM 2332 O O . GLY A 1 291 ? 8.792 -23.508 -1.594 1.00 79.38 291 GLY A O 1
ATOM 2333 N N . ASN A 1 292 ? 9.105 -23.536 0.633 1.00 84.12 292 ASN A N 1
ATOM 2334 C CA . ASN A 1 292 ? 10.360 -22.798 0.617 1.00 84.12 292 ASN A CA 1
ATOM 2335 C C . ASN A 1 292 ? 11.483 -23.697 1.158 1.00 84.12 292 ASN A C 1
ATOM 2337 O O . ASN A 1 292 ? 11.696 -23.731 2.371 1.00 84.12 292 ASN A O 1
ATOM 2341 N N . PRO A 1 293 ? 12.232 -24.403 0.289 1.00 86.62 293 PRO A N 1
ATOM 2342 C CA . PRO A 1 293 ? 13.283 -25.319 0.732 1.00 86.62 293 PRO A CA 1
ATOM 2343 C C . PRO A 1 293 ? 14.465 -24.600 1.400 1.00 86.62 293 PRO A C 1
ATOM 2345 O O . PRO A 1 293 ? 15.277 -25.251 2.048 1.00 86.62 293 PRO A O 1
ATOM 2348 N N . ARG A 1 294 ? 14.562 -23.264 1.280 1.00 88.25 294 ARG A N 1
ATOM 2349 C CA . ARG A 1 294 ? 15.590 -22.473 1.972 1.00 88.25 294 ARG A CA 1
ATOM 2350 C C . ARG A 1 294 ? 15.364 -22.380 3.482 1.00 88.25 294 ARG A C 1
ATOM 2352 O O . ARG A 1 294 ? 16.302 -22.046 4.195 1.00 88.25 294 ARG A O 1
ATOM 2359 N N . VAL A 1 295 ? 14.160 -22.670 3.984 1.00 92.38 295 VAL A N 1
ATOM 2360 C CA . VAL A 1 295 ? 13.863 -22.678 5.426 1.00 92.38 295 VAL A CA 1
ATOM 2361 C C . VAL A 1 295 ? 14.111 -24.081 5.981 1.00 92.38 295 VAL A C 1
ATOM 2363 O O . VAL A 1 295 ? 13.206 -24.909 6.085 1.00 92.38 295 VAL A O 1
ATOM 2366 N N . THR A 1 296 ? 15.376 -24.362 6.292 1.00 95.88 296 THR A N 1
ATOM 2367 C CA . THR A 1 296 ? 15.827 -25.647 6.846 1.00 95.88 296 THR A CA 1
ATOM 2368 C C . THR A 1 296 ? 15.612 -25.717 8.368 1.00 95.88 296 THR A C 1
ATOM 2370 O O . THR A 1 296 ? 15.375 -24.691 9.013 1.00 95.88 296 THR A O 1
ATOM 2373 N N . PRO A 1 297 ? 15.722 -26.905 8.997 1.00 97.69 297 PRO A N 1
ATOM 2374 C CA . PRO A 1 297 ? 15.689 -27.016 10.457 1.00 97.69 297 PRO A CA 1
ATOM 2375 C C . PRO A 1 297 ? 16.756 -26.165 11.166 1.00 97.69 297 PRO A C 1
ATOM 2377 O O . PRO A 1 297 ? 16.480 -25.594 12.219 1.00 97.69 297 PRO A O 1
ATOM 2380 N N . GLU A 1 298 ? 17.949 -26.046 10.576 1.00 97.50 298 GLU A N 1
ATOM 2381 C CA . GLU A 1 298 ? 19.036 -25.206 11.094 1.00 97.50 298 GLU A CA 1
ATOM 2382 C C . GLU A 1 298 ? 18.672 -23.721 11.037 1.00 97.50 298 GLU A C 1
ATOM 2384 O O . GLU A 1 298 ? 18.795 -23.030 12.042 1.00 97.50 298 GLU A O 1
ATOM 2389 N N . VAL A 1 299 ? 18.091 -23.256 9.925 1.00 96.50 299 VAL A N 1
ATOM 2390 C CA . VAL A 1 299 ? 17.572 -21.884 9.80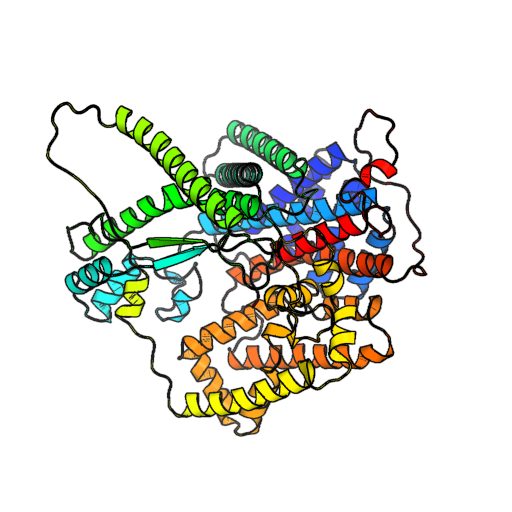4 1.00 96.50 299 VAL A CA 1
ATOM 2391 C C . VAL A 1 299 ? 16.552 -21.578 10.901 1.00 96.50 299 VAL A C 1
ATOM 2393 O O . VAL A 1 299 ? 16.635 -20.525 11.531 1.00 96.50 299 VAL A O 1
ATOM 2396 N N . THR A 1 300 ? 15.604 -22.488 11.161 1.00 97.38 300 THR A N 1
ATOM 2397 C CA . THR A 1 300 ? 14.623 -22.314 12.246 1.00 97.38 300 THR A CA 1
ATOM 2398 C C . THR A 1 300 ? 15.314 -22.210 13.610 1.00 97.38 300 THR A C 1
ATOM 2400 O O . THR A 1 300 ? 14.964 -21.346 14.413 1.00 97.38 300 THR A O 1
ATOM 2403 N N . ARG A 1 301 ? 16.330 -23.042 13.871 1.00 97.31 301 ARG A N 1
ATOM 2404 C CA . ARG A 1 301 ? 17.124 -22.966 15.106 1.00 97.31 301 ARG A CA 1
ATOM 2405 C C . ARG A 1 301 ? 17.854 -21.625 15.226 1.00 97.31 301 ARG A C 1
ATOM 2407 O O . ARG A 1 301 ? 17.800 -21.005 16.289 1.00 97.31 301 ARG A O 1
ATOM 2414 N N . ASP A 1 302 ? 18.499 -21.171 14.156 1.00 97.44 302 ASP A N 1
ATOM 2415 C CA . ASP A 1 302 ? 19.264 -19.924 14.127 1.00 97.44 302 ASP A CA 1
ATOM 2416 C C . ASP A 1 302 ? 18.391 -18.715 14.447 1.00 97.44 302 ASP A C 1
ATOM 2418 O O . ASP A 1 302 ? 18.754 -17.900 15.295 1.00 97.44 302 ASP A O 1
ATOM 2422 N N . VAL A 1 303 ? 17.216 -18.599 13.817 1.00 96.50 303 VAL A N 1
ATOM 2423 C CA . VAL A 1 303 ? 16.330 -17.452 14.062 1.00 96.50 303 VAL A CA 1
ATOM 2424 C C . VAL A 1 303 ? 15.783 -17.431 15.489 1.00 96.50 303 VAL A C 1
ATOM 2426 O O . VAL A 1 303 ? 15.626 -16.351 16.057 1.00 96.50 303 VAL A O 1
ATOM 2429 N N . CYS A 1 304 ? 15.564 -18.592 16.118 1.00 95.19 304 CYS A N 1
ATOM 2430 C CA . CYS A 1 304 ? 15.189 -18.663 17.532 1.00 95.19 304 CYS A CA 1
ATOM 2431 C C . CYS A 1 304 ? 16.319 -18.171 18.452 1.00 95.19 304 CYS A C 1
ATOM 2433 O O . CYS A 1 304 ? 16.061 -17.457 19.424 1.00 95.19 304 CYS A O 1
ATOM 2435 N N . LEU A 1 305 ? 17.573 -18.527 18.152 1.00 95.38 305 LEU A N 1
ATOM 2436 C CA . LEU A 1 305 ? 18.738 -18.041 18.899 1.00 95.38 305 LEU A CA 1
ATOM 2437 C C . LEU A 1 305 ? 18.946 -16.536 18.697 1.00 95.38 305 LEU A C 1
ATOM 2439 O O . LEU A 1 305 ? 19.173 -15.815 19.669 1.00 95.38 305 LEU A O 1
ATOM 2443 N N . LEU A 1 306 ? 18.799 -16.050 17.462 1.00 94.12 306 LEU A N 1
ATOM 2444 C CA . LEU A 1 306 ? 18.864 -14.625 17.142 1.00 94.12 306 LEU A CA 1
ATOM 2445 C C . LEU A 1 306 ? 17.775 -13.835 17.875 1.00 94.12 306 LEU A C 1
ATOM 2447 O O . LEU A 1 306 ? 18.090 -12.811 18.475 1.00 94.12 306 LEU A O 1
ATOM 2451 N N . ALA A 1 307 ? 16.529 -14.322 17.904 1.00 92.12 307 ALA A N 1
ATOM 2452 C CA . ALA A 1 307 ? 15.442 -13.686 18.652 1.00 92.12 307 ALA A CA 1
ATOM 2453 C C . ALA A 1 307 ? 15.781 -13.546 20.143 1.00 92.12 307 ALA A C 1
ATOM 2455 O O . ALA A 1 307 ? 15.640 -12.464 20.712 1.00 92.12 307 ALA A O 1
ATOM 2456 N N . ARG A 1 308 ? 16.293 -14.621 20.762 1.00 89.81 308 ARG A N 1
ATOM 2457 C CA . ARG A 1 308 ? 16.728 -14.623 22.168 1.00 89.81 308 ARG A CA 1
ATOM 2458 C C . ARG A 1 308 ? 17.848 -13.618 22.427 1.00 89.81 308 ARG A C 1
ATOM 2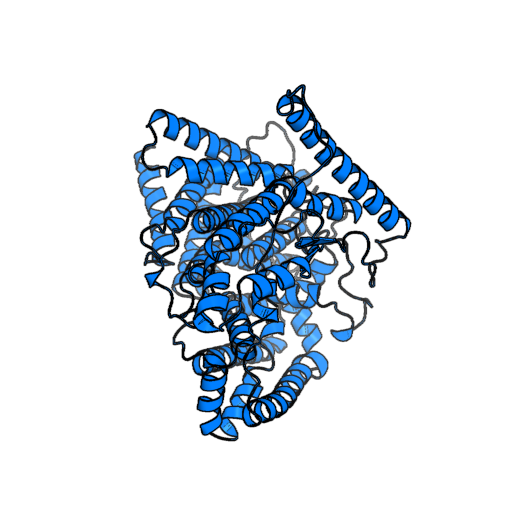460 O O . ARG A 1 308 ? 17.785 -12.882 23.406 1.00 89.81 308 ARG A O 1
ATOM 2467 N N . MET A 1 309 ? 18.843 -13.564 21.545 1.00 92.94 309 MET A N 1
ATOM 2468 C CA . MET A 1 309 ? 19.951 -12.612 21.644 1.00 92.94 309 MET A CA 1
ATOM 2469 C C . MET A 1 309 ? 19.467 -11.161 21.510 1.00 92.94 309 MET A C 1
ATOM 2471 O O . MET A 1 309 ? 19.857 -10.303 22.296 1.00 92.94 309 MET A O 1
ATOM 2475 N N . MET A 1 310 ? 18.591 -10.877 20.541 1.00 90.31 310 MET A N 1
ATOM 2476 C CA . MET A 1 310 ? 18.038 -9.534 20.337 1.00 90.31 310 MET A CA 1
ATOM 2477 C C . MET A 1 310 ? 17.191 -9.079 21.528 1.00 90.31 310 MET A C 1
ATOM 2479 O O . MET A 1 310 ? 17.320 -7.932 21.952 1.00 90.31 310 MET A O 1
ATOM 2483 N N . ALA A 1 311 ? 16.380 -9.975 22.099 1.00 83.06 311 ALA A N 1
ATOM 2484 C CA . ALA A 1 311 ? 15.625 -9.696 23.316 1.00 83.06 311 ALA A CA 1
ATOM 2485 C C . ALA A 1 311 ? 16.560 -9.384 24.495 1.00 83.06 311 ALA A C 1
ATOM 2487 O O . ALA A 1 311 ? 16.392 -8.356 25.144 1.00 83.06 311 ALA A O 1
ATOM 2488 N N . ALA A 1 312 ? 17.580 -10.219 24.731 1.00 85.56 312 ALA A N 1
ATOM 2489 C CA . ALA A 1 312 ? 18.559 -9.994 25.795 1.00 85.56 312 ALA A CA 1
ATOM 2490 C C . ALA A 1 312 ? 19.259 -8.631 25.662 1.00 85.56 312 ALA A C 1
ATOM 2492 O O . ALA A 1 312 ? 19.372 -7.916 26.650 1.00 85.56 312 ALA A O 1
ATOM 2493 N N . ASN A 1 313 ? 19.647 -8.231 24.446 1.00 87.31 313 ASN A N 1
ATOM 2494 C CA . ASN A 1 313 ? 20.260 -6.923 24.198 1.00 87.31 313 ASN A CA 1
ATOM 2495 C C . ASN A 1 313 ? 19.306 -5.749 24.481 1.00 87.31 313 ASN A C 1
ATOM 2497 O O . ASN A 1 313 ? 19.729 -4.739 25.040 1.00 87.31 313 ASN A O 1
ATOM 2501 N N . LEU A 1 314 ? 18.023 -5.863 24.114 1.00 82.81 314 LEU A N 1
ATOM 2502 C CA . LEU A 1 314 ? 17.022 -4.831 24.418 1.00 82.81 314 LEU A CA 1
ATOM 2503 C C . LEU A 1 314 ? 16.801 -4.690 25.928 1.00 82.81 314 LEU A C 1
ATOM 2505 O O . LEU A 1 314 ? 16.799 -3.573 26.445 1.00 82.81 314 LEU A O 1
ATOM 2509 N N . TYR A 1 315 ? 16.673 -5.812 26.643 1.00 78.06 315 TYR A N 1
ATOM 2510 C CA . TYR A 1 315 ? 16.566 -5.802 28.102 1.00 78.06 315 TYR A CA 1
ATOM 2511 C C . TYR A 1 315 ? 17.824 -5.245 28.767 1.00 78.06 315 TYR A C 1
ATOM 2513 O O . TYR A 1 315 ? 17.699 -4.457 29.700 1.00 78.06 315 TYR A O 1
ATOM 2521 N N . TYR A 1 316 ? 19.011 -5.609 28.275 1.00 80.94 316 TYR A N 1
ATOM 2522 C CA . TYR A 1 316 ? 20.290 -5.126 28.792 1.00 80.94 316 TYR A CA 1
ATOM 2523 C C . TYR A 1 316 ? 20.385 -3.589 28.736 1.00 80.94 316 TYR A C 1
ATOM 2525 O O . TYR A 1 316 ? 20.648 -2.944 29.746 1.00 80.94 316 TYR A O 1
ATOM 2533 N N . ASN A 1 317 ? 20.052 -2.979 27.596 1.00 81.00 317 ASN A N 1
ATOM 2534 C CA . ASN A 1 317 ? 20.048 -1.516 27.480 1.00 81.00 317 ASN A CA 1
ATOM 2535 C C . ASN A 1 317 ? 18.986 -0.858 28.384 1.00 81.00 317 ASN A C 1
ATOM 2537 O O . ASN A 1 317 ? 19.177 0.250 28.884 1.00 81.00 317 ASN A O 1
ATOM 2541 N N . GLN A 1 318 ? 17.843 -1.520 28.592 1.00 75.62 318 GLN A N 1
ATOM 2542 C CA . GLN A 1 318 ? 16.771 -0.983 29.429 1.00 75.62 318 GLN A CA 1
ATOM 2543 C C . GLN A 1 318 ? 17.100 -1.065 30.927 1.00 75.62 318 GLN A C 1
ATOM 2545 O O . GLN A 1 318 ? 16.753 -0.143 31.667 1.00 75.62 318 GLN A O 1
ATOM 2550 N N . ILE A 1 319 ? 17.750 -2.146 31.379 1.00 74.00 319 ILE A N 1
ATOM 2551 C CA . ILE A 1 319 ? 18.116 -2.322 32.790 1.00 74.00 319 ILE A CA 1
ATOM 2552 C C . ILE A 1 319 ? 19.208 -1.335 33.206 1.00 74.00 319 ILE A C 1
ATOM 2554 O O . ILE A 1 319 ? 19.132 -0.818 34.315 1.00 74.00 319 ILE A O 1
ATOM 2558 N N . GLU A 1 320 ? 20.150 -0.996 32.317 1.00 74.62 320 GLU A N 1
ATOM 2559 C CA . GLU A 1 320 ? 21.165 0.031 32.591 1.00 74.62 320 GLU A CA 1
ATOM 2560 C C . GLU A 1 320 ? 20.519 1.384 32.925 1.00 74.62 320 GLU A C 1
ATOM 2562 O O . GLU A 1 320 ? 20.819 1.965 33.967 1.00 74.62 320 GLU A O 1
ATOM 2567 N N . ASN A 1 321 ? 19.563 1.851 32.113 1.00 70.81 321 ASN A N 1
ATOM 2568 C CA . ASN A 1 321 ? 18.820 3.085 32.407 1.00 70.81 321 ASN A CA 1
ATOM 2569 C C . ASN A 1 321 ? 18.044 2.985 33.730 1.00 70.81 321 ASN A C 1
ATOM 2571 O O . ASN A 1 321 ? 18.040 3.920 34.530 1.00 70.81 321 ASN A O 1
ATOM 2575 N N . LEU A 1 322 ? 17.423 1.831 33.988 1.00 65.62 322 LEU A N 1
ATOM 2576 C CA . LEU A 1 322 ? 16.649 1.610 35.205 1.00 65.62 322 LEU A CA 1
ATOM 2577 C C . LEU A 1 322 ? 17.533 1.628 36.466 1.00 65.62 322 LEU A C 1
ATOM 2579 O O . LEU A 1 322 ? 17.103 2.137 37.496 1.00 65.62 322 LEU A O 1
ATOM 2583 N N . MET A 1 323 ? 18.775 1.136 36.389 1.00 63.28 323 MET A N 1
ATOM 2584 C CA . MET A 1 323 ? 19.747 1.207 37.489 1.00 63.28 323 MET A CA 1
ATOM 2585 C C . MET A 1 323 ? 20.109 2.651 37.858 1.00 63.28 323 MET A C 1
ATOM 2587 O O . MET A 1 323 ? 20.278 2.942 39.040 1.00 63.28 323 MET A O 1
ATOM 2591 N N . PHE A 1 324 ? 20.208 3.556 36.876 1.00 71.38 324 PHE A N 1
ATOM 2592 C CA . PHE A 1 324 ? 20.448 4.980 37.140 1.00 71.38 324 PHE A CA 1
ATOM 2593 C C . PHE A 1 324 ? 19.245 5.661 37.807 1.00 71.38 324 PHE A C 1
ATOM 2595 O O . PHE A 1 324 ? 19.425 6.501 38.689 1.00 71.38 324 PHE A O 1
ATOM 2602 N N . GLU A 1 325 ? 18.022 5.302 37.411 1.00 60.31 325 GLU A N 1
ATOM 2603 C CA . GLU A 1 325 ? 16.795 5.896 37.956 1.00 60.31 325 GLU A CA 1
ATOM 2604 C C . GLU A 1 325 ? 16.439 5.356 39.355 1.00 60.31 325 GLU A C 1
ATOM 2606 O O . GLU A 1 325 ? 16.066 6.129 40.241 1.00 60.31 325 GLU A O 1
ATOM 2611 N N . LEU A 1 326 ? 16.581 4.045 39.590 1.00 62.41 326 LEU A N 1
ATOM 2612 C CA . LEU A 1 326 ? 16.198 3.365 40.838 1.00 62.41 326 LEU A CA 1
ATOM 2613 C C . LEU A 1 326 ? 17.259 3.497 41.950 1.00 62.41 326 LEU A C 1
ATOM 2615 O O . LEU A 1 326 ? 17.673 2.517 42.563 1.00 62.41 326 LEU A O 1
ATOM 2619 N N . SER A 1 327 ? 17.669 4.726 42.259 1.00 67.50 327 SER A N 1
ATOM 2620 C CA . SER A 1 327 ? 18.656 5.046 43.311 1.00 67.50 327 SER A CA 1
ATOM 2621 C C . SER A 1 327 ? 18.113 4.969 44.753 1.00 67.50 327 SER A C 1
ATOM 2623 O O . SER A 1 327 ? 18.799 5.320 45.717 1.00 67.50 327 SER A O 1
ATOM 2625 N N . MET A 1 328 ? 16.866 4.527 44.931 1.00 57.56 328 MET A N 1
ATOM 2626 C CA . MET A 1 328 ? 16.190 4.458 46.225 1.00 57.56 328 MET A CA 1
ATOM 2627 C C . MET A 1 328 ? 16.764 3.337 47.111 1.00 57.56 328 MET A C 1
ATOM 2629 O O . MET A 1 328 ? 16.851 2.189 46.697 1.00 57.56 328 MET A O 1
ATOM 2633 N N . TRP A 1 329 ? 17.090 3.647 48.372 1.00 45.41 329 TRP A N 1
ATOM 2634 C CA . TRP A 1 329 ? 17.659 2.687 49.339 1.00 45.41 329 TRP A CA 1
ATOM 2635 C C . TRP A 1 329 ? 16.615 1.898 50.153 1.00 45.41 329 TRP A C 1
ATOM 2637 O O . TRP A 1 329 ? 16.962 0.964 50.873 1.00 45.41 329 TRP A O 1
ATOM 2647 N N . ARG A 1 330 ? 15.332 2.273 50.061 1.00 41.53 330 ARG A N 1
ATOM 2648 C CA . ARG A 1 330 ? 14.201 1.543 50.655 1.00 41.53 330 ARG A CA 1
ATOM 2649 C C . ARG A 1 330 ? 13.496 0.776 49.538 1.00 41.53 330 ARG A C 1
ATOM 2651 O O . ARG A 1 330 ? 13.032 1.408 48.593 1.00 41.53 330 ARG A O 1
ATOM 2658 N N . CYS A 1 331 ? 13.416 -0.548 49.648 1.00 36.31 331 CYS A N 1
ATOM 2659 C CA . CYS A 1 331 ? 12.703 -1.402 48.699 1.00 36.31 331 CYS A CA 1
ATOM 2660 C C . CYS A 1 331 ? 11.567 -2.156 49.397 1.00 36.31 331 CYS A C 1
ATOM 2662 O O . CYS A 1 331 ? 11.602 -2.384 50.606 1.00 36.31 331 CYS A O 1
ATOM 2664 N N . THR A 1 332 ? 10.543 -2.488 48.624 1.00 46.53 332 THR A N 1
ATOM 2665 C CA . THR A 1 332 ? 9.382 -3.283 49.031 1.00 46.53 332 THR A CA 1
ATOM 2666 C C . THR A 1 332 ? 9.189 -4.404 48.017 1.00 46.53 332 THR A C 1
ATOM 2668 O O . THR A 1 332 ? 9.612 -4.267 46.866 1.00 46.53 332 THR A O 1
ATOM 2671 N N . ASP A 1 333 ? 8.517 -5.476 48.422 1.00 35.38 333 ASP A N 1
ATOM 2672 C CA . ASP A 1 333 ? 8.300 -6.666 47.599 1.00 35.38 333 ASP A CA 1
ATOM 2673 C C . ASP A 1 333 ? 7.273 -6.402 46.465 1.00 35.38 333 ASP A C 1
ATOM 2675 O O . ASP A 1 333 ? 6.066 -6.434 46.672 1.00 35.38 333 ASP A O 1
ATOM 2679 N N . GLU A 1 334 ? 7.811 -6.099 45.276 1.00 35.47 334 GLU A N 1
ATOM 2680 C CA . GLU A 1 334 ? 7.321 -6.329 43.896 1.00 35.47 334 GLU A CA 1
ATOM 2681 C C . GLU A 1 334 ? 6.052 -5.678 43.262 1.00 35.47 334 GLU A C 1
ATOM 2683 O O . GLU A 1 334 ? 4.906 -5.962 43.591 1.00 35.47 334 GLU A O 1
ATOM 2688 N N . THR A 1 335 ? 6.357 -4.949 42.168 1.00 38.00 335 THR A N 1
ATOM 2689 C CA . THR A 1 335 ? 5.928 -5.084 40.742 1.00 38.00 335 THR A CA 1
ATOM 2690 C C . THR A 1 335 ? 4.545 -4.597 40.240 1.00 38.00 335 THR A C 1
ATOM 2692 O O . THR A 1 335 ? 3.546 -4.514 40.941 1.00 38.00 335 THR A O 1
ATOM 2695 N N . LEU A 1 336 ? 4.549 -4.178 38.963 1.00 33.31 336 LEU A N 1
ATOM 2696 C CA . LEU A 1 336 ? 3.871 -3.039 38.329 1.00 33.31 336 LEU A CA 1
ATOM 2697 C C . LEU A 1 336 ? 3.458 -3.344 36.881 1.00 33.31 336 LEU A C 1
ATOM 2699 O O . LEU A 1 336 ? 4.238 -3.994 36.200 1.00 33.31 336 LEU A O 1
ATOM 2703 N N . GLN A 1 337 ? 2.362 -2.718 36.398 1.00 38.19 337 GLN A N 1
ATOM 2704 C CA . GLN A 1 337 ? 1.886 -2.428 34.997 1.00 38.19 337 GLN A CA 1
ATOM 2705 C C . GLN A 1 337 ? 0.452 -2.960 34.777 1.00 38.19 337 GLN A C 1
ATOM 2707 O O . GLN A 1 337 ? -0.072 -3.524 35.731 1.00 38.19 337 GLN A O 1
ATOM 2712 N N . ARG A 1 338 ? -0.131 -2.973 33.555 1.00 45.00 338 ARG A N 1
ATOM 2713 C CA . ARG A 1 338 ? -0.701 -1.938 32.631 1.00 45.00 338 ARG A C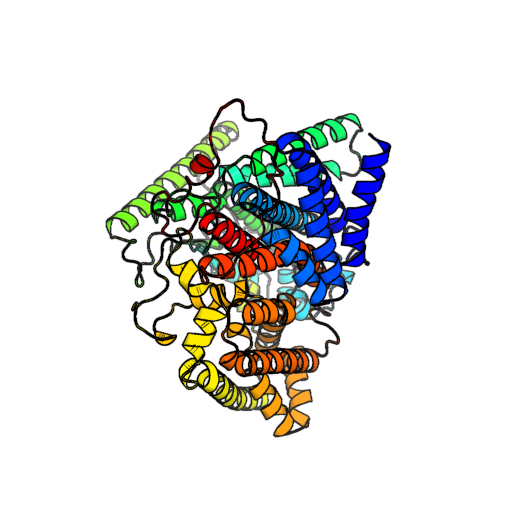A 1
ATOM 2714 C C . ARG A 1 338 ? -1.653 -2.648 31.600 1.00 45.00 338 ARG A C 1
ATOM 2716 O O . ARG A 1 338 ? -1.724 -3.863 31.597 1.00 45.00 338 ARG A O 1
ATOM 2723 N N . PHE A 1 339 ? -2.335 -1.914 30.693 1.00 43.25 339 PHE A N 1
ATOM 2724 C CA . PHE A 1 339 ? -3.583 -2.232 29.918 1.00 43.25 339 PHE A CA 1
ATOM 2725 C C . PHE A 1 339 ? -3.544 -2.423 28.362 1.00 43.25 339 PHE A C 1
ATOM 2727 O O . PHE A 1 339 ? -2.524 -2.151 27.776 1.00 43.25 339 PHE A O 1
ATOM 2734 N N . THR A 1 340 ? -4.677 -2.718 27.665 1.00 48.59 340 THR A N 1
ATOM 2735 C CA . THR A 1 340 ? -5.048 -2.554 26.203 1.00 48.59 340 THR A CA 1
ATOM 2736 C C . THR A 1 340 ? -6.550 -2.272 26.096 1.00 48.59 340 THR A C 1
ATOM 2738 O O . THR A 1 340 ? -7.208 -2.482 27.102 1.00 48.59 340 THR A O 1
ATOM 2741 N N . ALA A 1 341 ? -7.128 -1.909 24.927 1.00 55.75 341 ALA A N 1
ATOM 2742 C CA . ALA A 1 341 ? -8.594 -1.926 24.802 1.00 55.75 341 ALA A CA 1
ATOM 2743 C C . ALA A 1 341 ? -9.344 -2.078 23.452 1.00 55.75 341 ALA A C 1
ATOM 2745 O O . ALA A 1 341 ? -10.557 -1.927 23.438 1.00 55.75 341 ALA A O 1
ATOM 2746 N N . ALA A 1 342 ? -8.716 -2.436 22.327 1.00 51.91 342 ALA A N 1
ATOM 2747 C CA . ALA A 1 342 ? -9.452 -2.502 21.046 1.00 51.91 342 ALA A CA 1
ATOM 2748 C C . ALA A 1 342 ? -10.300 -3.783 20.833 1.00 51.91 342 ALA A C 1
ATOM 2750 O O . ALA A 1 342 ? -11.445 -3.705 20.403 1.00 51.91 342 ALA A O 1
ATOM 2751 N N . THR A 1 343 ? -9.799 -4.980 21.156 1.00 55.69 343 THR A N 1
ATOM 2752 C CA . THR A 1 343 ? -10.597 -6.227 21.049 1.00 55.69 343 THR A CA 1
ATOM 2753 C C . THR A 1 343 ? -11.758 -6.263 22.042 1.00 55.69 343 THR A C 1
ATOM 2755 O O . THR A 1 343 ? -12.716 -7.005 21.828 1.00 55.69 343 THR A O 1
ATOM 2758 N N . LEU A 1 344 ? -11.696 -5.446 23.097 1.00 51.53 344 LEU A N 1
ATOM 2759 C CA . LEU A 1 344 ? -12.775 -5.286 24.059 1.00 51.53 344 LEU A CA 1
ATOM 2760 C C . LEU A 1 344 ? -14.080 -4.921 23.371 1.00 51.53 344 LEU A C 1
ATOM 2762 O O . LEU A 1 344 ? -15.122 -5.507 23.655 1.00 51.53 344 LEU A O 1
ATOM 2766 N N . GLU A 1 345 ? -14.005 -3.964 22.448 1.00 54.59 345 GLU A N 1
ATOM 2767 C CA . GLU A 1 345 ? -15.192 -3.448 21.796 1.00 54.59 345 GLU A CA 1
ATOM 2768 C C . GLU A 1 345 ? -15.876 -4.532 20.968 1.00 54.59 345 GLU A C 1
ATOM 2770 O O . GLU A 1 345 ? -17.076 -4.731 21.111 1.00 54.59 345 GLU A O 1
ATOM 2775 N N . HIS A 1 346 ? -15.127 -5.315 20.187 1.00 60.84 346 HIS A N 1
ATOM 2776 C CA . HIS A 1 346 ? -15.716 -6.390 19.384 1.00 60.84 346 HIS A CA 1
ATOM 2777 C C . HIS A 1 346 ? -16.309 -7.521 20.246 1.00 60.84 346 HIS A C 1
ATOM 2779 O O . HIS A 1 346 ? -17.320 -8.116 19.876 1.00 60.84 346 HIS A O 1
ATOM 2785 N N . GLY A 1 347 ? -15.702 -7.835 21.398 1.00 60.78 347 GLY A N 1
ATOM 2786 C CA . GLY A 1 347 ? -16.235 -8.836 22.332 1.00 60.78 347 GLY A CA 1
ATOM 2787 C C . GLY A 1 347 ? -17.535 -8.404 23.021 1.00 60.78 347 GLY A C 1
ATOM 2788 O O . GLY A 1 347 ? -18.345 -9.254 23.387 1.00 60.78 347 GLY A O 1
ATOM 2789 N N . MET A 1 348 ? -17.751 -7.095 23.177 1.00 63.59 348 MET A N 1
ATOM 2790 C CA . MET A 1 348 ? -18.893 -6.524 23.902 1.00 63.59 348 MET A CA 1
ATOM 2791 C C . MET A 1 348 ? -19.968 -5.897 23.009 1.00 63.59 348 MET A C 1
ATOM 2793 O O . MET A 1 348 ? -21.099 -5.729 23.467 1.00 63.59 348 MET A O 1
ATOM 2797 N N . ASN A 1 349 ? -19.633 -5.583 21.756 1.00 63.91 349 ASN A N 1
ATOM 2798 C CA . ASN A 1 349 ? -20.503 -4.979 20.753 1.00 63.91 349 ASN A CA 1
ATOM 2799 C C . ASN A 1 349 ? -20.392 -5.736 19.412 1.00 63.91 349 ASN A C 1
ATOM 2801 O O . ASN A 1 349 ? -19.706 -5.276 18.492 1.00 63.91 349 ASN A O 1
ATOM 2805 N N . PRO A 1 350 ? -21.014 -6.923 19.285 1.00 73.50 350 PRO A N 1
ATOM 2806 C CA . PRO A 1 350 ? -20.941 -7.689 18.049 1.00 73.50 350 PRO A CA 1
ATOM 2807 C C . PRO A 1 350 ? -21.625 -6.930 16.897 1.00 73.50 350 PRO A C 1
ATOM 2809 O O . PRO A 1 350 ? -22.660 -6.291 17.106 1.00 73.50 350 PRO A O 1
ATOM 2812 N N . PRO A 1 351 ? -21.103 -7.022 15.660 1.00 74.81 351 PRO A N 1
ATOM 2813 C CA . PRO A 1 351 ? -21.744 -6.401 14.507 1.00 74.81 351 PRO A CA 1
ATOM 2814 C C . PRO A 1 351 ? -23.136 -7.001 14.257 1.00 74.81 351 PRO A C 1
ATOM 2816 O O . PRO A 1 351 ? -23.424 -8.144 14.624 1.00 74.81 351 PRO A O 1
ATOM 2819 N N . VAL A 1 352 ? -24.003 -6.244 13.578 1.00 82.88 352 VAL A N 1
ATOM 2820 C CA . VAL A 1 352 ? -25.362 -6.696 13.246 1.00 82.88 352 VAL A CA 1
ATOM 2821 C C . VAL A 1 352 ? -25.353 -8.014 12.463 1.00 82.88 352 VAL A C 1
ATOM 2823 O O . VAL A 1 352 ? -24.589 -8.199 11.512 1.00 82.88 352 VAL A O 1
ATOM 2826 N N . SER A 1 353 ? -26.240 -8.938 12.847 1.00 84.25 353 SER A N 1
ATOM 2827 C CA . SER A 1 353 ? -26.447 -10.179 12.096 1.00 84.25 353 SER A CA 1
ATOM 2828 C C . SER A 1 353 ? -27.085 -9.874 10.735 1.00 84.25 353 SER A C 1
ATOM 2830 O O . SER A 1 353 ? -28.054 -9.113 10.683 1.00 84.25 353 SER A O 1
ATOM 2832 N N . PRO A 1 354 ? -26.596 -10.463 9.629 1.00 90.94 354 PRO A N 1
ATOM 2833 C CA . PRO A 1 354 ? -27.157 -10.188 8.313 1.00 90.94 354 PRO A CA 1
ATOM 2834 C C . PRO A 1 354 ? -28.574 -10.737 8.177 1.00 90.94 354 PRO A C 1
ATOM 2836 O O . PRO A 1 354 ? -28.856 -11.863 8.604 1.00 90.94 354 PRO A O 1
ATOM 2839 N N . LYS A 1 355 ? -29.439 -9.958 7.520 1.00 94.31 355 LYS A N 1
ATOM 2840 C CA . LYS A 1 355 ? -30.816 -10.355 7.213 1.00 94.31 355 LYS A CA 1
ATOM 2841 C C . LYS A 1 355 ? -30.846 -11.581 6.276 1.00 94.31 355 LYS A C 1
ATOM 2843 O O . LYS A 1 355 ? -29.915 -11.752 5.480 1.00 94.31 355 LYS A O 1
ATOM 2848 N N . PRO A 1 356 ? -31.882 -12.439 6.331 1.00 95.38 356 PRO A N 1
ATOM 2849 C CA . PRO A 1 356 ? -31.978 -13.628 5.478 1.00 95.38 356 PRO A CA 1
ATOM 2850 C C . PRO A 1 356 ? -31.852 -13.328 3.977 1.00 95.38 356 PRO A C 1
ATOM 2852 O O . PRO A 1 356 ? -31.167 -14.051 3.256 1.00 95.38 356 PRO A O 1
ATOM 2855 N N . GLU A 1 357 ? -32.446 -12.230 3.515 1.00 94.88 357 GLU A N 1
ATOM 2856 C CA . GLU A 1 357 ? -32.380 -11.773 2.128 1.00 94.88 357 GLU A CA 1
ATOM 2857 C C . GLU A 1 357 ? -30.966 -11.349 1.700 1.00 94.88 357 GLU A C 1
ATOM 2859 O O . GLU A 1 357 ? -30.579 -11.586 0.557 1.00 94.88 357 GLU A O 1
ATOM 2864 N N . TRP A 1 358 ? -30.155 -10.812 2.621 1.00 96.75 358 TRP A N 1
ATOM 2865 C CA . TRP A 1 358 ? -28.752 -10.473 2.352 1.00 96.75 358 TRP A CA 1
ATOM 2866 C C . TRP A 1 358 ? -27.906 -11.732 2.166 1.00 96.75 358 TRP A C 1
ATOM 2868 O O . TRP A 1 358 ? -27.086 -11.797 1.251 1.00 96.75 358 TRP A O 1
ATOM 2878 N N . ARG A 1 359 ? -28.135 -12.757 3.001 1.00 94.31 359 ARG A N 1
ATOM 2879 C CA . ARG A 1 359 ? -27.470 -14.064 2.872 1.00 94.31 359 ARG A CA 1
ATOM 2880 C C . ARG A 1 359 ? -27.828 -14.729 1.545 1.00 94.31 359 ARG A C 1
ATOM 2882 O O . ARG A 1 359 ? -26.934 -15.082 0.788 1.00 94.31 359 ARG A O 1
ATOM 2889 N N . ALA A 1 360 ? -29.121 -14.810 1.229 1.00 96.75 360 ALA A N 1
ATOM 2890 C CA . ALA A 1 360 ? -29.598 -15.425 -0.007 1.00 96.75 360 ALA A CA 1
ATOM 2891 C C . ALA A 1 360 ? -29.077 -14.710 -1.267 1.00 96.75 360 ALA A C 1
ATOM 2893 O O . ALA A 1 360 ? -28.776 -15.364 -2.270 1.00 96.75 360 ALA A O 1
ATOM 2894 N N . LEU A 1 361 ? -28.951 -13.375 -1.228 1.00 96.50 361 LEU A N 1
ATOM 2895 C CA . LEU A 1 361 ? -28.352 -12.629 -2.331 1.00 96.50 361 LEU A CA 1
ATOM 2896 C C . LEU A 1 361 ? -26.859 -12.946 -2.478 1.00 96.50 361 LEU A C 1
ATOM 2898 O O . LEU A 1 361 ? -26.422 -13.233 -3.593 1.00 96.50 361 LEU A O 1
ATOM 2902 N N . LEU A 1 362 ? -26.093 -12.936 -1.380 1.00 95.94 362 LEU A N 1
ATOM 2903 C CA . LEU A 1 362 ? -24.666 -13.266 -1.418 1.00 95.94 362 LEU A CA 1
ATOM 2904 C C . LEU A 1 362 ? -24.403 -14.706 -1.862 1.00 95.94 362 LEU A C 1
ATOM 2906 O O . LEU A 1 362 ? -23.496 -14.910 -2.663 1.00 95.94 362 LEU A O 1
ATOM 2910 N N . ASP A 1 363 ? -25.207 -15.679 -1.427 1.00 96.44 363 ASP A N 1
ATOM 2911 C CA . ASP A 1 363 ? -25.086 -17.073 -1.874 1.00 96.44 363 ASP A CA 1
ATOM 2912 C C . ASP A 1 363 ? -25.224 -17.172 -3.401 1.00 96.44 363 ASP A C 1
ATOM 2914 O O . ASP A 1 363 ? -24.427 -17.827 -4.075 1.00 96.44 363 ASP A O 1
ATOM 2918 N N . ALA A 1 364 ? -26.200 -16.462 -3.976 1.00 97.06 364 ALA A N 1
ATOM 2919 C CA . ALA A 1 364 ? -26.407 -16.443 -5.420 1.00 97.06 364 ALA A CA 1
ATOM 2920 C C . ALA A 1 364 ? -25.292 -15.685 -6.167 1.00 97.06 364 ALA A C 1
ATOM 2922 O O . ALA A 1 364 ? -24.853 -16.128 -7.229 1.00 97.06 364 ALA A O 1
ATOM 2923 N N . MET A 1 365 ? -24.827 -14.557 -5.623 1.00 98.00 365 MET A N 1
ATOM 2924 C CA . MET A 1 365 ? -23.727 -13.767 -6.187 1.00 98.00 365 MET A CA 1
ATOM 2925 C C . MET A 1 365 ? -22.399 -14.529 -6.166 1.00 98.00 365 MET A C 1
ATOM 2927 O O . MET A 1 365 ? -21.660 -14.474 -7.145 1.00 98.00 365 MET A O 1
ATOM 2931 N N . ALA A 1 366 ? -22.112 -15.273 -5.095 1.00 96.56 366 ALA A N 1
ATOM 2932 C CA . ALA A 1 366 ? -20.875 -16.033 -4.940 1.00 96.56 366 ALA A CA 1
ATOM 2933 C C . ALA A 1 366 ? -20.712 -17.109 -6.025 1.00 96.56 366 ALA A C 1
ATOM 2935 O O . ALA A 1 366 ? -19.606 -17.302 -6.537 1.00 96.56 366 ALA A O 1
ATOM 2936 N N . VAL A 1 367 ? -21.807 -17.772 -6.419 1.00 98.19 367 VAL A N 1
ATOM 2937 C CA . VAL A 1 367 ? -21.803 -18.750 -7.520 1.00 98.19 367 VAL A CA 1
ATOM 2938 C C . VAL A 1 367 ? -21.416 -18.076 -8.837 1.00 98.19 367 VAL A C 1
ATOM 2940 O O . VAL A 1 367 ? -20.491 -18.536 -9.502 1.00 98.19 367 VAL A O 1
ATOM 2943 N N . VAL A 1 368 ? -22.064 -16.956 -9.174 1.00 98.12 368 VAL A N 1
ATOM 2944 C CA . VAL A 1 368 ? -21.817 -16.221 -10.427 1.00 98.12 368 VAL A CA 1
ATOM 2945 C C . VAL A 1 368 ? -20.408 -15.624 -10.464 1.00 98.12 368 VAL A C 1
ATOM 2947 O O . VAL A 1 368 ? -19.716 -15.758 -11.470 1.00 98.12 368 VAL A O 1
ATOM 2950 N N . ALA A 1 369 ? -19.948 -15.022 -9.361 1.00 97.50 369 ALA A N 1
ATOM 2951 C CA . ALA A 1 369 ? -18.588 -14.493 -9.251 1.00 97.50 369 ALA A CA 1
ATOM 2952 C C . ALA A 1 369 ? -17.541 -15.594 -9.460 1.00 97.50 369 ALA A C 1
ATOM 2954 O O . ALA A 1 369 ? -16.576 -15.412 -10.201 1.00 97.50 369 ALA A O 1
ATOM 2955 N N . THR A 1 370 ? -17.749 -16.758 -8.835 1.00 97.50 370 THR A N 1
ATOM 2956 C CA . THR A 1 370 ? -16.843 -17.906 -8.955 1.00 97.50 370 THR A CA 1
ATOM 2957 C C . THR A 1 370 ? -16.832 -18.463 -10.374 1.00 97.50 370 THR A C 1
ATOM 2959 O O . THR A 1 370 ? -15.769 -18.831 -10.875 1.00 97.50 370 THR A O 1
ATOM 2962 N N . GLU A 1 371 ? -17.992 -18.541 -11.025 1.00 98.19 371 GLU A N 1
ATOM 2963 C CA . GLU A 1 371 ? -18.107 -18.987 -12.411 1.00 98.19 371 GLU A CA 1
ATOM 2964 C C . GLU A 1 371 ? -17.354 -18.048 -13.359 1.00 98.19 371 GLU A C 1
ATOM 2966 O O . GLU A 1 371 ? -16.493 -18.521 -14.101 1.00 98.19 371 GLU A O 1
ATOM 2971 N N . GLU A 1 372 ? -17.590 -16.731 -13.286 1.00 98.31 372 GLU A N 1
ATOM 2972 C CA . GLU A 1 372 ? -16.877 -15.750 -14.114 1.00 98.31 372 GLU A CA 1
ATOM 2973 C C . GLU A 1 372 ? -15.367 -15.821 -13.864 1.00 98.31 372 GLU A C 1
ATOM 2975 O O . GLU A 1 372 ? -14.592 -15.991 -14.810 1.00 98.31 372 GLU A O 1
ATOM 2980 N N . TYR A 1 373 ? -14.946 -15.772 -12.597 1.00 97.81 373 TYR A N 1
ATOM 2981 C CA . TYR A 1 373 ? -13.537 -15.853 -12.227 1.00 97.81 373 TYR A CA 1
ATOM 2982 C C . TYR A 1 373 ? -12.880 -17.110 -12.804 1.00 97.81 373 TYR A C 1
ATOM 2984 O O . TYR A 1 373 ? -11.830 -17.035 -13.446 1.00 97.81 373 TYR A O 1
ATOM 2992 N N . ARG A 1 374 ? -13.506 -18.282 -12.629 1.00 96.56 374 ARG A N 1
ATOM 2993 C CA . ARG A 1 374 ? -12.950 -19.545 -13.128 1.00 96.56 374 ARG A CA 1
ATOM 2994 C C . ARG A 1 374 ? -12.986 -19.645 -14.646 1.00 96.56 374 ARG A C 1
ATOM 2996 O O . ARG A 1 374 ? -12.062 -20.233 -15.208 1.00 96.56 374 ARG A O 1
ATOM 3003 N N . SER A 1 375 ? -13.994 -19.064 -15.294 1.00 97.88 375 SER A N 1
ATOM 3004 C CA . SER A 1 375 ? -14.087 -19.033 -16.754 1.00 97.88 375 SER A CA 1
ATOM 3005 C C . SER A 1 375 ? -12.881 -18.323 -17.373 1.00 97.88 375 SER A C 1
ATOM 3007 O O . SER A 1 375 ? -12.295 -18.818 -18.330 1.00 97.88 375 SER A O 1
ATOM 3009 N N . VAL A 1 376 ? -12.439 -17.223 -16.759 1.00 97.06 376 VAL A N 1
ATOM 3010 C CA . VAL A 1 376 ? -11.289 -16.442 -17.225 1.00 97.06 376 VAL A CA 1
ATOM 3011 C C . VAL A 1 376 ? -9.968 -17.065 -16.782 1.00 97.06 376 VAL A C 1
ATOM 3013 O O . VAL A 1 376 ? -9.063 -17.201 -17.590 1.00 97.06 376 VAL A O 1
ATOM 3016 N N . VAL A 1 377 ? -9.826 -17.437 -15.508 1.00 95.75 377 VAL A N 1
ATOM 3017 C CA . VAL A 1 377 ? -8.513 -17.805 -14.944 1.00 95.75 377 VAL A CA 1
ATOM 3018 C C . VAL A 1 377 ? -8.127 -19.257 -15.232 1.00 95.75 377 VAL A C 1
ATOM 3020 O O . VAL A 1 377 ? -6.943 -19.554 -15.394 1.00 95.75 377 VAL A O 1
ATOM 3023 N N . PHE A 1 378 ? -9.102 -20.170 -15.283 1.00 92.38 378 PHE A N 1
ATOM 3024 C CA . PHE A 1 378 ? -8.843 -21.611 -15.389 1.00 92.38 378 PHE A CA 1
ATOM 3025 C C . PHE A 1 378 ? -9.389 -22.257 -16.663 1.00 92.38 378 PHE A C 1
ATOM 3027 O O . PHE A 1 378 ? -8.835 -23.266 -17.093 1.00 92.38 378 PHE A O 1
ATOM 3034 N N . GLN A 1 379 ? -10.477 -21.738 -17.240 1.00 94.12 379 GLN A N 1
ATOM 3035 C CA . GLN A 1 379 ? -11.112 -22.357 -18.411 1.00 94.12 379 GLN A CA 1
ATOM 3036 C C . GLN A 1 379 ? -10.650 -21.738 -19.734 1.00 94.12 379 GLN A C 1
ATOM 3038 O O . GLN A 1 379 ? -10.599 -22.452 -20.732 1.00 94.12 379 GLN A O 1
ATOM 3043 N N . GLU A 1 380 ? -10.288 -20.452 -19.755 1.00 96.00 380 GLU A N 1
ATOM 3044 C CA . GLU A 1 380 ? -9.733 -19.796 -20.941 1.00 96.00 380 GLU A CA 1
ATOM 3045 C C . GLU A 1 380 ? -8.320 -20.339 -21.236 1.00 96.00 380 GLU A C 1
ATOM 3047 O O . GLU A 1 380 ? -7.373 -20.054 -20.491 1.00 96.00 380 GLU A O 1
ATOM 3052 N N . PRO A 1 381 ? -8.130 -21.107 -22.326 1.00 93.88 381 PRO A N 1
ATOM 3053 C CA . PRO A 1 381 ? -6.879 -21.822 -22.581 1.00 93.88 381 PRO A CA 1
ATOM 3054 C C . PRO A 1 381 ? -5.674 -20.893 -22.754 1.00 93.88 381 PRO A C 1
ATOM 3056 O O . PRO A 1 381 ? -4.546 -21.288 -22.456 1.00 93.88 381 PRO A O 1
ATOM 3059 N N . ARG A 1 382 ? -5.895 -19.655 -23.214 1.00 95.44 382 ARG A N 1
ATOM 3060 C CA . ARG A 1 382 ? -4.821 -18.681 -23.454 1.00 95.44 382 ARG A CA 1
ATOM 3061 C C . ARG A 1 382 ? -4.563 -17.736 -22.283 1.00 95.44 382 ARG A C 1
ATOM 3063 O O . ARG A 1 382 ? -3.685 -16.878 -22.377 1.00 95.44 382 ARG A O 1
ATOM 3070 N N . PHE A 1 383 ? -5.258 -17.902 -21.156 1.00 96.06 383 PHE A N 1
ATOM 3071 C CA . PHE A 1 383 ? -5.095 -17.018 -20.002 1.00 96.06 383 PHE A CA 1
ATOM 3072 C C . PHE A 1 383 ? -3.662 -17.007 -19.460 1.00 96.06 383 PHE A C 1
ATOM 3074 O O . PHE A 1 383 ? -3.099 -15.947 -19.199 1.00 96.06 383 PHE A O 1
ATOM 3081 N N . VAL A 1 384 ? -3.041 -18.182 -19.321 1.00 93.69 384 VAL A N 1
ATOM 3082 C CA . VAL A 1 384 ? -1.673 -18.301 -18.786 1.00 93.69 384 VAL A CA 1
ATOM 3083 C C . VAL A 1 384 ? -0.646 -17.645 -19.712 1.00 93.69 384 VAL A C 1
ATOM 3085 O O . VAL A 1 384 ? 0.320 -17.052 -19.233 1.00 93.69 384 VAL A O 1
ATOM 3088 N N . GLU A 1 385 ? -0.850 -17.745 -21.026 1.00 94.81 385 GLU A N 1
ATOM 3089 C CA . GLU A 1 385 ? -0.026 -17.071 -22.033 1.00 94.81 385 GLU A CA 1
ATOM 3090 C C . GLU A 1 385 ? -0.159 -15.550 -21.891 1.00 94.81 385 GLU A C 1
ATOM 3092 O O . GLU A 1 385 ? 0.846 -14.866 -21.696 1.00 94.81 385 GLU A O 1
ATOM 3097 N N . TYR A 1 386 ? -1.395 -15.040 -21.873 1.00 97.62 386 TYR A N 1
ATOM 3098 C CA . TYR A 1 386 ? -1.678 -13.620 -21.668 1.00 97.62 386 TYR A CA 1
ATOM 3099 C C . TYR A 1 386 ? -1.073 -13.096 -20.360 1.00 97.62 386 TYR A C 1
ATOM 3101 O O . TYR A 1 386 ? -0.357 -12.102 -20.373 1.00 97.62 386 TYR A O 1
ATOM 3109 N N . PHE A 1 387 ? -1.280 -13.797 -19.243 1.00 97.06 387 PHE A N 1
ATOM 3110 C CA . PHE A 1 387 ? -0.756 -13.428 -17.927 1.00 97.06 387 PHE A CA 1
ATOM 3111 C C . PHE A 1 387 ? 0.770 -13.262 -17.920 1.00 97.06 387 PHE A C 1
ATOM 3113 O O . PHE A 1 387 ? 1.286 -12.282 -17.383 1.00 97.06 387 PHE A O 1
ATOM 3120 N N . ARG A 1 388 ? 1.503 -14.194 -18.540 1.00 94.44 388 ARG A N 1
ATOM 3121 C CA . ARG A 1 388 ? 2.974 -14.151 -18.608 1.00 94.44 388 ARG A CA 1
ATOM 3122 C C . ARG A 1 388 ? 3.496 -13.023 -19.497 1.00 94.44 388 ARG A C 1
ATOM 3124 O O . ARG A 1 388 ? 4.583 -12.512 -19.247 1.00 94.44 388 ARG A O 1
ATOM 3131 N N . LEU A 1 389 ? 2.742 -12.649 -20.531 1.00 96.81 389 LEU A N 1
ATOM 3132 C CA . LEU A 1 389 ? 3.096 -11.546 -21.423 1.00 96.81 389 LEU A CA 1
ATOM 3133 C C . LEU A 1 389 ? 2.741 -10.187 -20.807 1.00 96.81 389 LEU A C 1
ATOM 3135 O O . LEU A 1 389 ? 3.580 -9.292 -20.780 1.00 96.81 389 LEU A O 1
ATOM 3139 N N . ALA A 1 390 ? 1.534 -10.043 -20.266 1.00 97.56 390 ALA A N 1
ATOM 3140 C CA . ALA A 1 390 ? 1.022 -8.781 -19.742 1.00 97.56 390 ALA A CA 1
ATOM 3141 C C . ALA A 1 390 ? 1.678 -8.363 -18.416 1.00 97.56 390 ALA A C 1
ATOM 3143 O O . ALA A 1 390 ? 1.711 -7.178 -18.101 1.00 97.56 390 ALA A O 1
ATOM 3144 N N . THR A 1 391 ? 2.221 -9.311 -17.642 1.00 97.88 391 THR A N 1
ATOM 3145 C CA . THR A 1 391 ? 2.782 -9.054 -16.303 1.00 97.88 391 THR A CA 1
ATOM 3146 C C . THR A 1 391 ? 4.269 -9.425 -16.199 1.00 97.88 391 THR A C 1
ATOM 3148 O O . THR A 1 391 ? 4.764 -10.223 -17.000 1.00 97.88 391 THR A O 1
ATOM 3151 N N . PRO A 1 392 ? 5.005 -8.901 -15.198 1.00 95.56 392 PRO A N 1
ATOM 3152 C CA . PRO A 1 392 ? 6.395 -9.286 -14.932 1.00 95.56 392 PRO A CA 1
ATOM 3153 C C . PRO A 1 392 ? 6.550 -10.587 -14.107 1.00 95.56 392 PRO A C 1
ATOM 3155 O O . PRO A 1 392 ? 7.546 -10.754 -13.401 1.00 95.56 392 PRO A O 1
ATOM 3158 N N . GLU A 1 393 ? 5.572 -11.507 -14.119 1.00 92.50 393 GLU A N 1
ATOM 3159 C CA . GLU A 1 393 ? 5.596 -12.717 -13.269 1.00 92.50 393 GLU A CA 1
ATOM 3160 C C . GLU A 1 393 ? 6.835 -13.594 -13.492 1.00 92.50 393 GLU A C 1
ATOM 3162 O O . GLU A 1 393 ? 7.431 -14.092 -12.531 1.00 92.50 393 GLU A O 1
ATOM 3167 N N . LEU A 1 394 ? 7.227 -13.781 -14.754 1.00 88.31 394 LEU A N 1
ATOM 3168 C CA . LEU A 1 394 ? 8.359 -14.633 -15.109 1.00 88.31 394 LEU A CA 1
ATOM 3169 C C . LEU A 1 394 ? 9.674 -14.056 -14.582 1.00 88.31 394 LEU A C 1
ATOM 3171 O O . LEU A 1 394 ? 10.500 -14.793 -14.044 1.00 88.31 394 LEU A O 1
ATOM 3175 N N . GLU A 1 395 ? 9.855 -12.744 -14.712 1.00 89.62 395 GLU A N 1
ATOM 3176 C CA . GLU A 1 395 ? 11.035 -12.032 -14.240 1.00 89.62 395 GLU A CA 1
ATOM 3177 C C . GLU A 1 395 ? 11.088 -12.000 -12.711 1.00 89.62 395 GLU A C 1
ATOM 3179 O O . GLU A 1 395 ? 12.141 -12.280 -12.142 1.00 89.62 395 GLU A O 1
ATOM 3184 N N . TYR A 1 396 ? 9.955 -11.785 -12.032 1.00 84.94 396 TYR A N 1
ATOM 3185 C CA . TYR A 1 396 ? 9.886 -11.840 -10.568 1.00 84.94 396 TYR A CA 1
ATOM 3186 C C . TYR A 1 396 ? 10.406 -13.176 -10.013 1.00 84.94 396 TYR A C 1
ATOM 3188 O O . TYR A 1 396 ? 11.164 -13.194 -9.046 1.00 84.94 396 TYR A O 1
ATOM 3196 N N . GLY A 1 397 ? 10.040 -14.299 -10.644 1.00 74.00 397 GLY A N 1
ATOM 3197 C CA . GLY A 1 397 ? 10.503 -15.627 -10.231 1.00 74.00 397 GLY A CA 1
ATOM 3198 C C . GLY A 1 397 ? 11.988 -15.904 -10.496 1.00 74.00 397 GLY A C 1
ATOM 3199 O O . GLY A 1 397 ? 12.541 -16.823 -9.892 1.00 74.00 397 GLY A O 1
ATOM 3200 N N . ARG A 1 398 ? 12.623 -15.142 -11.395 1.00 73.31 398 ARG A N 1
ATOM 3201 C CA . ARG A 1 398 ? 14.042 -15.283 -11.770 1.00 73.31 398 ARG A CA 1
ATOM 3202 C C . ARG A 1 398 ? 14.959 -14.327 -11.007 1.00 73.31 398 ARG A C 1
ATOM 3204 O O . ARG A 1 398 ? 16.144 -14.611 -10.885 1.00 73.31 398 ARG A O 1
ATOM 3211 N N . MET A 1 399 ? 14.427 -13.213 -10.510 1.00 71.44 399 MET A N 1
ATOM 3212 C CA . MET A 1 399 ? 15.212 -12.140 -9.900 1.00 71.44 399 MET A CA 1
ATOM 3213 C C . MET A 1 399 ? 15.430 -12.327 -8.395 1.00 71.44 399 MET A C 1
ATOM 3215 O O . MET A 1 399 ? 14.619 -12.916 -7.679 1.00 71.44 399 MET A O 1
ATOM 3219 N N . ASN A 1 400 ? 16.517 -11.738 -7.887 1.00 65.50 400 ASN A N 1
ATOM 3220 C CA . ASN A 1 400 ? 16.949 -11.793 -6.483 1.00 65.50 400 ASN A CA 1
ATOM 3221 C C . ASN A 1 400 ? 16.095 -10.918 -5.531 1.00 65.50 400 ASN A C 1
ATOM 3223 O O . ASN A 1 400 ? 16.627 -10.216 -4.670 1.00 65.50 400 ASN A O 1
ATOM 3227 N N . ILE A 1 401 ? 14.769 -10.928 -5.685 1.00 64.94 401 ILE A N 1
ATOM 3228 C CA . ILE A 1 401 ? 13.847 -10.047 -4.952 1.00 64.94 401 ILE A CA 1
ATOM 3229 C C . ILE A 1 401 ? 13.357 -10.691 -3.645 1.00 64.94 401 ILE A C 1
ATOM 3231 O O . ILE A 1 401 ? 13.307 -10.013 -2.620 1.00 64.94 401 ILE A O 1
ATOM 3235 N N . GLY A 1 402 ? 13.044 -11.992 -3.656 1.00 62.66 402 GLY A N 1
ATOM 3236 C CA . GLY A 1 402 ? 12.497 -12.710 -2.497 1.00 62.66 402 GLY A CA 1
ATOM 3237 C C . GLY A 1 402 ? 13.221 -14.018 -2.163 1.00 62.66 402 GLY A C 1
ATOM 3238 O O . GLY A 1 402 ? 13.858 -14.648 -3.014 1.00 62.66 402 GLY A O 1
ATOM 3239 N N . SER A 1 403 ? 13.097 -14.472 -0.908 1.00 63.59 403 SER A N 1
ATOM 3240 C CA . SER A 1 403 ? 13.654 -15.759 -0.468 1.00 63.59 403 SER A CA 1
ATOM 3241 C C . SER A 1 403 ? 12.837 -16.994 -0.922 1.00 63.59 403 SER A C 1
ATOM 3243 O O . SER A 1 403 ? 13.244 -18.135 -0.697 1.00 63.59 403 SER A O 1
ATOM 3245 N N . ARG A 1 404 ? 11.701 -16.828 -1.606 1.00 72.00 404 ARG A N 1
ATOM 3246 C CA . ARG A 1 404 ? 10.755 -17.923 -1.906 1.00 72.00 404 ARG A CA 1
ATOM 3247 C C . ARG A 1 404 ? 10.630 -18.199 -3.411 1.00 72.00 404 ARG A C 1
ATOM 3249 O O . ARG A 1 404 ? 10.576 -17.241 -4.175 1.00 72.00 404 ARG A O 1
ATOM 3256 N N . PRO A 1 405 ? 10.511 -19.470 -3.851 1.00 72.62 405 PRO A N 1
ATOM 3257 C CA . PRO A 1 405 ? 10.113 -19.789 -5.225 1.00 72.62 405 PRO A CA 1
ATOM 3258 C C . PRO A 1 405 ? 8.690 -19.293 -5.529 1.00 72.62 405 PRO A C 1
ATOM 3260 O O . PRO A 1 405 ? 7.801 -19.412 -4.682 1.00 72.62 405 PRO A O 1
ATOM 3263 N N . SER A 1 406 ? 8.445 -18.794 -6.745 1.00 75.12 406 SER A N 1
ATOM 3264 C CA . SER A 1 406 ? 7.128 -18.272 -7.150 1.00 75.12 406 SER A CA 1
ATOM 3265 C C . SER A 1 406 ? 6.074 -19.367 -7.389 1.00 75.12 406 SER A C 1
ATOM 3267 O O . SER A 1 406 ? 4.881 -19.145 -7.169 1.00 75.12 406 SER A O 1
ATOM 3269 N N . LYS A 1 407 ? 6.498 -20.577 -7.780 1.00 74.38 407 LYS A N 1
ATOM 3270 C CA . LYS A 1 407 ? 5.618 -21.725 -8.064 1.00 74.38 407 LYS A CA 1
ATOM 3271 C C . LYS A 1 407 ? 5.948 -22.934 -7.201 1.00 74.38 407 LYS A C 1
ATOM 3273 O O . LYS A 1 407 ? 7.097 -23.158 -6.831 1.00 74.38 407 LYS A O 1
ATOM 3278 N N . ARG A 1 408 ? 4.926 -23.747 -6.918 1.00 76.38 408 ARG A N 1
ATOM 3279 C CA . ARG A 1 408 ? 5.075 -25.077 -6.297 1.00 76.38 408 ARG A CA 1
ATOM 3280 C C . ARG A 1 408 ? 5.594 -26.117 -7.296 1.00 76.38 408 ARG A C 1
ATOM 3282 O O . ARG A 1 408 ? 6.365 -26.989 -6.914 1.00 76.38 408 ARG A O 1
ATOM 3289 N N . LYS A 1 409 ? 5.191 -26.017 -8.570 1.00 71.50 409 LYS A N 1
ATOM 3290 C CA . LYS A 1 409 ? 5.671 -26.850 -9.686 1.00 71.50 409 LYS A CA 1
ATOM 3291 C C . LYS A 1 409 ? 6.048 -25.947 -10.871 1.00 71.50 409 LYS A C 1
ATOM 3293 O O . LYS A 1 409 ? 5.177 -25.211 -11.325 1.00 71.50 409 LYS A O 1
ATOM 3298 N N . PRO A 1 410 ? 7.286 -25.995 -11.399 1.00 65.44 410 PRO A N 1
ATOM 3299 C CA . PRO A 1 410 ? 7.734 -25.074 -12.453 1.00 65.44 410 PRO A CA 1
ATOM 3300 C C . PRO A 1 410 ? 6.907 -25.106 -13.750 1.00 65.44 410 PRO A C 1
ATOM 3302 O O . PRO A 1 410 ? 6.770 -24.079 -14.407 1.00 65.44 410 PRO A O 1
ATOM 3305 N N . SER A 1 411 ? 6.342 -26.264 -14.107 1.00 61.19 411 SER A N 1
ATOM 3306 C CA . SER A 1 411 ? 5.572 -26.481 -15.341 1.00 61.19 411 SER A CA 1
ATOM 3307 C C . SER A 1 411 ? 4.050 -26.331 -15.195 1.00 61.19 411 SER A C 1
ATOM 3309 O O . SER A 1 411 ? 3.339 -26.532 -16.175 1.00 61.19 411 SER A O 1
ATOM 3311 N N . GLY A 1 412 ? 3.532 -26.010 -14.003 1.00 64.12 412 GLY A N 1
ATOM 3312 C CA . GLY A 1 412 ? 2.086 -25.910 -13.771 1.00 64.12 412 GLY A CA 1
ATOM 3313 C C . GLY A 1 412 ? 1.452 -24.605 -14.277 1.00 64.12 412 GLY A C 1
ATOM 3314 O O . GLY A 1 412 ? 2.145 -23.621 -14.566 1.00 64.12 412 GLY A O 1
ATOM 3315 N N . GLY A 1 413 ? 0.120 -24.598 -14.362 1.00 76.19 413 GLY A N 1
ATOM 3316 C CA . GLY A 1 413 ? -0.705 -23.419 -14.623 1.00 76.19 413 GLY A CA 1
ATOM 3317 C C . GLY A 1 413 ? -0.854 -22.529 -13.384 1.00 76.19 413 GLY A C 1
ATOM 3318 O O . GLY A 1 413 ? -0.013 -22.554 -12.475 1.00 76.19 413 GLY A O 1
ATOM 3319 N N . ILE A 1 414 ? -1.922 -21.727 -13.336 1.00 80.00 414 ILE A N 1
ATOM 3320 C CA . ILE A 1 414 ? -2.207 -20.812 -12.214 1.00 80.00 414 ILE A CA 1
ATOM 3321 C C . ILE A 1 414 ? -2.352 -21.567 -10.886 1.00 80.00 414 ILE A C 1
ATOM 3323 O O . ILE A 1 414 ? -1.914 -21.074 -9.853 1.00 80.00 414 ILE A O 1
ATOM 3327 N N . GLU A 1 415 ? -2.851 -22.802 -10.899 1.00 80.50 415 GLU A N 1
ATOM 3328 C CA . GLU A 1 415 ? -2.986 -23.669 -9.721 1.00 80.50 415 GLU A CA 1
ATOM 3329 C C . GLU A 1 415 ? -1.651 -24.005 -9.032 1.00 80.50 415 GLU A C 1
ATOM 3331 O O . GLU A 1 415 ? -1.619 -24.408 -7.868 1.00 80.50 415 GLU A O 1
ATOM 3336 N N . SER A 1 416 ? -0.533 -23.842 -9.746 1.00 82.06 416 SER A N 1
ATOM 3337 C CA . SER A 1 416 ? 0.814 -24.022 -9.201 1.00 82.06 416 SER A CA 1
ATOM 3338 C C . SER A 1 416 ? 1.449 -22.721 -8.700 1.00 82.06 416 SER A C 1
ATOM 3340 O O . SER A 1 416 ? 2.456 -22.781 -7.981 1.00 82.06 416 SER A O 1
ATOM 3342 N N . LEU A 1 417 ? 0.883 -21.569 -9.079 1.00 84.88 417 LEU A N 1
ATOM 3343 C CA . LEU A 1 417 ? 1.329 -20.240 -8.681 1.00 84.88 417 LEU A CA 1
ATOM 3344 C C . LEU A 1 417 ? 0.865 -19.947 -7.255 1.00 84.88 417 LEU A C 1
ATOM 3346 O O . LEU A 1 417 ? -0.239 -20.293 -6.841 1.00 84.88 417 LEU A O 1
ATOM 3350 N N . ARG A 1 418 ? 1.734 -19.316 -6.470 1.00 83.50 418 ARG A N 1
ATOM 3351 C CA . ARG A 1 418 ? 1.395 -18.906 -5.105 1.00 83.50 418 ARG A CA 1
ATOM 3352 C C . ARG A 1 418 ? 0.609 -17.594 -5.107 1.00 83.50 418 ARG A C 1
ATOM 3354 O O . ARG A 1 418 ? 0.761 -16.781 -6.014 1.00 83.50 418 ARG A O 1
ATOM 3361 N N . ALA A 1 419 ? -0.133 -17.350 -4.026 1.00 83.50 419 ALA A N 1
ATOM 3362 C CA . ALA A 1 419 ? -0.921 -16.130 -3.852 1.00 83.50 419 ALA A CA 1
ATOM 3363 C C . ALA A 1 419 ? -0.074 -14.845 -3.947 1.00 83.50 419 ALA A C 1
ATOM 3365 O O . ALA A 1 419 ? -0.447 -13.937 -4.677 1.00 83.50 419 ALA A O 1
ATOM 3366 N N . ILE A 1 420 ? 1.096 -14.785 -3.290 1.00 82.50 420 ILE A N 1
ATOM 3367 C CA . ILE A 1 420 ? 1.957 -13.585 -3.325 1.00 82.50 420 ILE A CA 1
ATOM 3368 C C . ILE A 1 420 ? 2.372 -13.223 -4.767 1.00 82.50 420 ILE A C 1
ATOM 3370 O O . ILE A 1 420 ? 2.049 -12.120 -5.188 1.00 82.50 420 ILE A O 1
ATOM 3374 N N . PRO A 1 421 ? 3.020 -14.106 -5.559 1.00 88.19 421 PRO A N 1
ATOM 3375 C CA . PRO A 1 421 ? 3.317 -13.837 -6.969 1.00 88.19 421 PRO A CA 1
ATOM 3376 C C . PRO A 1 421 ? 2.090 -13.490 -7.816 1.00 88.19 421 PRO A C 1
ATOM 3378 O O . PRO A 1 421 ? 2.196 -12.663 -8.715 1.00 88.19 421 PRO A O 1
ATOM 3381 N N . TRP A 1 422 ? 0.943 -14.117 -7.537 1.00 93.12 422 TRP A N 1
ATOM 3382 C CA . TRP A 1 422 ? -0.302 -13.858 -8.253 1.00 93.12 422 TRP A CA 1
ATOM 3383 C C . TRP A 1 422 ? -0.786 -12.419 -8.059 1.00 93.12 422 TRP A C 1
ATOM 3385 O O . TRP A 1 422 ? -0.948 -11.702 -9.043 1.00 93.12 422 TRP A O 1
ATOM 3395 N N . ILE A 1 423 ? -0.945 -11.971 -6.810 1.00 92.38 423 ILE A N 1
ATOM 3396 C CA . ILE A 1 423 ? -1.321 -10.582 -6.511 1.00 92.38 423 ILE A CA 1
ATOM 3397 C C . ILE A 1 423 ? -0.233 -9.632 -7.013 1.00 92.38 423 ILE A C 1
ATOM 3399 O O . ILE A 1 423 ? -0.518 -8.707 -7.770 1.00 92.38 423 I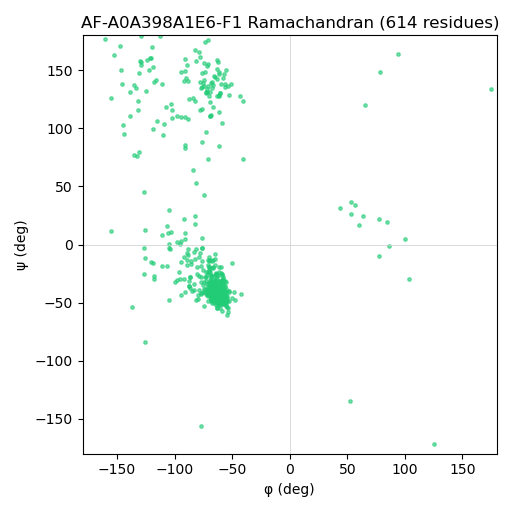LE A O 1
ATOM 3403 N N . PHE A 1 424 ? 1.027 -9.918 -6.674 1.00 92.06 424 PHE A N 1
ATOM 3404 C CA . PHE A 1 424 ? 2.167 -9.068 -6.992 1.00 92.06 424 PHE A CA 1
ATOM 3405 C C . PHE A 1 424 ? 2.268 -8.746 -8.485 1.00 92.06 424 PHE A C 1
ATOM 3407 O O . PHE A 1 424 ? 2.395 -7.579 -8.849 1.00 92.06 424 PHE A O 1
ATOM 3414 N N . ALA A 1 425 ? 2.174 -9.753 -9.357 1.00 95.12 425 ALA A N 1
ATOM 3415 C CA . ALA A 1 425 ? 2.299 -9.571 -10.800 1.00 95.12 425 ALA A CA 1
ATOM 3416 C C . ALA A 1 425 ? 1.229 -8.621 -11.367 1.00 95.12 425 ALA A C 1
ATOM 3418 O O . ALA A 1 425 ? 1.546 -7.743 -12.170 1.00 95.12 425 ALA A O 1
ATOM 3419 N N . TRP A 1 426 ? -0.021 -8.737 -10.913 1.00 97.88 426 TRP A N 1
ATOM 3420 C CA . TRP A 1 426 ? -1.101 -7.853 -11.357 1.00 97.88 426 TRP A CA 1
ATOM 3421 C C . TRP A 1 426 ? -1.051 -6.469 -10.713 1.00 97.88 426 TRP A C 1
ATOM 3423 O O . TRP A 1 426 ? -1.392 -5.488 -11.378 1.00 97.88 426 TRP A O 1
ATOM 3433 N N . THR A 1 427 ? -0.572 -6.370 -9.471 1.00 97.06 427 THR A N 1
ATOM 3434 C CA . THR A 1 427 ? -0.306 -5.090 -8.804 1.00 97.06 427 THR A CA 1
ATOM 3435 C C . THR A 1 427 ? 0.725 -4.272 -9.578 1.00 97.06 427 THR A C 1
ATOM 3437 O O . THR A 1 427 ? 0.508 -3.085 -9.806 1.00 97.06 427 THR A O 1
ATOM 3440 N N . GLN A 1 428 ? 1.799 -4.906 -10.065 1.00 97.75 428 GLN A N 1
ATOM 3441 C CA . GLN A 1 428 ? 2.848 -4.233 -10.842 1.00 97.75 428 GLN A CA 1
ATOM 3442 C C . GLN A 1 428 ? 2.317 -3.536 -12.101 1.00 97.75 428 GLN A C 1
ATOM 3444 O O . GLN A 1 428 ? 2.810 -2.479 -12.463 1.00 97.75 428 GLN A O 1
ATOM 3449 N N . THR A 1 429 ? 1.282 -4.086 -12.735 1.00 98.06 429 THR A N 1
ATOM 3450 C CA . THR A 1 429 ? 0.702 -3.556 -13.988 1.00 98.06 429 THR A CA 1
ATOM 3451 C C . THR A 1 429 ? -0.435 -2.557 -13.780 1.00 98.06 429 THR A C 1
ATOM 3453 O O . THR A 1 429 ? -1.071 -2.148 -14.748 1.00 98.06 429 THR A O 1
ATOM 3456 N N . ARG A 1 430 ? -0.730 -2.189 -12.522 1.00 97.94 430 ARG A N 1
ATOM 3457 C CA . ARG A 1 430 ? -1.873 -1.337 -12.141 1.00 97.94 430 ARG A CA 1
ATOM 3458 C C . ARG A 1 430 ? -3.240 -1.923 -12.516 1.00 97.94 430 ARG A C 1
ATOM 3460 O O . ARG A 1 430 ? -4.230 -1.198 -12.520 1.00 97.94 430 ARG A O 1
ATOM 3467 N N . PHE A 1 431 ? -3.320 -3.222 -12.810 1.00 98.44 431 PHE A N 1
ATOM 3468 C CA . PHE A 1 431 ? -4.563 -3.840 -13.271 1.00 98.44 431 PHE A CA 1
ATOM 3469 C C . PHE A 1 431 ? -5.343 -4.554 -12.165 1.00 98.44 431 PHE A C 1
ATOM 3471 O O . PHE A 1 431 ? -6.569 -4.598 -12.205 1.00 98.44 431 PHE A O 1
ATOM 3478 N N . HIS A 1 432 ? -4.646 -5.093 -11.157 1.00 97.81 432 HIS A N 1
ATOM 3479 C CA . HIS A 1 432 ? -5.245 -5.668 -9.939 1.00 97.81 432 HIS A CA 1
ATOM 3480 C C . HIS A 1 432 ? -6.333 -6.735 -10.172 1.00 97.81 432 HIS A C 1
ATOM 3482 O O . HIS A 1 432 ? -7.184 -6.943 -9.309 1.00 97.81 432 HIS A O 1
ATOM 3488 N N . LEU A 1 433 ? -6.286 -7.437 -11.314 1.00 98.06 433 LEU A N 1
ATOM 3489 C CA . LEU A 1 433 ? -7.261 -8.459 -11.731 1.00 98.06 433 LEU A CA 1
ATOM 3490 C C . LEU A 1 433 ? -7.712 -9.422 -10.610 1.00 98.06 433 LEU A C 1
ATOM 3492 O O . LEU A 1 433 ? -8.911 -9.680 -10.514 1.00 98.06 433 LEU A O 1
ATOM 3496 N N . PRO A 1 434 ? -6.820 -9.938 -9.738 1.00 96.81 434 PRO A N 1
ATOM 3497 C CA . PRO A 1 434 ? -7.200 -10.891 -8.697 1.00 96.81 434 PRO A CA 1
ATOM 3498 C C . PRO A 1 434 ? -8.205 -10.380 -7.669 1.00 96.81 434 PRO A C 1
ATOM 3500 O O . PRO A 1 434 ? -8.849 -11.199 -7.023 1.00 96.81 434 PRO A O 1
ATOM 3503 N N . VAL A 1 435 ? -8.288 -9.062 -7.479 1.00 95.81 435 VAL A N 1
ATOM 3504 C CA . VAL A 1 435 ? -9.069 -8.457 -6.395 1.00 95.81 435 VAL A CA 1
ATOM 3505 C C . VAL A 1 435 ? -10.525 -8.245 -6.805 1.00 95.81 435 VAL A C 1
ATOM 3507 O O . VAL A 1 435 ? -11.424 -8.422 -5.991 1.00 95.81 435 VAL A O 1
ATOM 3510 N N . TRP A 1 436 ? -10.769 -7.871 -8.064 1.00 98.06 436 TRP A N 1
ATOM 3511 C CA . TRP A 1 436 ? -12.092 -7.428 -8.520 1.00 98.06 436 TRP A CA 1
ATOM 3512 C C . TRP A 1 436 ? -12.785 -8.392 -9.491 1.00 98.06 436 TRP A C 1
ATOM 3514 O O . TRP A 1 436 ? -14.001 -8.295 -9.673 1.00 98.06 436 TRP A O 1
ATOM 3524 N N . LEU A 1 437 ? -12.062 -9.319 -10.129 1.00 98.19 437 LEU A N 1
ATOM 3525 C CA . LEU A 1 437 ? -12.653 -10.234 -11.108 1.00 98.19 437 LEU A CA 1
ATOM 3526 C C . LEU A 1 437 ? -13.744 -11.109 -10.464 1.00 98.19 437 LEU A C 1
ATOM 3528 O O . LEU A 1 437 ? -13.504 -11.757 -9.448 1.00 98.19 437 LEU A O 1
ATOM 3532 N N . GLY A 1 438 ? -14.931 -11.151 -11.076 1.00 97.44 438 GLY A N 1
ATOM 3533 C CA . GLY A 1 438 ? -16.111 -11.851 -10.553 1.00 97.44 438 GLY A CA 1
ATOM 3534 C C . GLY A 1 438 ? -17.157 -10.917 -9.936 1.00 97.44 438 GLY A C 1
ATOM 3535 O O . GLY A 1 438 ? -18.354 -11.213 -9.986 1.00 97.44 438 GLY A O 1
ATOM 3536 N N . PHE A 1 439 ? -16.747 -9.767 -9.382 1.00 97.81 439 PHE A N 1
ATOM 3537 C CA . PHE A 1 439 ? -17.692 -8.822 -8.775 1.00 97.81 439 PHE A CA 1
ATOM 3538 C C . PHE A 1 439 ? -18.625 -8.212 -9.824 1.00 97.81 439 PHE A C 1
ATOM 3540 O O . PHE A 1 439 ? -19.835 -8.173 -9.603 1.00 97.81 439 PHE A O 1
ATOM 3547 N N . GLY A 1 440 ? -18.093 -7.799 -10.980 1.00 97.12 440 GLY A N 1
ATOM 3548 C CA . GLY A 1 440 ? -18.876 -7.217 -12.072 1.00 97.12 440 GLY A CA 1
ATOM 3549 C C . GLY A 1 440 ? -20.048 -8.102 -12.498 1.00 97.12 440 GLY A C 1
ATOM 3550 O O . GLY A 1 440 ? -21.202 -7.661 -12.450 1.00 97.12 440 GLY A O 1
ATOM 3551 N N . ALA A 1 441 ? -19.792 -9.374 -12.835 1.00 97.81 441 ALA A N 1
ATOM 3552 C CA . ALA A 1 441 ? -20.865 -10.297 -13.204 1.00 97.81 441 ALA A CA 1
ATOM 3553 C C . ALA A 1 441 ? -21.849 -10.549 -12.057 1.00 97.81 441 ALA A C 1
ATOM 3555 O O . ALA A 1 441 ? -23.057 -10.585 -12.299 1.00 97.81 441 ALA A O 1
ATOM 3556 N N . ALA A 1 442 ? -21.370 -10.683 -10.817 1.00 98.00 442 ALA A N 1
ATOM 3557 C CA . ALA A 1 442 ? -22.233 -10.915 -9.663 1.00 98.00 442 ALA A CA 1
ATOM 3558 C C . ALA A 1 442 ? -23.194 -9.744 -9.397 1.00 98.00 442 ALA A C 1
ATOM 3560 O O . ALA A 1 442 ? -24.395 -9.964 -9.220 1.00 98.00 442 ALA A O 1
ATOM 3561 N N . PHE A 1 443 ? -22.699 -8.504 -9.433 1.00 97.38 443 PHE A N 1
ATOM 3562 C CA . PHE A 1 443 ? -23.521 -7.301 -9.284 1.00 97.38 443 PHE A CA 1
ATOM 3563 C C . PHE A 1 443 ? -24.520 -7.150 -10.427 1.00 97.38 443 PHE A C 1
ATOM 3565 O O . PHE A 1 443 ? -25.712 -6.934 -10.196 1.00 97.38 443 PHE A O 1
ATOM 3572 N N . LYS A 1 444 ? -24.063 -7.337 -11.668 1.00 97.31 444 LYS A N 1
ATOM 3573 C CA . LYS A 1 444 ? -24.924 -7.270 -12.851 1.00 97.31 444 LYS A CA 1
ATOM 3574 C C . LYS A 1 444 ? -26.029 -8.322 -12.806 1.00 97.31 444 LYS A C 1
ATOM 3576 O O . LYS A 1 444 ? -27.182 -8.015 -13.107 1.00 97.31 444 LYS A O 1
ATOM 3581 N N . TYR A 1 445 ? -25.703 -9.547 -12.395 1.00 97.75 445 TYR A N 1
ATOM 3582 C CA . TYR A 1 445 ? -26.677 -10.614 -12.184 1.00 97.75 445 TYR A CA 1
ATOM 3583 C C . TYR A 1 445 ? -27.696 -10.240 -11.105 1.00 97.75 445 TYR A C 1
ATOM 3585 O O . TYR A 1 445 ? -28.898 -10.336 -11.358 1.00 97.75 445 TYR A O 1
ATOM 3593 N N . ALA A 1 446 ? -27.239 -9.774 -9.938 1.00 96.88 446 ALA A N 1
ATOM 3594 C CA . ALA A 1 446 ? -28.109 -9.372 -8.837 1.00 96.88 446 ALA A CA 1
ATOM 3595 C C . ALA A 1 446 ? -29.116 -8.298 -9.277 1.00 96.88 446 ALA A C 1
ATOM 3597 O O . ALA A 1 446 ? -30.322 -8.482 -9.105 1.00 96.88 446 ALA A O 1
ATOM 3598 N N . ILE A 1 447 ? -28.636 -7.224 -9.910 1.00 96.19 447 ILE A N 1
ATOM 3599 C CA . ILE A 1 447 ? -29.462 -6.096 -10.366 1.00 96.19 447 ILE A CA 1
ATOM 3600 C C . ILE A 1 447 ? -30.425 -6.524 -11.482 1.00 96.19 447 ILE A C 1
ATOM 3602 O O . ILE A 1 447 ? -31.585 -6.117 -11.493 1.00 96.19 447 ILE A O 1
ATOM 3606 N N . LYS A 1 448 ? -29.976 -7.375 -12.415 1.00 96.44 448 LYS A N 1
ATOM 3607 C CA . LYS A 1 448 ? -30.821 -7.871 -13.512 1.00 96.44 448 LYS A CA 1
ATOM 3608 C C . LYS A 1 448 ? -31.902 -8.839 -13.029 1.00 96.44 448 LYS A C 1
ATOM 3610 O O . LYS A 1 448 ? -32.979 -8.881 -13.617 1.00 96.44 448 LYS A O 1
ATOM 3615 N N . LYS A 1 449 ? -31.617 -9.634 -11.994 1.00 95.56 449 LYS A N 1
ATOM 3616 C CA . LYS A 1 449 ? -32.559 -10.613 -11.436 1.00 95.56 449 LYS A CA 1
ATOM 3617 C C . LYS A 1 449 ? -33.757 -9.939 -10.767 1.00 95.56 449 LYS A C 1
ATOM 3619 O O . LYS A 1 449 ? -34.872 -10.432 -10.901 1.00 95.56 449 LYS A O 1
ATOM 3624 N N . ASP A 1 450 ? -33.525 -8.835 -10.064 1.00 94.69 450 ASP A N 1
ATOM 3625 C CA . ASP A 1 450 ? -34.574 -7.998 -9.484 1.00 94.69 450 ASP A CA 1
ATOM 3626 C C . ASP A 1 450 ? -34.045 -6.571 -9.305 1.00 94.69 450 ASP A C 1
ATOM 3628 O O . ASP A 1 450 ? -33.033 -6.358 -8.638 1.00 94.69 450 ASP A O 1
ATOM 3632 N N . VAL A 1 451 ? -34.754 -5.583 -9.852 1.00 91.44 451 VAL A N 1
ATOM 3633 C CA . VAL A 1 451 ? -34.376 -4.162 -9.766 1.00 91.44 451 VAL A CA 1
ATOM 3634 C C . VAL A 1 451 ? -34.281 -3.656 -8.322 1.00 91.44 451 VAL A C 1
ATOM 3636 O O . VAL A 1 451 ? -33.539 -2.714 -8.039 1.00 91.44 451 VAL A O 1
ATOM 3639 N N . ARG A 1 452 ? -34.990 -4.299 -7.385 1.00 94.38 452 ARG A N 1
ATOM 3640 C CA . ARG A 1 452 ? -34.934 -3.985 -5.949 1.00 94.38 452 ARG A CA 1
ATOM 3641 C C . ARG A 1 452 ? -33.601 -4.386 -5.317 1.00 94.38 452 ARG A C 1
ATOM 3643 O O . ARG A 1 452 ? -33.220 -3.803 -4.305 1.00 94.38 452 ARG A O 1
ATOM 3650 N N . ASN A 1 453 ? -32.860 -5.316 -5.923 1.00 96.38 453 ASN A N 1
ATOM 3651 C CA . ASN A 1 453 ? -31.577 -5.769 -5.388 1.00 96.38 453 ASN A CA 1
ATOM 3652 C C . ASN A 1 453 ? -30.524 -4.663 -5.380 1.00 96.38 453 ASN A C 1
ATOM 3654 O O . ASN A 1 453 ? -29.650 -4.695 -4.524 1.00 96.38 453 ASN A O 1
ATOM 3658 N N . LEU A 1 454 ? -30.614 -3.660 -6.263 1.00 95.81 454 LEU A N 1
ATOM 3659 C CA . LEU A 1 454 ? -29.711 -2.510 -6.193 1.00 95.81 454 LEU A CA 1
ATOM 3660 C C . LEU A 1 454 ? -29.867 -1.752 -4.866 1.00 95.81 454 LEU A C 1
ATOM 3662 O O . LEU A 1 454 ? -28.876 -1.470 -4.200 1.00 95.81 454 LEU A O 1
ATOM 3666 N N . HIS A 1 455 ? -31.108 -1.472 -4.462 1.00 96.38 455 HIS A N 1
ATOM 3667 C CA . HIS A 1 455 ? -31.376 -0.821 -3.178 1.00 96.38 455 HIS A CA 1
ATOM 3668 C C . HIS A 1 455 ? -30.940 -1.718 -2.015 1.00 96.38 455 HIS A C 1
ATOM 3670 O O . HIS A 1 455 ? -30.330 -1.239 -1.069 1.00 96.38 455 HIS A O 1
ATOM 3676 N N . MET A 1 456 ? -31.154 -3.034 -2.121 1.00 97.19 456 MET A N 1
ATOM 3677 C CA . MET A 1 456 ? -30.696 -3.980 -1.102 1.00 97.19 456 MET A CA 1
ATOM 3678 C C . MET A 1 456 ? -29.168 -3.996 -0.947 1.00 97.19 456 MET A C 1
ATOM 3680 O O . MET A 1 456 ? -28.677 -4.041 0.175 1.00 97.19 456 MET A O 1
ATOM 3684 N N . LEU A 1 457 ? -28.413 -3.926 -2.045 1.00 97.50 457 LEU A N 1
ATOM 3685 C CA . LEU A 1 457 ? -26.950 -3.839 -2.020 1.00 97.50 457 LEU A CA 1
ATOM 3686 C C . LEU A 1 457 ? -26.465 -2.527 -1.386 1.00 97.50 457 LEU A C 1
ATOM 3688 O O . LEU A 1 457 ? -25.529 -2.536 -0.587 1.00 97.50 457 LEU A O 1
ATOM 3692 N N . GLN A 1 458 ? -27.132 -1.412 -1.690 1.00 97.31 458 GLN A N 1
ATOM 3693 C CA . GLN A 1 458 ? -26.861 -0.118 -1.056 1.00 97.31 458 GLN A CA 1
ATOM 3694 C C . GLN A 1 458 ? -27.178 -0.146 0.446 1.00 97.31 458 GLN A C 1
ATOM 3696 O O . GLN A 1 458 ? -26.417 0.390 1.251 1.00 97.31 458 GLN A O 1
ATOM 3701 N N . ASP A 1 459 ? -28.262 -0.812 0.846 1.00 96.62 459 ASP A N 1
ATOM 3702 C CA . ASP A 1 459 ? -28.614 -1.004 2.254 1.00 96.62 459 ASP A CA 1
ATOM 3703 C C . ASP A 1 459 ? -27.596 -1.900 2.971 1.00 96.62 459 ASP A C 1
ATOM 3705 O O . ASP A 1 459 ? -27.190 -1.596 4.093 1.00 96.62 459 ASP A O 1
ATOM 3709 N N . MET A 1 460 ? -27.124 -2.970 2.321 1.00 96.88 460 MET A N 1
ATOM 3710 C CA . MET A 1 460 ? -26.035 -3.805 2.837 1.00 96.88 460 MET A CA 1
ATOM 3711 C C . MET A 1 460 ? -24.766 -2.971 3.051 1.00 96.88 460 MET A C 1
ATOM 3713 O O . MET A 1 460 ? -24.148 -3.075 4.106 1.00 96.88 460 MET A O 1
ATOM 3717 N N . TYR A 1 461 ? -24.400 -2.097 2.109 1.00 95.69 461 TYR A N 1
ATOM 3718 C CA . TYR A 1 461 ? -23.229 -1.221 2.245 1.00 95.69 461 TYR A CA 1
ATOM 3719 C C . TYR A 1 461 ? -23.374 -0.210 3.395 1.00 95.69 461 TYR A C 1
ATOM 3721 O O . TYR A 1 461 ? -22.428 0.065 4.136 1.00 95.69 461 TYR A O 1
ATOM 3729 N N . LYS A 1 462 ? -24.579 0.330 3.595 1.00 92.31 462 LYS A N 1
ATOM 3730 C CA . LYS A 1 462 ? -24.857 1.304 4.660 1.00 92.31 462 LYS A CA 1
ATOM 3731 C C . LYS A 1 462 ? -24.983 0.696 6.046 1.00 92.31 462 LYS A C 1
ATOM 3733 O O . LYS A 1 462 ? -24.740 1.409 7.012 1.00 92.31 462 LYS A O 1
ATOM 3738 N N . HIS A 1 463 ? -25.393 -0.565 6.159 1.00 90.69 463 HIS A N 1
ATOM 3739 C CA . HIS A 1 463 ? -25.817 -1.132 7.442 1.00 90.69 463 HIS A CA 1
ATOM 3740 C C . HIS A 1 463 ? -25.090 -2.409 7.849 1.00 90.69 463 HIS A C 1
ATOM 3742 O O . HIS A 1 463 ? -25.221 -2.817 8.999 1.00 90.69 463 HIS A O 1
ATOM 3748 N N . TRP A 1 464 ? -24.328 -3.046 6.958 1.00 92.88 464 TRP A N 1
ATOM 3749 C CA . TRP A 1 464 ? -23.627 -4.287 7.269 1.00 92.88 464 TRP A CA 1
ATOM 3750 C C . TRP A 1 464 ? -22.103 -4.103 7.211 1.00 92.88 464 TRP A C 1
ATOM 3752 O O . TRP A 1 464 ? -21.541 -4.059 6.113 1.00 92.88 464 TRP A O 1
ATOM 3762 N N . PRO A 1 465 ? -21.407 -4.057 8.370 1.00 78.62 465 PRO A N 1
ATOM 3763 C CA . PRO A 1 465 ? -19.965 -3.808 8.420 1.00 78.62 465 PRO A CA 1
ATOM 3764 C C . PRO A 1 465 ? -19.137 -4.743 7.534 1.00 78.62 465 PRO A C 1
ATOM 3766 O O . PRO A 1 465 ? -18.250 -4.275 6.832 1.00 78.62 465 PRO A O 1
ATOM 3769 N N . PHE A 1 466 ? -19.471 -6.039 7.490 1.00 84.62 466 PHE A N 1
ATOM 3770 C CA . PHE A 1 466 ? -18.801 -7.020 6.625 1.00 84.62 466 PHE A CA 1
ATOM 3771 C C . PHE A 1 466 ? -18.855 -6.629 5.142 1.00 84.62 466 PHE A C 1
ATOM 3773 O O . PHE A 1 466 ? -17.843 -6.678 4.443 1.00 84.62 466 PHE A O 1
ATOM 3780 N N . PHE A 1 467 ? -20.035 -6.234 4.657 1.00 93.31 467 PHE A N 1
ATOM 3781 C CA . PHE A 1 467 ? -20.199 -5.866 3.258 1.00 93.31 467 PHE A CA 1
ATOM 3782 C C . PHE A 1 467 ? -19.512 -4.530 2.968 1.00 93.31 467 PHE A C 1
ATOM 3784 O O . PHE A 1 467 ? -18.787 -4.434 1.984 1.00 93.31 467 PHE A O 1
ATOM 3791 N N . ARG A 1 468 ? -19.638 -3.543 3.868 1.00 87.25 468 ARG A N 1
ATOM 3792 C CA . ARG A 1 468 ? -18.930 -2.259 3.764 1.00 87.25 468 ARG A CA 1
ATOM 3793 C C . ARG A 1 468 ? -17.421 -2.439 3.612 1.00 87.25 468 ARG A C 1
ATOM 3795 O O . ARG A 1 468 ? -16.885 -2.017 2.597 1.00 87.25 468 ARG A O 1
ATOM 3802 N N . VAL A 1 469 ? -16.752 -3.113 4.554 1.00 77.19 469 VAL A N 1
ATOM 3803 C CA . VAL A 1 469 ? -15.280 -3.249 4.514 1.00 77.19 469 VAL A CA 1
ATOM 3804 C C . VAL A 1 469 ? -14.796 -4.032 3.291 1.00 77.19 469 VAL A C 1
ATOM 3806 O O . VAL A 1 469 ? -13.705 -3.775 2.788 1.00 77.19 469 VAL A O 1
ATOM 3809 N N . THR A 1 470 ? -15.616 -4.959 2.781 1.00 86.94 470 THR A N 1
ATOM 3810 C CA . THR A 1 470 ? -15.319 -5.694 1.544 1.00 86.94 470 THR A CA 1
ATOM 3811 C C . THR A 1 470 ? -15.338 -4.757 0.334 1.00 86.94 470 THR A C 1
ATOM 3813 O O . THR A 1 470 ? -14.421 -4.793 -0.482 1.00 86.94 470 THR A O 1
ATOM 3816 N N . ILE A 1 471 ? -16.354 -3.894 0.226 1.00 94.94 471 ILE A N 1
ATOM 3817 C CA . ILE A 1 471 ? -16.470 -2.919 -0.867 1.00 94.94 471 ILE A CA 1
ATOM 3818 C C . ILE A 1 471 ? -15.424 -1.807 -0.740 1.00 94.94 471 ILE A C 1
ATOM 3820 O O . ILE A 1 471 ? -14.792 -1.480 -1.741 1.00 94.94 471 ILE A O 1
ATOM 3824 N N . ASP A 1 472 ? -15.168 -1.300 0.468 1.00 82.38 472 ASP A N 1
ATOM 3825 C CA . ASP A 1 472 ? -14.167 -0.254 0.718 1.00 82.38 472 ASP A CA 1
ATOM 3826 C C . ASP A 1 472 ? -12.752 -0.725 0.316 1.00 82.38 472 ASP A C 1
ATOM 3828 O O . ASP A 1 472 ? -11.985 0.034 -0.281 1.00 82.38 472 ASP A O 1
ATOM 3832 N N . LEU A 1 473 ? -12.411 -2.002 0.557 1.00 84.38 473 LEU A N 1
ATOM 3833 C CA . LEU A 1 473 ? -11.151 -2.595 0.087 1.00 84.38 473 LEU A CA 1
ATOM 3834 C C . LEU A 1 473 ? -11.067 -2.605 -1.444 1.00 84.38 473 LEU A C 1
ATOM 3836 O O . LEU A 1 473 ? -10.041 -2.222 -2.009 1.00 84.38 473 LEU A O 1
ATOM 3840 N N . ILE A 1 474 ? -12.136 -3.027 -2.123 1.00 91.94 474 ILE A N 1
ATOM 3841 C CA . ILE A 1 474 ? -12.181 -3.090 -3.591 1.00 91.94 474 ILE A CA 1
ATOM 3842 C C . ILE A 1 474 ? -12.098 -1.681 -4.188 1.00 91.94 474 ILE A C 1
ATOM 3844 O O . ILE A 1 474 ? -11.360 -1.462 -5.148 1.00 91.94 474 ILE A O 1
ATOM 3848 N N . GLU A 1 475 ? -12.800 -0.712 -3.601 1.00 94.88 475 GLU A N 1
ATOM 3849 C CA . GLU A 1 475 ? -12.771 0.691 -4.017 1.00 94.88 475 GLU A CA 1
ATOM 3850 C C . GLU A 1 475 ? -11.369 1.302 -3.857 1.00 94.88 475 GLU A C 1
ATOM 3852 O O . GLU A 1 475 ? -10.873 1.962 -4.774 1.00 94.88 475 GLU A O 1
ATOM 3857 N N . MET A 1 476 ? -10.676 1.005 -2.750 1.00 92.38 476 MET A N 1
ATOM 3858 C CA . MET A 1 476 ? -9.273 1.383 -2.542 1.00 92.38 476 MET A CA 1
ATOM 3859 C C . MET A 1 476 ? -8.348 0.782 -3.609 1.00 92.38 476 MET A C 1
ATOM 3861 O O . MET A 1 476 ? -7.465 1.474 -4.120 1.00 92.38 476 MET A O 1
ATOM 3865 N N . VAL A 1 477 ? -8.558 -0.479 -3.995 1.00 92.38 477 VAL A N 1
ATOM 3866 C CA . VAL A 1 477 ? -7.759 -1.121 -5.050 1.00 92.38 477 VAL A CA 1
ATOM 3867 C C . VAL A 1 477 ? -8.049 -0.525 -6.429 1.00 92.38 477 VAL A C 1
ATOM 3869 O O . VAL A 1 477 ? -7.110 -0.312 -7.197 1.00 92.38 477 VAL A O 1
ATOM 3872 N N . PHE A 1 478 ? -9.300 -0.169 -6.731 1.00 97.38 478 PHE A N 1
ATOM 3873 C CA . PHE A 1 478 ? -9.630 0.581 -7.946 1.00 97.38 478 PHE A CA 1
ATOM 3874 C C . PHE A 1 478 ? -8.968 1.961 -7.972 1.00 97.38 478 PHE A C 1
ATOM 3876 O O . PHE A 1 478 ? -8.473 2.361 -9.022 1.00 97.38 478 PHE A O 1
ATOM 3883 N N . ALA A 1 479 ? -8.883 2.659 -6.834 1.00 94.00 479 ALA A N 1
ATOM 3884 C CA . ALA A 1 479 ? -8.184 3.944 -6.741 1.00 94.00 479 ALA A CA 1
ATOM 3885 C C . ALA A 1 479 ? -6.674 3.828 -7.006 1.00 94.00 479 ALA A C 1
ATOM 3887 O O . ALA A 1 479 ? -6.047 4.790 -7.435 1.00 94.00 479 ALA A O 1
ATOM 3888 N N . LYS A 1 480 ? -6.095 2.641 -6.794 1.00 95.62 480 LYS A N 1
ATOM 3889 C CA . LYS A 1 480 ? -4.707 2.310 -7.149 1.00 95.62 480 LYS A CA 1
ATOM 3890 C C . LYS A 1 480 ? -4.562 1.762 -8.573 1.00 95.62 480 LYS A C 1
ATOM 3892 O O . LYS A 1 480 ? -3.435 1.494 -9.003 1.00 95.62 480 LYS A O 1
ATOM 3897 N N . GLY A 1 481 ? -5.661 1.507 -9.277 1.00 96.44 481 GLY A N 1
ATOM 3898 C CA . GLY A 1 481 ? -5.678 0.902 -10.604 1.00 96.44 481 GLY A CA 1
ATOM 3899 C C . GLY A 1 481 ? -5.625 1.926 -11.733 1.00 96.44 481 GLY A C 1
ATOM 3900 O O . GLY A 1 481 ? -6.141 3.030 -11.607 1.00 96.44 481 GLY A O 1
ATOM 3901 N N . ASP A 1 482 ? -5.023 1.535 -12.853 1.00 98.12 482 ASP A N 1
ATOM 3902 C CA . ASP A 1 482 ? -4.995 2.334 -14.076 1.00 98.12 482 ASP A CA 1
ATOM 3903 C C . ASP A 1 482 ? -5.060 1.424 -15.322 1.00 98.12 482 ASP A C 1
ATOM 3905 O O . ASP A 1 482 ? -4.051 0.821 -15.714 1.00 98.12 482 ASP A O 1
ATOM 3909 N N . PRO A 1 483 ? -6.229 1.320 -15.985 1.00 97.44 483 PRO A N 1
ATOM 3910 C CA . PRO A 1 483 ? -6.375 0.516 -17.193 1.00 97.44 483 PRO A CA 1
ATOM 3911 C C . PRO A 1 483 ? -5.614 1.088 -18.402 1.00 97.44 483 PRO A C 1
ATOM 3913 O O . PRO A 1 483 ? -5.327 0.334 -19.332 1.00 97.44 483 PRO A O 1
ATOM 3916 N N . GLY A 1 484 ? -5.262 2.379 -18.405 1.00 97.75 484 GLY A N 1
ATOM 3917 C CA . GLY A 1 484 ? -4.427 3.007 -19.431 1.00 97.75 484 GLY A CA 1
ATOM 3918 C C . GLY A 1 484 ? -2.980 2.521 -19.363 1.00 97.75 484 GLY A C 1
ATOM 3919 O O . GLY A 1 484 ? -2.409 2.127 -20.382 1.00 97.75 484 GLY A O 1
ATOM 3920 N N . ILE A 1 485 ? -2.419 2.434 -18.153 1.00 98.25 485 ILE A N 1
ATOM 3921 C CA . ILE A 1 485 ? -1.112 1.800 -17.927 1.00 98.25 485 ILE A CA 1
ATOM 3922 C C . ILE A 1 485 ? -1.181 0.307 -18.263 1.00 98.25 485 ILE A C 1
ATOM 3924 O O . ILE A 1 485 ? -0.326 -0.180 -18.997 1.00 98.25 485 ILE A O 1
ATOM 3928 N N . ALA A 1 486 ? -2.215 -0.420 -17.830 1.00 98.38 486 ALA A N 1
ATOM 3929 C CA . ALA A 1 486 ? -2.369 -1.833 -18.196 1.00 98.38 486 ALA A CA 1
ATOM 3930 C C . ALA A 1 486 ? -2.417 -2.040 -19.728 1.00 98.38 486 ALA A C 1
ATOM 3932 O O . ALA A 1 486 ? -1.813 -2.973 -20.258 1.00 98.38 486 ALA A O 1
ATOM 3933 N N . ALA A 1 487 ? -3.069 -1.133 -20.466 1.00 98.44 487 ALA A N 1
ATOM 3934 C CA . ALA A 1 487 ? -3.088 -1.150 -21.929 1.00 98.44 487 ALA A CA 1
ATOM 3935 C C . ALA A 1 487 ? -1.706 -0.886 -22.559 1.00 98.44 487 ALA A C 1
ATOM 3937 O O . ALA A 1 487 ? -1.405 -1.438 -23.619 1.00 98.44 487 ALA A O 1
ATOM 3938 N N . LEU A 1 488 ? -0.848 -0.080 -21.920 1.00 98.38 488 LEU A N 1
ATOM 3939 C CA . LEU A 1 488 ? 0.539 0.113 -22.355 1.00 98.38 488 LEU A CA 1
ATOM 3940 C C . LEU A 1 488 ? 1.338 -1.196 -22.269 1.00 98.38 488 LEU A C 1
ATOM 3942 O O . LEU A 1 488 ? 2.051 -1.527 -23.217 1.00 98.38 488 LEU A O 1
ATOM 3946 N N . TYR A 1 489 ? 1.200 -1.953 -21.173 1.00 98.56 489 TYR A N 1
ATOM 3947 C CA . TYR A 1 489 ? 1.847 -3.266 -21.038 1.00 98.56 489 TYR A CA 1
ATOM 3948 C C . TYR A 1 489 ? 1.375 -4.220 -22.141 1.00 98.56 489 TYR A C 1
ATOM 3950 O O . TYR A 1 489 ? 2.211 -4.822 -22.817 1.00 98.56 489 TYR A O 1
ATOM 3958 N N . ASP A 1 490 ? 0.067 -4.282 -22.405 1.00 98.31 490 ASP A N 1
ATOM 3959 C CA . ASP A 1 490 ? -0.482 -5.076 -23.510 1.00 98.31 490 ASP A CA 1
ATOM 3960 C C . ASP A 1 490 ? 0.116 -4.674 -24.864 1.00 98.31 490 ASP A C 1
ATOM 3962 O O . ASP A 1 490 ? 0.621 -5.517 -25.605 1.00 98.31 490 ASP A O 1
ATOM 3966 N N . LYS A 1 491 ? 0.116 -3.374 -25.176 1.00 97.69 491 LYS A N 1
ATOM 3967 C CA . LYS A 1 491 ? 0.627 -2.848 -26.448 1.00 97.69 491 LYS A CA 1
ATOM 3968 C C . LYS A 1 491 ? 2.099 -3.196 -26.676 1.00 97.69 491 LYS A C 1
ATOM 3970 O O . LYS A 1 491 ? 2.504 -3.428 -27.817 1.00 97.69 491 LYS A O 1
ATOM 3975 N N . LEU A 1 492 ? 2.910 -3.181 -25.619 1.00 97.25 492 LEU A N 1
ATOM 3976 C CA . LEU A 1 492 ? 4.357 -3.377 -25.713 1.00 97.25 492 LEU A CA 1
ATOM 3977 C C . LEU A 1 492 ? 4.779 -4.848 -25.663 1.00 97.25 492 LEU A C 1
ATOM 3979 O O . LEU A 1 492 ? 5.760 -5.202 -26.331 1.00 97.25 492 LEU A O 1
ATOM 3983 N N . LEU A 1 493 ? 4.076 -5.664 -24.871 1.00 97.94 493 LEU A N 1
ATOM 3984 C CA . LEU A 1 493 ? 4.524 -6.993 -24.444 1.00 97.94 493 LEU A CA 1
ATOM 3985 C C . LEU A 1 493 ? 3.625 -8.138 -24.920 1.00 97.94 493 LEU A C 1
ATOM 3987 O O . LEU A 1 493 ? 4.110 -9.260 -25.052 1.00 97.94 493 LEU A O 1
ATOM 3991 N N . VAL A 1 494 ? 2.337 -7.883 -25.154 1.00 97.88 494 VAL A N 1
ATOM 3992 C CA . VAL A 1 494 ? 1.365 -8.916 -25.531 1.00 97.88 494 VAL A CA 1
ATOM 3993 C C . VAL A 1 494 ? 1.274 -9.021 -27.051 1.00 97.88 494 VAL A C 1
ATOM 3995 O O . VAL A 1 494 ? 1.313 -8.024 -27.776 1.00 97.88 494 VAL A O 1
ATOM 3998 N N . SER A 1 495 ? 1.149 -10.248 -27.551 1.00 96.75 495 SER A N 1
ATOM 3999 C CA . SER A 1 495 ? 0.975 -10.517 -28.974 1.00 96.75 495 SER A CA 1
ATOM 4000 C C . SER A 1 495 ? -0.372 -9.979 -29.483 1.00 96.75 495 SER A C 1
ATOM 4002 O O . SER A 1 495 ? -1.379 -9.980 -28.775 1.00 96.75 495 SER A O 1
ATOM 4004 N N . LYS A 1 496 ? -0.404 -9.496 -30.733 1.00 96.31 496 LYS A N 1
ATOM 4005 C CA . LYS A 1 496 ? -1.574 -8.793 -31.303 1.00 96.31 496 LYS A CA 1
ATOM 4006 C C . LYS A 1 496 ? -2.864 -9.615 -31.290 1.00 96.31 496 LYS A C 1
ATOM 4008 O O . LYS A 1 496 ? -3.951 -9.060 -31.189 1.00 96.31 496 LYS A O 1
ATOM 4013 N N . ASP A 1 497 ? -2.746 -10.928 -31.397 1.00 97.00 497 ASP A N 1
ATOM 4014 C CA . ASP A 1 497 ? -3.855 -11.879 -31.368 1.00 97.00 497 ASP A CA 1
ATOM 4015 C C . ASP A 1 497 ? -4.499 -12.038 -29.977 1.00 97.00 497 ASP A C 1
ATOM 4017 O O . ASP A 1 497 ? -5.608 -12.558 -29.880 1.00 97.00 497 ASP A O 1
ATOM 4021 N N . LEU A 1 498 ? -3.850 -11.549 -28.913 1.00 97.94 498 LEU A N 1
ATOM 4022 C CA . LEU A 1 498 ? -4.378 -11.512 -27.545 1.00 97.94 498 LEU A CA 1
ATOM 4023 C C . LEU A 1 498 ? -4.856 -10.121 -27.102 1.00 97.94 498 LEU A C 1
ATOM 4025 O O . LEU A 1 498 ? -5.425 -9.990 -26.019 1.00 97.94 498 LEU A O 1
ATOM 4029 N N . TRP A 1 499 ? -4.691 -9.079 -27.922 1.00 97.94 499 TRP A N 1
ATOM 4030 C CA . TRP A 1 499 ? -5.106 -7.718 -27.555 1.00 97.94 499 TRP A CA 1
ATOM 4031 C C . TRP A 1 499 ? -6.608 -7.611 -27.282 1.00 97.94 499 TRP A C 1
ATOM 4033 O O . TRP A 1 499 ? -7.003 -7.020 -26.280 1.00 97.94 499 TRP A O 1
ATOM 4043 N N . ALA A 1 500 ? -7.440 -8.259 -28.103 1.00 98.12 500 ALA A N 1
ATOM 4044 C CA . ALA A 1 500 ? -8.890 -8.283 -27.902 1.00 98.12 500 ALA A CA 1
ATOM 4045 C C . ALA A 1 500 ? -9.285 -8.925 -26.556 1.00 98.12 500 ALA A C 1
ATOM 4047 O O . ALA A 1 500 ? -10.262 -8.518 -25.926 1.00 98.12 500 ALA A O 1
ATOM 4048 N N . PHE A 1 501 ? -8.509 -9.908 -26.084 1.00 98.25 501 PHE A N 1
ATOM 4049 C CA . PHE A 1 501 ? -8.720 -10.513 -24.772 1.00 98.25 501 PHE A CA 1
ATOM 4050 C C . PHE A 1 501 ? -8.395 -9.526 -23.641 1.00 98.25 501 PHE A C 1
ATOM 4052 O O . PHE A 1 501 ? -9.211 -9.339 -22.739 1.00 98.25 501 PHE A O 1
ATOM 4059 N N . GLY A 1 502 ? -7.262 -8.824 -23.724 1.00 98.06 502 GLY A N 1
ATOM 4060 C CA . GLY A 1 502 ? -6.909 -7.775 -22.763 1.00 98.06 502 GLY A CA 1
ATOM 4061 C C . GLY A 1 502 ? -7.898 -6.602 -22.746 1.00 98.06 502 GLY A C 1
ATOM 4062 O O . GLY A 1 502 ? -8.280 -6.118 -21.679 1.00 98.06 502 GLY A O 1
ATOM 4063 N N . GLU A 1 503 ? -8.401 -6.182 -23.911 1.00 98.31 503 GLU A N 1
ATOM 4064 C CA . GLU A 1 503 ? -9.462 -5.168 -24.030 1.00 98.31 503 GLU A CA 1
ATOM 4065 C C . GLU A 1 503 ? -10.768 -5.610 -23.361 1.00 98.31 503 GLU A C 1
ATOM 4067 O O . GLU A 1 503 ? -11.402 -4.818 -22.656 1.00 98.31 503 GLU A O 1
ATOM 4072 N N . LYS A 1 504 ? -11.147 -6.885 -23.511 1.00 98.25 504 LYS A N 1
ATOM 4073 C CA . LYS A 1 504 ? -12.303 -7.462 -22.813 1.00 98.25 504 LYS A CA 1
ATOM 4074 C C . LYS A 1 504 ? -12.128 -7.391 -21.294 1.00 98.25 504 LYS A C 1
ATOM 4076 O O . LYS A 1 504 ? -13.066 -7.006 -20.598 1.00 98.25 504 LYS A O 1
ATOM 4081 N N . LEU A 1 505 ? -10.940 -7.710 -20.774 1.00 98.50 505 LEU A N 1
ATOM 4082 C CA . LEU A 1 505 ? -10.662 -7.607 -19.339 1.00 98.50 505 LEU A CA 1
ATOM 4083 C C . LEU A 1 505 ? -10.723 -6.154 -18.849 1.00 98.50 505 LEU A C 1
ATOM 4085 O O . LEU A 1 505 ? -11.320 -5.895 -17.808 1.00 98.50 505 LEU A O 1
ATOM 4089 N N . ARG A 1 506 ? -10.164 -5.192 -19.595 1.00 98.50 506 ARG A N 1
ATOM 4090 C CA . ARG A 1 506 ? -10.249 -3.760 -19.243 1.00 98.50 506 ARG A CA 1
ATOM 4091 C C . ARG A 1 506 ? -11.674 -3.214 -19.305 1.00 98.50 506 ARG A C 1
ATOM 4093 O O . ARG A 1 506 ? -12.049 -2.389 -18.481 1.00 98.50 506 ARG A O 1
ATOM 4100 N N . THR A 1 507 ? -12.488 -3.704 -20.235 1.00 98.38 507 THR A N 1
ATOM 4101 C CA . THR A 1 507 ? -13.918 -3.366 -20.278 1.00 98.38 507 THR A CA 1
ATOM 4102 C C . THR A 1 507 ? -14.630 -3.874 -19.021 1.00 98.38 507 THR A C 1
ATOM 4104 O O . THR A 1 507 ? -15.414 -3.142 -18.423 1.00 98.38 507 THR A O 1
ATOM 4107 N N . ASN A 1 508 ? -14.303 -5.092 -18.569 1.00 98.38 508 ASN A N 1
ATOM 4108 C CA . ASN A 1 508 ? -14.835 -5.648 -17.322 1.00 98.38 508 ASN A CA 1
ATOM 4109 C C . ASN A 1 508 ? -14.368 -4.854 -16.085 1.00 98.38 508 ASN A C 1
ATOM 4111 O O . ASN A 1 508 ? -15.162 -4.600 -15.182 1.00 98.38 508 ASN A O 1
ATOM 4115 N N . PHE A 1 509 ? -13.112 -4.394 -16.065 1.00 98.50 509 PHE A N 1
ATOM 4116 C CA . PHE A 1 509 ? -12.597 -3.506 -15.016 1.00 98.50 509 PHE A CA 1
ATOM 4117 C C . PHE A 1 509 ? -13.462 -2.243 -14.877 1.00 98.50 509 PHE A C 1
ATOM 4119 O O . PHE A 1 509 ? -13.922 -1.924 -13.782 1.00 98.50 509 PHE A O 1
ATOM 4126 N N . GLU A 1 510 ? -13.730 -1.551 -15.988 1.00 98.00 510 GLU A N 1
ATOM 4127 C CA . GLU A 1 510 ? -14.535 -0.323 -15.996 1.00 98.00 510 GLU A CA 1
ATOM 4128 C C . GLU A 1 510 ? -15.999 -0.578 -15.615 1.00 98.00 510 GLU A C 1
ATOM 4130 O O . GLU A 1 510 ? -16.576 0.170 -14.822 1.00 98.00 510 GLU A O 1
ATOM 4135 N N . GLU A 1 511 ? -16.599 -1.662 -16.115 1.00 97.88 511 GLU A N 1
ATOM 4136 C CA . GLU A 1 511 ? -17.961 -2.055 -15.738 1.00 97.88 511 GLU A CA 1
ATOM 4137 C C . GLU A 1 511 ? -18.060 -2.381 -14.238 1.00 97.88 511 GLU A C 1
ATOM 4139 O O . GLU A 1 511 ? -18.958 -1.886 -13.553 1.00 97.88 511 GLU A O 1
ATOM 4144 N N . THR A 1 512 ? -17.104 -3.146 -13.705 1.00 98.44 512 THR A N 1
ATOM 4145 C CA . THR A 1 512 ? -17.050 -3.506 -12.281 1.00 98.44 512 THR A CA 1
ATOM 4146 C C . THR A 1 512 ? -16.874 -2.269 -11.404 1.00 98.44 512 THR A C 1
ATOM 4148 O O . THR A 1 512 ? -17.614 -2.105 -10.435 1.00 98.44 512 THR A O 1
ATOM 4151 N N . LYS A 1 513 ? -15.957 -1.361 -11.763 1.00 98.19 513 LYS A N 1
ATOM 4152 C CA . LYS A 1 513 ? -15.734 -0.095 -11.048 1.00 98.19 513 LYS A CA 1
ATOM 4153 C C . LYS A 1 513 ? -17.025 0.720 -10.927 1.00 98.19 513 LYS A C 1
ATOM 4155 O O . LYS A 1 513 ? -17.368 1.176 -9.839 1.00 98.19 513 LYS A O 1
ATOM 4160 N N . ASN A 1 514 ? -17.769 0.862 -12.024 1.00 97.88 514 ASN A N 1
ATOM 4161 C CA . ASN A 1 514 ? -19.020 1.623 -12.035 1.00 97.88 514 ASN A CA 1
ATOM 4162 C C . ASN A 1 514 ? -20.104 0.976 -11.156 1.00 97.88 514 ASN A C 1
ATOM 4164 O O . ASN A 1 514 ? -20.817 1.680 -10.444 1.00 97.88 514 ASN A O 1
ATOM 4168 N N . LEU A 1 515 ? -20.208 -0.357 -11.161 1.00 97.81 515 LEU A N 1
ATOM 4169 C CA . LEU A 1 515 ? -21.152 -1.096 -10.311 1.00 97.81 515 LEU A CA 1
ATOM 4170 C C . LEU A 1 515 ? -20.804 -0.989 -8.817 1.00 97.81 515 LEU A C 1
ATOM 4172 O O . LEU A 1 515 ? -21.705 -0.884 -7.981 1.00 97.81 515 LEU A O 1
ATOM 4176 N N . ILE A 1 516 ? -19.511 -0.975 -8.482 1.00 97.00 516 ILE A N 1
ATOM 4177 C CA . ILE A 1 516 ? -19.024 -0.744 -7.116 1.00 97.00 516 ILE A CA 1
ATOM 4178 C C . ILE A 1 516 ? -19.405 0.660 -6.641 1.00 97.00 516 ILE A C 1
ATOM 4180 O O . ILE A 1 516 ? -20.042 0.784 -5.597 1.00 97.00 516 ILE A O 1
ATOM 4184 N N . LEU A 1 517 ? -19.123 1.697 -7.436 1.00 97.56 517 LEU A N 1
ATOM 4185 C CA . LEU A 1 517 ? -19.504 3.081 -7.122 1.00 97.56 517 LEU A CA 1
ATOM 4186 C C . LEU A 1 517 ? -21.020 3.229 -6.941 1.00 97.56 517 LEU A C 1
ATOM 4188 O O . LEU A 1 517 ? -21.482 3.831 -5.972 1.00 97.56 517 LEU A O 1
ATOM 4192 N N . GLN A 1 518 ? -21.809 2.606 -7.820 1.00 97.00 518 GLN A N 1
ATOM 4193 C CA . GLN A 1 518 ? -23.268 2.609 -7.724 1.00 97.00 518 GLN A CA 1
ATOM 4194 C C . GLN A 1 518 ? -23.774 1.928 -6.439 1.00 97.00 518 GLN A C 1
ATOM 4196 O O . GLN A 1 518 ? -24.756 2.381 -5.842 1.00 97.00 518 GLN A O 1
ATOM 4201 N N . THR A 1 519 ? -23.109 0.852 -6.012 1.00 95.31 519 THR A N 1
ATOM 4202 C CA . THR A 1 519 ? -23.425 0.119 -4.778 1.00 95.31 519 THR A CA 1
ATOM 4203 C C . THR A 1 519 ? -23.041 0.916 -3.532 1.00 95.31 519 THR A C 1
ATOM 4205 O O . THR A 1 519 ? -23.817 0.963 -2.580 1.00 95.31 519 THR A O 1
ATOM 4208 N N . ALA A 1 520 ? -21.884 1.579 -3.548 1.00 94.88 520 ALA A N 1
ATOM 4209 C CA . ALA A 1 520 ? -21.440 2.451 -2.463 1.00 94.88 520 ALA A CA 1
ATOM 4210 C C . ALA A 1 520 ? -22.256 3.759 -2.386 1.00 94.88 520 ALA A C 1
ATOM 4212 O O . ALA A 1 520 ? -22.382 4.369 -1.325 1.00 94.88 520 ALA A O 1
ATOM 4213 N N . GLY A 1 521 ? -22.861 4.170 -3.506 1.00 95.06 521 GLY A N 1
ATOM 4214 C CA . GLY A 1 521 ? -23.537 5.459 -3.645 1.00 95.06 521 GLY A CA 1
ATOM 4215 C C . GLY A 1 521 ? -22.565 6.626 -3.846 1.00 95.06 521 GLY A C 1
ATOM 4216 O O . GLY A 1 521 ? -22.929 7.765 -3.560 1.00 95.06 521 GLY A O 1
ATOM 4217 N N . HIS A 1 522 ? -21.349 6.346 -4.316 1.00 96.69 522 HIS A N 1
ATOM 4218 C CA . HIS A 1 522 ? -20.306 7.332 -4.597 1.00 96.69 522 HIS A CA 1
ATOM 4219 C C . HIS A 1 522 ? -20.334 7.743 -6.076 1.00 96.69 522 HIS A C 1
ATOM 4221 O O . HIS A 1 522 ? -20.675 6.945 -6.951 1.00 96.69 522 HIS A O 1
ATOM 4227 N N . LYS A 1 523 ? -19.964 8.992 -6.370 1.00 95.38 523 LYS A N 1
ATOM 4228 C CA . LYS A 1 523 ? -19.768 9.486 -7.743 1.00 95.38 523 LYS A CA 1
ATOM 4229 C C . LYS A 1 523 ? -18.354 9.220 -8.235 1.00 95.38 523 LYS A C 1
ATOM 4231 O O . LYS A 1 523 ? -18.167 8.909 -9.406 1.00 95.38 523 LYS A O 1
ATOM 4236 N N . ASP A 1 524 ? -17.388 9.323 -7.330 1.00 94.31 524 ASP A N 1
ATOM 4237 C CA . ASP A 1 524 ? -15.974 9.099 -7.593 1.00 94.31 524 ASP A CA 1
ATOM 4238 C C . ASP A 1 524 ? -15.383 8.120 -6.580 1.00 94.31 524 ASP A C 1
ATOM 4240 O O . ASP A 1 524 ? -15.837 8.032 -5.441 1.00 94.31 524 ASP A O 1
ATOM 4244 N N . LEU A 1 525 ? -14.306 7.437 -6.972 1.00 95.38 525 LEU A N 1
ATOM 4245 C CA . LEU A 1 525 ? -13.559 6.569 -6.062 1.00 95.38 525 LEU A CA 1
ATOM 4246 C C . LEU A 1 525 ? -13.081 7.350 -4.830 1.00 95.38 525 LEU A C 1
ATOM 4248 O O . LEU A 1 525 ? -12.575 8.479 -4.951 1.00 95.38 525 LEU A O 1
ATOM 4252 N N . LEU A 1 526 ? -13.211 6.704 -3.671 1.00 92.44 526 LEU A N 1
ATOM 4253 C CA . LEU A 1 526 ? -12.842 7.194 -2.347 1.00 92.44 526 LEU A CA 1
ATOM 4254 C C . LEU A 1 526 ? -13.527 8.518 -1.981 1.00 92.44 526 LEU A C 1
ATOM 4256 O O . LEU A 1 526 ? -12.944 9.348 -1.286 1.00 92.44 526 LEU A O 1
ATOM 4260 N N . GLU A 1 527 ? -14.765 8.739 -2.437 1.00 91.69 527 GLU A N 1
ATOM 4261 C CA . GLU A 1 527 ? -15.554 9.922 -2.051 1.00 91.69 527 GLU A CA 1
ATOM 4262 C C . GLU A 1 527 ? -15.740 10.009 -0.526 1.00 91.69 527 GLU A C 1
ATOM 4264 O O . GLU A 1 527 ? -15.696 11.099 0.045 1.00 91.69 527 GLU A O 1
ATOM 4269 N N . GLY A 1 528 ? -15.870 8.858 0.142 1.00 84.69 528 GLY A N 1
ATOM 4270 C CA . GLY A 1 528 ? -15.951 8.758 1.599 1.00 84.69 528 GLY A CA 1
ATOM 4271 C C . GLY A 1 528 ? -14.624 8.933 2.352 1.00 84.69 528 GLY A C 1
ATOM 4272 O O . GLY A 1 528 ? -14.666 9.156 3.559 1.00 84.69 528 GLY A O 1
ATOM 4273 N N . ASP A 1 529 ? -13.469 8.870 1.676 1.00 85.44 529 ASP A N 1
ATOM 4274 C CA . ASP A 1 529 ? -12.139 9.010 2.294 1.00 85.44 529 ASP A CA 1
ATOM 4275 C C . ASP A 1 529 ? -11.217 9.940 1.474 1.00 85.44 529 ASP A C 1
ATOM 4277 O O . ASP A 1 529 ? -10.301 9.493 0.767 1.00 85.44 529 ASP A O 1
ATOM 4281 N N . PRO A 1 530 ? -11.423 11.268 1.572 1.00 91.12 530 PRO A N 1
ATOM 4282 C CA . PRO A 1 530 ? -10.601 12.243 0.861 1.00 91.12 530 PRO A CA 1
ATOM 4283 C C . PRO A 1 530 ? -9.134 12.234 1.321 1.00 91.12 530 PRO A C 1
ATOM 4285 O O . PRO A 1 530 ? -8.253 12.590 0.536 1.00 91.12 530 PRO A O 1
ATOM 4288 N N . TYR A 1 531 ? -8.848 11.800 2.557 1.00 88.69 531 TYR A N 1
ATOM 4289 C CA . TYR A 1 531 ? -7.483 11.710 3.080 1.00 88.69 531 TYR A CA 1
ATOM 4290 C C . TYR A 1 531 ? -6.690 10.613 2.369 1.00 88.69 531 TYR A C 1
ATOM 4292 O O . TYR A 1 531 ? -5.550 10.840 1.960 1.00 88.69 531 TYR A O 1
ATOM 4300 N N . LEU A 1 532 ? -7.277 9.423 2.212 1.00 85.88 532 LEU A N 1
ATOM 4301 C CA . LEU A 1 532 ? -6.657 8.341 1.451 1.00 85.88 532 LEU A CA 1
ATOM 4302 C C . LEU A 1 532 ? -6.547 8.707 -0.032 1.00 85.88 532 LEU A C 1
ATOM 4304 O O . LEU A 1 532 ? -5.492 8.498 -0.628 1.00 85.88 532 LEU A O 1
ATOM 4308 N N . LYS A 1 533 ? -7.591 9.316 -0.607 1.00 93.06 533 LYS A N 1
ATOM 4309 C CA . LYS A 1 533 ? -7.601 9.766 -2.008 1.00 93.06 533 LYS A CA 1
ATOM 4310 C C . LYS A 1 533 ? -6.453 10.724 -2.330 1.00 93.06 533 LYS A C 1
ATOM 4312 O O . LYS A 1 533 ? -5.771 10.530 -3.334 1.00 93.06 533 LYS A O 1
ATOM 4317 N N . GLN A 1 534 ? -6.226 11.730 -1.481 1.00 94.62 534 GLN A N 1
ATOM 4318 C CA . GLN A 1 534 ? -5.132 12.691 -1.647 1.00 94.62 534 GLN A CA 1
ATOM 4319 C C . GLN A 1 534 ? -3.773 11.984 -1.651 1.00 94.62 534 GLN A C 1
ATOM 4321 O O . GLN A 1 534 ? -2.977 12.188 -2.562 1.00 94.62 534 GLN A O 1
ATOM 4326 N N . ARG A 1 535 ? -3.530 11.110 -0.670 1.00 92.25 535 ARG A N 1
ATOM 4327 C CA . ARG A 1 535 ? -2.268 10.370 -0.535 1.00 92.25 535 ARG A CA 1
ATOM 4328 C C . ARG A 1 535 ? -1.979 9.496 -1.750 1.00 92.25 535 ARG A C 1
ATOM 4330 O O . ARG A 1 535 ? -0.891 9.565 -2.303 1.00 92.25 535 ARG A O 1
ATOM 4337 N N . LEU A 1 536 ? -2.962 8.714 -2.205 1.00 91.94 536 LEU A N 1
ATOM 4338 C CA . LEU A 1 536 ? -2.786 7.859 -3.382 1.00 91.94 536 LEU A CA 1
ATOM 4339 C C . LEU A 1 536 ? -2.450 8.681 -4.632 1.00 91.94 536 LEU A C 1
ATOM 4341 O O . LEU A 1 536 ? -1.493 8.345 -5.324 1.00 91.94 536 LEU A O 1
ATOM 4345 N N . ARG A 1 537 ? -3.149 9.804 -4.852 1.00 93.75 537 ARG A N 1
ATOM 4346 C CA . ARG A 1 537 ? -2.868 10.691 -5.988 1.00 93.75 537 ARG A CA 1
ATOM 4347 C C . ARG A 1 537 ? -1.462 11.277 -5.983 1.00 93.75 537 ARG A C 1
ATOM 4349 O O . ARG A 1 537 ? -0.860 11.387 -7.043 1.00 93.75 537 ARG A O 1
ATOM 4356 N N . LEU A 1 538 ? -0.937 11.658 -4.819 1.00 93.31 538 LEU A N 1
ATOM 4357 C CA . LEU A 1 538 ? 0.408 12.237 -4.728 1.00 93.31 538 LEU A CA 1
ATOM 4358 C C . LEU A 1 538 ? 1.504 11.200 -5.018 1.00 93.31 538 LEU A C 1
ATOM 4360 O O . LEU A 1 538 ? 2.583 11.564 -5.469 1.00 93.31 538 LEU A O 1
ATOM 4364 N N . ARG A 1 539 ? 1.222 9.902 -4.844 1.00 94.88 539 ARG A N 1
ATOM 4365 C CA . ARG A 1 539 ? 2.159 8.829 -5.208 1.00 94.88 539 ARG A CA 1
ATOM 4366 C C . ARG A 1 539 ? 2.175 8.521 -6.704 1.00 94.88 539 ARG A C 1
ATOM 4368 O O . ARG A 1 539 ? 3.177 8.003 -7.203 1.00 94.88 539 ARG A O 1
ATOM 4375 N N . ASP A 1 540 ? 1.067 8.770 -7.400 1.00 95.50 540 ASP A N 1
ATOM 4376 C CA . ASP A 1 540 ? 0.823 8.202 -8.723 1.00 95.50 540 ASP A CA 1
ATOM 4377 C C . ASP A 1 540 ? 1.861 8.632 -9.766 1.00 95.50 540 ASP A C 1
ATOM 4379 O O . ASP A 1 540 ? 2.341 7.772 -10.499 1.00 95.50 540 ASP A O 1
ATOM 4383 N N . SER A 1 541 ? 2.297 9.897 -9.786 1.00 95.00 541 SER A N 1
ATOM 4384 C CA . SER A 1 541 ? 3.310 10.388 -10.740 1.00 95.00 541 SER A CA 1
ATOM 4385 C C . SER A 1 541 ? 4.610 9.569 -10.682 1.00 95.00 541 SER A C 1
ATOM 4387 O O . SER A 1 541 ? 5.144 9.120 -11.705 1.00 95.00 541 SER A O 1
ATOM 4389 N N . TYR A 1 542 ? 5.093 9.274 -9.469 1.00 96.44 542 TYR A N 1
ATOM 4390 C CA . TYR A 1 542 ? 6.297 8.461 -9.288 1.00 96.44 542 TYR A CA 1
ATOM 4391 C C . TYR A 1 542 ? 6.071 7.018 -9.750 1.00 96.44 542 TYR A C 1
ATOM 4393 O O . TYR A 1 542 ? 6.899 6.451 -10.467 1.00 96.44 542 TYR A O 1
ATOM 4401 N N . ILE A 1 543 ? 4.938 6.422 -9.362 1.00 97.44 543 ILE A N 1
ATOM 4402 C CA . ILE A 1 543 ? 4.602 5.030 -9.691 1.00 97.44 543 ILE A CA 1
ATOM 4403 C C . ILE A 1 543 ? 4.426 4.873 -11.207 1.00 97.44 543 ILE A C 1
ATOM 4405 O O . ILE A 1 543 ? 4.972 3.939 -11.789 1.00 97.44 543 ILE A O 1
ATOM 4409 N N . THR A 1 544 ? 3.738 5.806 -11.859 1.00 98.25 544 THR A N 1
ATOM 4410 C CA . THR A 1 544 ? 3.502 5.823 -13.305 1.00 98.25 544 THR A CA 1
ATOM 4411 C C . THR A 1 544 ? 4.806 5.917 -14.085 1.00 98.25 544 THR A C 1
ATOM 4413 O O . THR A 1 544 ? 5.004 5.155 -15.035 1.00 98.25 544 THR A O 1
ATOM 4416 N N . THR A 1 545 ? 5.748 6.759 -13.653 1.00 98.06 545 THR A N 1
ATOM 4417 C CA . THR A 1 545 ? 7.078 6.809 -14.277 1.00 98.06 545 THR A CA 1
ATOM 4418 C C . THR A 1 545 ? 7.790 5.457 -14.183 1.00 98.06 545 THR A C 1
ATOM 4420 O O . THR A 1 545 ? 8.322 4.954 -15.179 1.00 98.06 545 THR A O 1
ATOM 4423 N N . LEU A 1 546 ? 7.743 4.815 -13.011 1.00 98.06 546 LEU A N 1
ATOM 4424 C CA . LEU A 1 546 ? 8.306 3.477 -12.821 1.00 98.06 546 LEU A CA 1
ATOM 4425 C C . LEU A 1 546 ? 7.570 2.412 -13.648 1.00 98.06 546 LEU A C 1
ATOM 4427 O O . LEU A 1 546 ? 8.223 1.505 -14.156 1.00 98.06 546 LEU A O 1
ATOM 4431 N N . ASN A 1 547 ? 6.251 2.520 -13.834 1.00 98.56 547 ASN A N 1
ATOM 4432 C CA . ASN A 1 547 ? 5.465 1.612 -14.673 1.00 98.56 547 ASN A CA 1
ATOM 4433 C C . ASN A 1 547 ? 5.868 1.695 -16.146 1.00 98.56 547 ASN A C 1
ATOM 4435 O O . ASN A 1 547 ? 6.1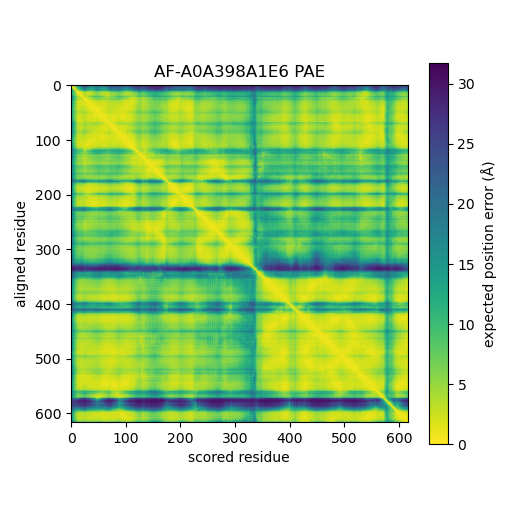02 0.667 -16.782 1.00 98.56 547 ASN A O 1
ATOM 4439 N N . VAL A 1 548 ? 5.985 2.908 -16.692 1.00 98.38 548 VAL A N 1
ATOM 4440 C CA . VAL A 1 548 ? 6.430 3.097 -18.079 1.00 98.38 548 VAL A CA 1
ATOM 4441 C C . VAL A 1 548 ? 7.857 2.568 -18.238 1.00 98.38 548 VAL A C 1
ATOM 4443 O O . VAL A 1 548 ? 8.129 1.794 -19.158 1.00 98.38 548 VAL A O 1
ATOM 4446 N N . CYS A 1 549 ? 8.752 2.898 -17.300 1.00 97.75 549 CYS A N 1
ATOM 4447 C CA . CYS A 1 549 ? 10.123 2.384 -17.279 1.00 97.75 549 CYS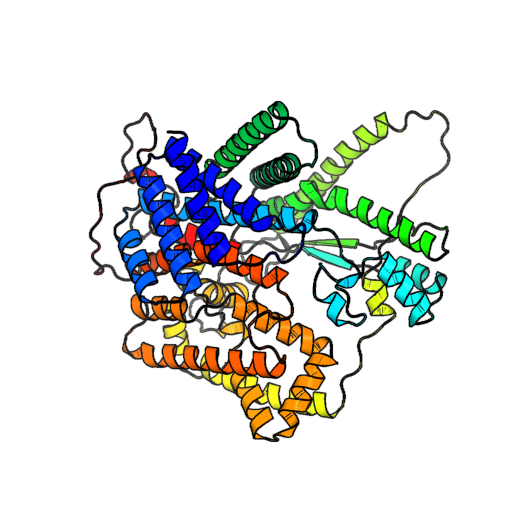 A CA 1
ATOM 4448 C C . CYS A 1 549 ? 10.150 0.848 -17.256 1.00 97.75 549 CYS A C 1
ATOM 4450 O O . CYS A 1 549 ? 10.853 0.225 -18.055 1.00 97.75 549 CYS A O 1
ATOM 4452 N N . GLN A 1 550 ? 9.324 0.224 -16.414 1.00 98.06 550 GLN A N 1
ATOM 4453 C CA . GLN A 1 550 ? 9.195 -1.225 -16.309 1.00 98.06 550 GLN A CA 1
ATOM 4454 C C . GLN A 1 550 ? 8.725 -1.856 -17.625 1.00 98.06 550 GLN A C 1
ATOM 4456 O O . GLN A 1 550 ? 9.363 -2.792 -18.109 1.00 98.06 550 GLN A O 1
ATOM 4461 N N . ALA A 1 551 ? 7.645 -1.351 -18.228 1.00 98.00 551 ALA A N 1
ATOM 4462 C CA . ALA A 1 551 ? 7.066 -1.928 -19.442 1.00 98.00 551 ALA A CA 1
ATOM 4463 C C . ALA A 1 551 ? 8.048 -1.897 -20.627 1.00 98.00 551 ALA A C 1
ATOM 4465 O O . ALA A 1 551 ? 8.233 -2.896 -21.325 1.00 98.00 551 ALA A O 1
ATOM 4466 N N . TYR A 1 552 ? 8.745 -0.777 -20.826 1.00 96.75 552 TYR A N 1
ATOM 4467 C CA . TYR A 1 552 ? 9.756 -0.669 -21.878 1.00 96.75 552 TYR A CA 1
ATOM 4468 C C . TYR A 1 552 ? 11.028 -1.471 -21.573 1.00 96.75 552 TYR A C 1
ATOM 4470 O O . TYR A 1 552 ? 11.620 -2.041 -22.492 1.00 96.75 552 TYR A O 1
ATOM 4478 N N . THR A 1 553 ? 11.427 -1.577 -20.303 1.00 95.12 553 THR A N 1
ATOM 4479 C CA . THR A 1 553 ? 12.545 -2.439 -19.884 1.00 95.12 553 THR A CA 1
ATOM 4480 C C . THR A 1 553 ? 12.229 -3.910 -20.161 1.00 95.12 553 THR A C 1
ATOM 4482 O O . THR A 1 553 ? 13.045 -4.603 -20.765 1.00 95.12 553 THR A O 1
ATOM 4485 N N . LEU A 1 554 ? 11.018 -4.376 -19.833 1.00 95.75 554 LEU A N 1
ATOM 4486 C CA . LEU A 1 554 ? 10.544 -5.723 -20.173 1.00 95.75 554 LEU A CA 1
ATOM 4487 C C . LEU A 1 554 ? 10.556 -5.965 -21.683 1.00 95.75 554 LEU A C 1
ATOM 4489 O O . LEU A 1 554 ? 10.975 -7.033 -22.123 1.00 95.75 554 LEU A O 1
ATOM 4493 N N . LYS A 1 555 ? 10.151 -4.975 -22.488 1.00 95.62 555 LYS A N 1
ATOM 4494 C CA . LYS A 1 555 ? 10.200 -5.089 -23.950 1.00 95.62 555 LYS A CA 1
ATOM 4495 C C . LYS A 1 555 ? 11.630 -5.299 -24.450 1.00 95.62 555 LYS A C 1
ATOM 4497 O O . LYS A 1 555 ? 11.856 -6.211 -25.236 1.00 95.62 555 LYS A O 1
ATOM 4502 N N . ARG A 1 556 ? 12.587 -4.508 -23.952 1.00 91.81 556 ARG A N 1
ATOM 4503 C CA . ARG A 1 556 ? 14.022 -4.645 -24.274 1.00 91.81 556 ARG A CA 1
ATOM 4504 C C . ARG A 1 556 ? 14.600 -5.990 -23.824 1.00 91.81 556 ARG A C 1
ATOM 4506 O O . ARG A 1 556 ? 15.471 -6.526 -24.495 1.00 91.81 556 ARG A O 1
ATOM 4513 N N . ILE A 1 557 ? 14.128 -6.524 -22.697 1.00 90.75 557 ILE A N 1
ATOM 4514 C CA . ILE A 1 557 ? 14.551 -7.831 -22.176 1.00 90.75 557 ILE A CA 1
ATOM 4515 C C . ILE A 1 557 ? 14.003 -8.981 -23.035 1.00 90.75 557 ILE A C 1
ATOM 4517 O O . ILE A 1 557 ? 14.727 -9.932 -23.324 1.00 90.75 557 ILE A O 1
ATOM 4521 N N . ARG A 1 558 ? 12.723 -8.919 -23.418 1.00 93.12 558 ARG A N 1
ATOM 4522 C CA . ARG A 1 558 ? 12.004 -10.034 -24.055 1.00 93.12 558 ARG A CA 1
ATOM 4523 C C . ARG A 1 558 ? 12.159 -10.082 -25.577 1.00 93.12 558 ARG A C 1
ATOM 4525 O O . ARG A 1 558 ? 12.075 -11.166 -26.146 1.00 93.12 558 ARG A O 1
ATOM 4532 N N . ASP A 1 559 ? 12.373 -8.941 -26.231 1.00 91.88 559 ASP A N 1
ATOM 4533 C CA . ASP A 1 559 ? 12.485 -8.828 -27.689 1.00 91.88 559 ASP A CA 1
ATOM 4534 C C . ASP A 1 559 ? 13.866 -8.299 -28.099 1.00 91.88 559 ASP A C 1
ATOM 4536 O O . ASP A 1 559 ? 14.118 -7.095 -28.100 1.00 91.88 559 ASP A O 1
ATOM 4540 N N . GLN A 1 560 ? 14.761 -9.209 -28.494 1.00 83.94 560 GLN A N 1
ATOM 4541 C CA . GLN A 1 560 ? 16.116 -8.866 -28.950 1.00 83.94 560 GLN A CA 1
ATOM 4542 C C . GLN A 1 560 ? 16.132 -8.050 -30.253 1.00 83.94 560 GLN A C 1
ATOM 4544 O O . GLN A 1 560 ? 17.141 -7.423 -30.562 1.00 83.94 560 GLN A O 1
ATOM 4549 N N . ASN A 1 561 ? 15.028 -8.035 -31.010 1.00 89.00 561 ASN A N 1
ATOM 4550 C CA . ASN A 1 561 ? 14.911 -7.254 -32.242 1.00 89.00 561 ASN A CA 1
ATOM 4551 C C . ASN A 1 561 ? 14.414 -5.824 -31.983 1.00 89.00 561 ASN A C 1
ATOM 4553 O O . ASN A 1 561 ? 14.319 -5.020 -32.916 1.00 89.00 561 ASN A O 1
ATOM 4557 N N . TYR A 1 562 ? 14.081 -5.488 -30.733 1.00 89.56 562 TYR A N 1
ATOM 4558 C CA . TYR A 1 562 ? 13.660 -4.148 -30.360 1.00 89.56 562 TYR A CA 1
ATOM 4559 C C . TYR A 1 562 ? 14.866 -3.204 -30.276 1.00 89.56 562 TYR A C 1
ATOM 4561 O O . TYR A 1 562 ? 15.475 -3.009 -29.224 1.00 89.56 562 TYR A O 1
ATOM 4569 N N . ASN A 1 563 ? 15.203 -2.603 -31.416 1.00 84.12 563 ASN A N 1
ATOM 4570 C CA . ASN A 1 563 ? 16.272 -1.617 -31.512 1.00 84.12 563 ASN A CA 1
ATOM 4571 C C . ASN A 1 563 ? 15.853 -0.291 -30.868 1.00 84.12 563 ASN A C 1
ATOM 4573 O O . ASN A 1 563 ? 14.800 0.265 -31.185 1.00 84.12 563 ASN A O 1
ATOM 4577 N N . VAL A 1 564 ? 16.717 0.239 -30.004 1.00 87.12 564 VAL A N 1
ATOM 4578 C CA . VAL A 1 564 ? 16.553 1.550 -29.368 1.00 87.12 564 VAL A CA 1
ATOM 4579 C C . VAL A 1 564 ? 17.698 2.471 -29.771 1.00 87.12 564 VAL A C 1
ATOM 4581 O O . VAL A 1 564 ? 18.851 2.049 -29.845 1.00 87.12 564 VAL A O 1
ATOM 4584 N N . THR A 1 565 ? 17.384 3.740 -30.018 1.00 89.75 565 THR A N 1
ATOM 4585 C CA . THR A 1 565 ? 18.398 4.770 -30.254 1.00 89.75 565 THR A CA 1
ATOM 4586 C C . THR A 1 565 ? 18.799 5.362 -28.915 1.00 89.75 565 THR A C 1
ATOM 4588 O O . THR A 1 565 ? 18.016 6.088 -28.300 1.00 89.75 565 THR A O 1
ATOM 4591 N N . LEU A 1 566 ? 20.008 5.038 -28.462 1.00 90.00 566 LEU A N 1
ATOM 4592 C CA . LEU A 1 566 ? 20.537 5.579 -27.217 1.00 90.00 566 LEU A CA 1
ATOM 4593 C C . LEU A 1 566 ? 20.994 7.026 -27.415 1.00 90.00 566 LEU A C 1
ATOM 4595 O O . LEU A 1 566 ? 21.662 7.347 -28.401 1.00 90.00 566 LEU A O 1
ATOM 4599 N N . ARG A 1 567 ? 20.642 7.891 -26.467 1.00 90.06 567 ARG A N 1
ATOM 4600 C CA . ARG A 1 567 ? 21.238 9.222 -26.337 1.00 90.06 567 ARG A CA 1
ATOM 4601 C C . ARG A 1 567 ? 22.620 9.108 -25.667 1.00 90.06 567 ARG A C 1
ATOM 4603 O O . ARG A 1 567 ? 22.904 8.083 -25.046 1.00 90.06 567 ARG A O 1
ATOM 4610 N N . PRO A 1 568 ? 23.489 10.127 -25.787 1.00 88.56 568 PRO A N 1
ATOM 4611 C CA . PRO A 1 568 ? 24.734 10.174 -25.026 1.00 88.56 568 PRO A CA 1
ATOM 4612 C C . PRO A 1 568 ? 24.475 10.107 -23.516 1.00 88.56 568 PRO A C 1
ATOM 4614 O O . PRO A 1 568 ? 23.471 10.647 -23.054 1.00 88.56 568 PRO A O 1
ATOM 4617 N N . HIS A 1 569 ? 25.399 9.484 -22.780 1.00 88.56 569 HIS A N 1
ATOM 4618 C CA . HIS A 1 569 ? 25.344 9.384 -21.321 1.00 88.56 569 HIS A CA 1
ATOM 4619 C C . HIS A 1 569 ? 25.164 10.766 -20.682 1.00 88.56 569 HIS A C 1
ATOM 4621 O O . HIS A 1 569 ? 25.913 11.695 -21.003 1.00 88.56 569 HIS A O 1
ATOM 4627 N N . ILE A 1 570 ? 24.170 10.899 -19.805 1.00 90.31 570 ILE A N 1
ATOM 4628 C CA . ILE A 1 570 ? 23.781 12.170 -19.188 1.00 90.31 570 ILE A CA 1
ATOM 4629 C C . ILE A 1 570 ? 24.471 12.356 -17.836 1.00 90.31 570 ILE A C 1
ATOM 4631 O O . ILE A 1 570 ? 24.941 13.455 -17.532 1.00 90.31 570 ILE A O 1
ATOM 4635 N N . SER A 1 571 ? 24.521 11.306 -17.014 1.00 86.44 571 SER A N 1
ATOM 4636 C CA . SER A 1 571 ? 25.063 11.394 -15.659 1.00 86.44 571 SER A CA 1
ATOM 4637 C C . SER A 1 571 ? 26.552 11.757 -15.661 1.00 86.44 571 SER A C 1
ATOM 4639 O O . SER A 1 571 ? 27.380 11.126 -16.312 1.00 86.44 571 SER A O 1
ATOM 4641 N N . LYS A 1 572 ? 26.919 12.790 -14.900 1.00 82.50 572 LYS A N 1
ATOM 4642 C CA . LYS A 1 572 ? 28.302 13.285 -14.776 1.00 82.50 572 LYS A CA 1
ATOM 4643 C C . LYS A 1 572 ? 28.945 12.888 -13.452 1.00 82.50 572 LYS A C 1
ATOM 4645 O O . LYS A 1 572 ? 29.765 13.650 -12.946 1.00 82.50 572 LYS A O 1
ATOM 4650 N N . GLU A 1 573 ? 28.542 11.751 -12.872 1.00 70.25 573 GLU A N 1
ATOM 4651 C CA . GLU A 1 573 ? 28.945 11.335 -11.522 1.00 70.25 573 GLU A CA 1
ATOM 4652 C C . GLU A 1 573 ? 30.427 11.644 -11.258 1.00 70.25 573 GLU A C 1
ATOM 4654 O O . GLU A 1 573 ? 31.306 11.220 -12.014 1.00 70.25 573 GLU A O 1
ATOM 4659 N N . ILE A 1 574 ? 30.706 12.413 -10.196 1.00 51.22 574 ILE A N 1
ATOM 4660 C CA . ILE A 1 574 ? 32.070 12.788 -9.800 1.00 51.22 574 ILE A CA 1
ATOM 4661 C C . ILE A 1 574 ? 32.771 11.541 -9.240 1.00 51.22 574 ILE A C 1
ATOM 4663 O O . ILE A 1 574 ? 32.969 11.387 -8.035 1.00 51.22 574 ILE A O 1
ATOM 4667 N N . MET A 1 575 ? 33.153 10.612 -10.112 1.00 43.38 575 MET A N 1
ATOM 4668 C CA . MET A 1 575 ? 34.109 9.564 -9.800 1.00 43.38 575 MET A CA 1
ATOM 4669 C C . MET A 1 575 ? 35.455 9.943 -10.408 1.00 43.38 575 MET A C 1
ATOM 4671 O O . MET A 1 575 ? 35.684 9.839 -11.612 1.00 43.38 575 MET A O 1
ATOM 4675 N N . GLN A 1 576 ? 36.407 10.297 -9.544 1.00 36.09 576 GLN A N 1
ATOM 4676 C CA . GLN A 1 576 ? 37.812 10.019 -9.824 1.00 36.09 576 GLN A CA 1
ATOM 4677 C C . GLN A 1 576 ? 37.977 8.494 -9.943 1.00 36.09 576 GLN A C 1
ATOM 4679 O O . GLN A 1 576 ? 38.249 7.816 -8.960 1.00 36.09 576 GLN A O 1
ATOM 4684 N N . SER A 1 577 ? 37.732 7.915 -11.118 1.00 36.38 577 SER A N 1
ATOM 4685 C CA . SER A 1 577 ? 38.503 6.791 -11.663 1.00 36.38 577 SER A CA 1
ATOM 4686 C C . SER A 1 577 ? 37.900 6.274 -12.967 1.00 36.38 577 SER A C 1
ATOM 4688 O O . SER A 1 577 ? 36.711 6.018 -13.099 1.00 36.38 577 SER A O 1
ATOM 4690 N N . SER A 1 578 ? 38.806 6.076 -13.912 1.00 35.25 578 SER A N 1
ATOM 4691 C CA . SER A 1 578 ? 38.756 5.266 -15.126 1.00 35.25 578 SER A CA 1
ATOM 4692 C C . SER A 1 578 ? 38.076 3.890 -14.978 1.00 35.25 578 SER A C 1
ATOM 4694 O O . SER A 1 578 ? 38.758 2.861 -14.964 1.00 35.25 578 SER A O 1
ATOM 4696 N N . LYS A 1 579 ? 36.748 3.829 -14.869 1.00 43.16 579 LYS A N 1
ATOM 4697 C CA . LYS A 1 579 ? 35.998 2.566 -14.812 1.00 43.16 579 LYS A CA 1
ATOM 4698 C C . LYS A 1 579 ? 34.830 2.622 -15.789 1.00 43.16 579 LYS A C 1
ATOM 4700 O O . LYS A 1 579 ? 33.965 3.481 -15.690 1.00 43.16 579 LYS A O 1
ATOM 4705 N N . SER A 1 580 ? 34.871 1.747 -16.793 1.00 43.50 580 SER A N 1
ATOM 4706 C CA . SER A 1 580 ? 33.890 1.678 -17.877 1.00 43.50 580 SER A CA 1
ATOM 4707 C C . SER A 1 580 ? 32.497 1.318 -17.350 1.00 43.50 580 SER A C 1
ATOM 4709 O O . SER A 1 580 ? 32.364 0.673 -16.310 1.00 43.50 580 SER A O 1
ATOM 4711 N N . ALA A 1 581 ? 31.456 1.637 -18.126 1.00 43.44 581 ALA A N 1
ATOM 4712 C CA . ALA A 1 581 ? 30.074 1.199 -17.896 1.00 43.44 581 ALA A CA 1
ATOM 4713 C C . ALA A 1 581 ? 29.926 -0.326 -17.662 1.00 43.44 581 ALA A C 1
ATOM 4715 O O . ALA A 1 581 ? 28.920 -0.769 -17.118 1.00 43.44 581 ALA A O 1
ATOM 4716 N N . GLN A 1 582 ? 30.947 -1.129 -17.999 1.00 41.00 582 GLN A N 1
ATOM 4717 C CA . GLN A 1 582 ? 31.047 -2.558 -17.680 1.00 41.00 582 GLN A CA 1
ATOM 4718 C C . GLN A 1 582 ? 31.191 -2.859 -16.173 1.00 41.00 582 GLN A C 1
ATOM 4720 O O . GLN A 1 582 ? 30.887 -3.975 -15.762 1.00 41.00 582 GLN A O 1
ATOM 4725 N N . GLU A 1 583 ? 31.611 -1.910 -15.325 1.00 48.00 583 GLU A N 1
ATOM 4726 C CA . GLU A 1 583 ? 31.648 -2.114 -13.866 1.00 48.00 583 GLU A CA 1
ATOM 4727 C C . GLU A 1 583 ? 30.343 -1.735 -13.143 1.00 48.00 583 GLU A C 1
ATOM 4729 O O . GLU A 1 583 ? 30.128 -2.218 -12.031 1.00 48.00 583 GLU A O 1
ATOM 4734 N N . LEU A 1 584 ? 29.448 -0.949 -13.757 1.00 48.28 584 LEU A N 1
ATOM 4735 C CA . LEU A 1 584 ? 28.106 -0.668 -13.211 1.00 48.28 584 LEU A CA 1
ATOM 4736 C C . LEU A 1 584 ? 27.192 -1.913 -13.247 1.00 48.28 584 LEU A C 1
ATOM 4738 O O . LEU A 1 584 ? 26.188 -1.973 -12.548 1.00 48.28 584 LEU A O 1
ATOM 4742 N N . VAL A 1 585 ? 27.605 -2.953 -13.981 1.00 47.78 585 VAL A N 1
ATOM 4743 C CA . VAL A 1 585 ? 26.918 -4.243 -14.212 1.00 47.78 585 VAL A CA 1
ATOM 4744 C C . VAL A 1 585 ? 27.123 -5.261 -13.072 1.00 47.78 585 VAL A C 1
ATOM 4746 O O . VAL A 1 585 ? 26.951 -6.465 -13.233 1.00 47.78 585 VAL A O 1
ATOM 4749 N N . LYS A 1 586 ? 27.541 -4.817 -11.885 1.00 48.59 586 LYS A N 1
ATOM 4750 C CA . LYS A 1 586 ? 27.989 -5.695 -10.782 1.00 48.59 586 LYS A CA 1
ATOM 4751 C C . LYS A 1 586 ? 26.885 -6.106 -9.794 1.00 48.59 586 LYS A C 1
ATOM 4753 O O . LYS A 1 586 ? 27.190 -6.440 -8.649 1.00 48.59 586 LYS A O 1
ATOM 4758 N N . LEU A 1 587 ? 25.612 -6.057 -10.182 1.00 51.66 587 LEU A N 1
ATOM 4759 C CA . LEU A 1 587 ? 24.486 -6.396 -9.298 1.00 51.66 587 LEU A CA 1
ATOM 4760 C C . LEU A 1 587 ? 24.072 -7.875 -9.403 1.00 51.66 587 LEU A C 1
ATOM 4762 O O . LEU A 1 587 ? 23.712 -8.473 -8.388 1.00 51.66 587 LEU A O 1
ATOM 4766 N N . ASN A 1 588 ? 24.260 -8.491 -10.574 1.00 52.03 588 ASN A N 1
ATOM 4767 C CA . ASN A 1 588 ? 24.247 -9.939 -10.770 1.00 52.03 588 ASN A CA 1
ATOM 4768 C C . ASN A 1 588 ? 25.298 -10.322 -11.837 1.00 52.03 588 ASN A C 1
ATOM 4770 O O . ASN A 1 588 ? 24.997 -10.286 -13.028 1.00 52.03 588 ASN A O 1
ATOM 4774 N N . PRO A 1 589 ? 26.535 -10.704 -11.457 1.00 51.94 589 PRO A N 1
ATOM 4775 C CA . PRO A 1 589 ? 27.570 -11.092 -12.425 1.00 51.94 589 PRO A CA 1
ATOM 4776 C C . PRO A 1 589 ? 27.217 -12.372 -13.206 1.00 51.94 589 PRO A C 1
ATOM 4778 O O . PRO A 1 589 ? 27.926 -12.726 -14.142 1.00 51.94 589 PRO A O 1
ATOM 4781 N N . THR A 1 590 ? 26.134 -13.057 -12.821 1.00 54.81 590 THR A N 1
ATOM 4782 C CA . THR A 1 590 ? 25.554 -14.211 -13.521 1.00 54.81 590 THR A CA 1
ATOM 4783 C C . THR A 1 590 ? 24.287 -13.864 -14.312 1.00 54.81 590 THR A C 1
ATOM 4785 O O . THR A 1 590 ? 23.589 -14.773 -14.750 1.00 54.81 590 THR A O 1
ATOM 4788 N N . SER A 1 591 ? 23.960 -12.576 -14.480 1.00 63.12 591 SER A N 1
ATOM 4789 C CA . SER A 1 591 ? 22.799 -12.158 -15.272 1.00 63.12 591 SER A CA 1
ATOM 4790 C C . SER A 1 591 ? 22.936 -12.618 -16.721 1.00 63.12 591 SER A C 1
ATOM 4792 O O . SER A 1 591 ? 23.956 -12.379 -17.365 1.00 63.12 591 SER A O 1
ATOM 4794 N N . GLU A 1 592 ? 21.886 -13.249 -17.243 1.00 66.94 592 GLU A N 1
ATOM 4795 C CA . GLU A 1 592 ? 21.774 -13.602 -18.662 1.00 66.94 592 GLU A CA 1
ATOM 4796 C C . GLU A 1 592 ? 21.252 -12.425 -19.511 1.00 66.94 592 GLU A C 1
ATOM 4798 O O . GLU A 1 592 ? 21.195 -12.519 -20.737 1.00 66.94 592 GLU A O 1
ATOM 4803 N N . TYR A 1 593 ? 20.856 -11.313 -18.876 1.00 72.38 593 TYR A N 1
ATOM 4804 C CA . TYR A 1 593 ? 20.305 -10.139 -19.551 1.00 72.38 593 TYR A CA 1
ATOM 4805 C C . TYR A 1 593 ? 21.387 -9.122 -19.915 1.00 72.38 593 TYR A C 1
ATOM 4807 O O . TYR A 1 593 ? 22.474 -9.089 -19.338 1.00 72.38 593 TYR A O 1
ATOM 4815 N N . ALA A 1 594 ? 21.068 -8.245 -20.873 1.00 69.69 594 ALA A N 1
ATOM 4816 C CA . ALA A 1 594 ? 21.962 -7.149 -21.217 1.00 69.69 594 ALA A CA 1
ATOM 4817 C C . ALA A 1 594 ? 22.247 -6.270 -19.977 1.00 69.69 594 ALA A C 1
ATOM 4819 O O . ALA A 1 594 ? 21.342 -6.047 -19.162 1.00 69.69 594 ALA A O 1
ATOM 4820 N N . PRO A 1 595 ? 23.480 -5.752 -19.845 1.00 68.06 595 PRO A N 1
ATOM 4821 C CA . PRO A 1 595 ? 23.910 -4.965 -18.699 1.00 68.06 595 PRO A CA 1
ATOM 4822 C C . PRO A 1 595 ? 22.908 -3.910 -18.202 1.00 68.06 595 PRO A C 1
ATOM 4824 O O . PRO A 1 595 ? 22.442 -3.085 -18.984 1.00 68.06 595 PRO A O 1
ATOM 4827 N N . GLY A 1 596 ? 22.593 -3.928 -16.901 1.00 75.50 596 GLY A N 1
ATOM 4828 C CA . GLY A 1 596 ? 21.765 -2.927 -16.206 1.00 75.50 596 GLY A CA 1
ATOM 4829 C C . GLY A 1 596 ? 20.245 -3.020 -16.411 1.00 75.50 596 GLY A C 1
ATOM 4830 O O . GLY A 1 596 ? 19.496 -2.371 -15.676 1.00 75.50 596 GLY A O 1
ATOM 4831 N N . LEU A 1 597 ? 19.754 -3.846 -17.348 1.00 83.62 597 LEU A N 1
ATOM 4832 C CA . LEU A 1 597 ? 18.308 -4.037 -17.549 1.00 83.62 597 LEU A CA 1
ATOM 4833 C C . LEU A 1 597 ? 17.648 -4.778 -16.380 1.00 83.62 597 LEU A C 1
ATOM 4835 O O . LEU A 1 597 ? 16.563 -4.392 -15.948 1.00 83.62 597 LEU A O 1
ATOM 4839 N N . GLU A 1 598 ? 18.300 -5.817 -15.849 1.00 84.56 598 GLU A N 1
ATOM 4840 C CA . GLU A 1 598 ? 17.814 -6.540 -14.665 1.00 84.56 598 GLU A CA 1
ATOM 4841 C C . GLU A 1 598 ? 17.694 -5.602 -13.459 1.00 84.56 598 GLU A C 1
ATOM 4843 O O . GLU A 1 598 ? 16.677 -5.597 -12.770 1.00 84.56 598 GLU A O 1
ATOM 4848 N N . ASP A 1 599 ? 18.692 -4.749 -13.253 1.00 82.81 599 ASP A N 1
ATOM 4849 C CA . ASP A 1 599 ? 18.763 -3.846 -12.105 1.00 82.81 599 ASP A CA 1
ATOM 4850 C C . ASP A 1 599 ? 17.714 -2.748 -12.166 1.00 82.81 599 ASP A C 1
ATOM 4852 O O . ASP A 1 599 ? 17.020 -2.485 -11.181 1.00 82.81 599 ASP A O 1
ATOM 4856 N N . THR A 1 600 ? 17.550 -2.167 -13.355 1.00 89.56 600 THR A N 1
ATOM 4857 C CA . THR A 1 600 ? 16.470 -1.224 -13.644 1.00 89.56 600 THR A CA 1
ATOM 4858 C C . THR A 1 600 ? 15.124 -1.890 -13.360 1.00 89.56 600 THR A C 1
ATOM 4860 O O . THR A 1 600 ? 14.285 -1.320 -12.660 1.00 89.56 600 THR A O 1
ATOM 4863 N N . LEU A 1 601 ? 14.922 -3.135 -13.812 1.00 91.62 601 LEU A N 1
ATOM 4864 C CA . LEU A 1 601 ? 13.670 -3.845 -13.574 1.00 91.62 601 LEU A CA 1
ATOM 4865 C C . LEU A 1 601 ? 13.425 -4.106 -12.080 1.00 91.62 601 LEU A C 1
ATOM 4867 O O . LEU A 1 601 ? 12.326 -3.837 -11.596 1.00 91.62 601 LEU A O 1
ATOM 4871 N N . ILE A 1 602 ? 14.437 -4.547 -11.329 1.00 87.62 602 ILE A N 1
ATOM 4872 C CA . ILE A 1 602 ? 14.341 -4.758 -9.876 1.00 87.62 602 ILE A CA 1
ATOM 4873 C C . ILE A 1 602 ? 13.975 -3.455 -9.156 1.00 87.62 602 ILE A C 1
ATOM 4875 O O . ILE A 1 602 ? 13.117 -3.473 -8.268 1.00 87.62 602 ILE A O 1
ATOM 4879 N N . LEU A 1 603 ? 14.598 -2.332 -9.529 1.00 89.44 603 LEU A N 1
ATOM 4880 C CA . LEU A 1 603 ? 14.290 -1.014 -8.968 1.00 89.44 603 LEU A CA 1
ATOM 4881 C C . LEU A 1 603 ? 12.837 -0.620 -9.236 1.00 89.44 603 LEU A C 1
ATOM 4883 O O . LEU A 1 603 ? 12.134 -0.249 -8.296 1.00 89.44 603 LEU A O 1
ATOM 4887 N N . THR A 1 604 ? 12.349 -0.789 -10.471 1.00 94.44 604 THR A N 1
ATOM 4888 C CA . THR A 1 604 ? 10.935 -0.514 -10.774 1.00 94.44 604 THR A CA 1
ATOM 4889 C C . THR A 1 604 ? 9.995 -1.407 -9.967 1.00 94.44 604 THR A C 1
ATOM 4891 O O . THR A 1 604 ? 9.059 -0.895 -9.358 1.00 94.44 604 THR A O 1
ATOM 4894 N N . MET A 1 605 ? 10.270 -2.716 -9.864 1.00 92.75 605 MET A N 1
ATOM 4895 C CA . MET A 1 605 ? 9.426 -3.641 -9.101 1.00 92.75 605 MET A CA 1
ATOM 4896 C C . MET A 1 605 ? 9.337 -3.256 -7.625 1.00 92.75 605 MET A C 1
ATOM 4898 O O . MET A 1 605 ? 8.258 -3.293 -7.026 1.00 92.75 605 MET A O 1
ATOM 4902 N N . LYS A 1 606 ? 10.475 -2.871 -7.042 1.00 88.69 606 LYS A N 1
ATOM 4903 C CA . LYS A 1 606 ? 10.574 -2.408 -5.659 1.00 88.69 606 LYS A CA 1
ATOM 4904 C C . LYS A 1 606 ? 9.830 -1.099 -5.436 1.00 88.69 606 LYS A C 1
ATOM 4906 O O . LYS A 1 606 ? 9.072 -1.032 -4.472 1.00 88.69 606 LYS A O 1
ATOM 4911 N N . GLY A 1 607 ? 10.037 -0.101 -6.292 1.00 91.12 607 GLY A N 1
ATOM 4912 C CA . GLY A 1 607 ? 9.399 1.206 -6.158 1.00 91.12 607 GLY A CA 1
ATOM 4913 C C . GLY A 1 607 ? 7.884 1.129 -6.359 1.00 91.12 607 GLY A C 1
ATOM 4914 O O . GLY A 1 607 ? 7.132 1.591 -5.507 1.00 91.12 607 GLY A O 1
ATOM 4915 N N . ILE A 1 608 ? 7.414 0.429 -7.399 1.00 95.38 608 ILE A N 1
ATOM 4916 C CA . ILE A 1 608 ? 5.975 0.225 -7.644 1.00 95.38 608 ILE A CA 1
ATOM 4917 C C . ILE A 1 608 ? 5.317 -0.487 -6.452 1.00 95.38 608 ILE A C 1
ATOM 4919 O O . ILE A 1 608 ? 4.256 -0.073 -5.989 1.00 95.38 608 ILE A O 1
ATOM 4923 N N . ALA A 1 609 ? 5.964 -1.518 -5.897 1.00 89.81 609 ALA A N 1
ATOM 4924 C CA . ALA A 1 609 ? 5.456 -2.209 -4.712 1.00 89.81 609 ALA A CA 1
ATOM 4925 C C . ALA A 1 609 ? 5.401 -1.298 -3.472 1.00 89.81 609 ALA A C 1
ATOM 4927 O O . ALA A 1 609 ? 4.428 -1.352 -2.721 1.00 89.81 609 ALA A O 1
ATOM 4928 N N . ALA A 1 610 ? 6.418 -0.454 -3.268 1.00 87.75 610 ALA A N 1
ATOM 4929 C CA . ALA A 1 610 ? 6.466 0.495 -2.157 1.00 8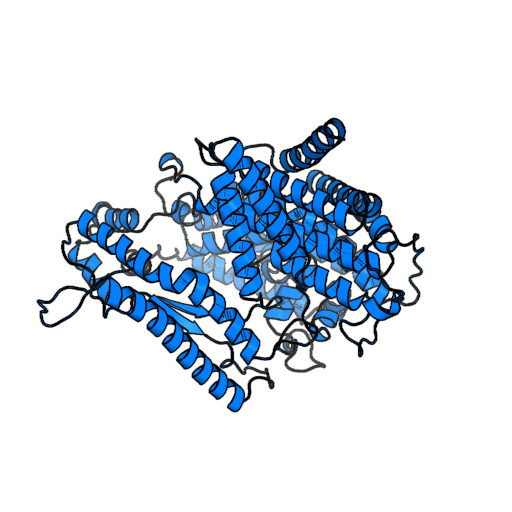7.75 610 ALA A CA 1
ATOM 4930 C C . ALA A 1 610 ? 5.372 1.573 -2.256 1.00 87.75 610 ALA A C 1
ATOM 4932 O O . ALA A 1 610 ? 4.791 1.948 -1.239 1.00 87.75 610 ALA A O 1
ATOM 4933 N N . GLY A 1 611 ? 5.052 2.040 -3.466 1.00 88.81 611 GLY A N 1
ATOM 4934 C CA . GLY A 1 611 ? 3.987 3.023 -3.690 1.00 88.81 611 GLY A CA 1
ATOM 4935 C C . GLY A 1 611 ? 2.579 2.443 -3.571 1.00 88.81 611 GLY A C 1
ATOM 4936 O O . GLY A 1 611 ? 1.696 3.062 -2.971 1.00 88.81 611 GLY A O 1
ATOM 4937 N N . LEU A 1 612 ? 2.369 1.235 -4.104 1.00 90.25 612 LEU A N 1
ATOM 4938 C CA . LEU A 1 612 ? 1.055 0.584 -4.114 1.00 90.25 612 LEU A CA 1
ATOM 4939 C C . LEU A 1 612 ? 0.702 -0.088 -2.784 1.00 90.25 612 LEU A C 1
ATOM 4941 O O . LEU A 1 612 ? -0.483 -0.180 -2.464 1.00 90.25 612 LEU A O 1
ATOM 4945 N N . GLN A 1 613 ? 1.690 -0.488 -1.979 1.00 87.56 613 GLN A N 1
ATOM 4946 C CA . GLN A 1 613 ? 1.487 -1.069 -0.646 1.00 87.56 613 GLN A CA 1
ATOM 4947 C C . GLN A 1 613 ? 0.497 -2.255 -0.684 1.00 87.56 613 GLN A C 1
ATOM 4949 O O . GLN A 1 613 ? 0.606 -3.134 -1.540 1.00 87.56 613 GLN A O 1
ATOM 4954 N N . ASN A 1 614 ? -0.460 -2.312 0.246 1.00 76.00 614 ASN A N 1
ATOM 4955 C CA . ASN A 1 614 ? -1.476 -3.359 0.302 1.00 76.00 614 ASN A CA 1
ATOM 4956 C C . ASN A 1 614 ? -2.503 -3.227 -0.836 1.00 76.00 614 ASN A C 1
ATOM 4958 O O . ASN A 1 614 ? -3.005 -2.136 -1.108 1.00 76.00 614 ASN A O 1
ATOM 4962 N N . THR A 1 615 ? -2.859 -4.349 -1.458 1.00 85.06 615 THR A N 1
ATOM 4963 C CA . THR A 1 615 ? -3.959 -4.428 -2.430 1.00 85.06 615 THR A CA 1
ATOM 4964 C C . THR A 1 615 ? -4.945 -5.519 -2.019 1.00 85.06 615 THR A C 1
ATOM 4966 O O . THR A 1 615 ? -5.904 -5.192 -1.324 1.00 85.06 615 THR A O 1
ATOM 4969 N N . GLY A 1 616 ? -4.688 -6.786 -2.366 1.00 63.19 616 GLY A N 1
ATOM 4970 C CA . GLY A 1 616 ? -5.530 -7.929 -1.987 1.00 63.19 616 GLY A CA 1
ATOM 4971 C C . GLY A 1 616 ? -4.783 -9.219 -1.701 1.00 63.19 616 GLY A C 1
ATOM 4972 O O . GLY A 1 616 ? -3.538 -9.174 -1.554 1.00 63.19 616 GLY A O 1
#

pLDDT: mean 86.16, std 14.58, range [25.17, 98.56]

Nearest PDB structures (foldseek):
  8oj9-assembly1_A  TM=9.612E-01  e=2.830E-63  Arabidopsis thaliana
  8oj9-assembly2_C  TM=9.661E-01  e=1.298E-62  Arabidopsis thaliana
  6v3o-assembly2_F  TM=9.737E-01  e=1.511E-56  Zea mays
  6v3o-assembly2_H  TM=9.561E-01  e=7.236E-56  Zea mays
  6v3o-assembly1_C  TM=9.544E-01  e=2.147E-55  Zea mays

Organism: Brassica campestris (NCBI:txid3711)

Foldseek 3Di:
DVVVLVVVLVVQLVLLCLLVVDAPDPLDCLSVQLSLLLSLLLVLQCVFFNDLLSVLLVVLLSLLSVCLNPVDLVSLVVLLQSLLQADLVSLLLSLLSLLLSLVSSVLSLVLSLVPDDQDQVVEPPDPLLCVDPSRRDDQLSLLCCCCPVVVDALVNQLVVFLVAEDEAEDEFDQFALDDLVLVVLSVLLSVLSNQLPDPDDDPVNNVVSSVSNSVSSSVNSPDDRFDLFFDQLLSSLNSSCSCCVPPVVVPVQVQFVVVCVSSVVSPDPDFRDPPRNHYHYHYCRLPDPPQQPSSDPVSVVVSVVVVVVVVVVVVVVVVVVVVVVPPDPDDDDDDDDGTHHDVSSCVSPPADDDDPVVVVLVVQLVVQLVVQLCCQQPVPPCNQVQLVQLWCLVLSQVDSRHSHHQFSDPPDGVVRGDPCSVQLRCLLQLNRCVLQRSQLRSLVCQCVVDVCSLVVLLVCCVRPPVSVVSLLLQLLSLLSHDLSSSLLSCVQGNDPVCSVVSVVSSVSSVSSNVSSCSSPVHPHRCPVPVSSSSSLSSSSSSLSSLSSSQSSLVSVFPDVPPDGNHDPHSTPRPDPDDDDLVVVQSSHPPDPGDGNSSSSNSSSSSSSCSSSPDRD

Secondary structure (DSSP, 8-state):
-HHHHHHHHHHHHHHHHHHS-S-SSTT--HHHHHHHHHHHHHHHHHHHH-HHHHHHHHHHHHHHHHHHHH--HHHHHHHHHHHHTS-HHHHHHHHHHHHHHHHHHHHHHHHHHHHPPP-GGG--SSGGGGGSTTTPPPHHHHHHHHHHTT---HHHHHHHHHT--EEEEE---SS----HHHHHHHHHHHHHHHHHT-TT--HHHHHHHHHHHHHHHHHHHTS--S-SSPPPHHHHHHHHTHHIIIIIHHHHHHHHHHHHHHHHHTT--SPPPTT---EEEEE-TTT--TT-TT--HHHHHHHHHHHHHHHHHHHHHHHHHHHHH---S---S--------HHHHHHHSPPPPPPHHHHHHHHHHHHHHHHHHHIIIII-TTHHHHHHHHSSHHHHHHSTT-SS-SBSSTT--GGGB-HHHHHHHHHHTT--HHHHTTHHHHHHHHHHH-THHHHHHHHHHHH-HHHHHHHHHHHHHHHT--HHHHHHHHHHHS-GGGHHHHHHHHHHHHHHHHHHHHHHT-SSTTTT-HHHHHHHHHHHHHHHHHHHHHHHHHHHHH-TT----PPPP-------S---TTSTTTT-TT--SSTTHHHHHHHHHHHHHHHH----

Mean predicted aligned error: 7.93 Å